Protein AF-0000000081279219 (afdb_homodimer)

Nearest PDB structures (foldseek):
  6b2b-assembly1_B  TM=8.681E-01  e=1.143E-02  Escherichia coli
  7kka-assembly1_A  TM=8.727E-01  e=1.293E-02  Escherichia coli
  6bx4-assembly2_B  TM=8.743E-01  e=1.461E-02  Escherichia coli
  6b2a-assembly1_B  TM=8.688E-01  e=1.522E-02  Escherichia coli
  6b2d-assembly1_A  TM=8.828E-01  e=1.944E-02  Escherichia coli

pLDDT: mean 84.0, std 17.15, range [25.08, 98.75]

Sequence (706 aa):
MVMDSERMTNFESLQIEQKKENKRILWILNCLSCLVSLALFGIPGMILRYYLDKLFGPEVLSFTRDDSPLYYDLLPNMVGSFLMGWLGVVFKGDIASISDNLAVGLTTGFLGSLTTFSGWNQKLVELTIEHQWVTSVGIIFLGVVLVEAMIERGIETAEKWKGKKRCSKLKIFSHEGGCDLQNYNYLTATLLLVVVFIIVLGTCTTLGIREFNHADYDVKLLLACIVVPFGVWTRYFLACVWNDHDGIGEKAWLKWVPFGTLVANVSAASIMAALAALKKEVKNDTFYTIAAALQLGFCGCLSTVSTLVAEHYKLKRGGSLWRAYAYTLGTIAISFTLGIAIYVGLSQIKVHGMVMDSERMTNFESLQIEQKKENKRILWILNCLSCLVSLALFGIPGMILRYYLDKLFGPEVLSFTRDDSPLYYDLLPNMVGSFLMGWLGVVFKGDIASISDNLAVGLTTGFLGSLTTFSGWNQKLVELTIEHQWVTSVGIIFLGVVLVEAMIERGIETAEKWKGKKRCSKLKIFSHEGGCDLQNYNYLTATLLLVVVFIIVLGTCTTLGIREFNHADYDVKLLLACIVVPFGVWTRYFLACVWNDHDGIGEKAWLKWVPFGTLVANVSAASIMAALAALKKEVKNDTFYTIAAALQLGFCGCLSTVSTLVAEHYKLKRGGSLWRAYAYTLGTIAISFTLGIAIYVGLSQIKVHG

Organism: NCBI:txid529605

InterPro domains:
  IPR003691 Fluoride-specific ion channel FluC [PF02537] (38-150)
  IPR003691 Fluoride-specific ion channel FluC [PF02537] (223-339)
  IPR003691 Fluoride-specific ion channel FluC [PTHR28259] (17-344)

Foldseek 3Di:
DVVVVVVVVVVVVVVVVVVVVVVVVLVVLVVLLLLLLLLVQQLVLLVLLVVQLVCCPCPHVPNADLLALRHSLQVLLLVLQLVCLQLVPQCLVVQVVVPVSRSCSVNLRRSLLSHFLLSLLLSLLVCVVVVNNVSSVSNLVCSLVRSLVSSVVSNVVNVVVVVVVVVVPDPPDPPPPPCPVVSVVSNVVSVVSVVVSCVLLVVLVVVLVVCVPPPPDLSLSSLLSNQQSVLSVQLVVLQVVQQPQPDDVVPPVCSLASVSQLVLRLVLNLLLLLLVLCLVQVPDPSSVSNSSSCNSRRSSSSHGSNVLSVSLVVCVVVPCPPVSCCNNVVSSVSSNVSSNVNNVVSNPVNPPD/DVVVVVVVVVVVVVVVVVVVVVVVVLVVLVVLLLLLLLLVQQLVLLVLLVVQLVCCPCPHVPNADLLALRHSLQVLLLVLQLVCLQLVPQCLVVQVVVPVSNSCSVNLRRSLLSHFLLSLLLSLLVCVVVVNNVSSVSNLVCSLVRSLVSSVVSNVVNVVVVVVVVVVVDPPDPPPPPPPVVSVVSNVVSVVSVVVSCVLLVVLVVVLVVCVPPPPDLSLSSLLSNQQSVLSVQLVVLQVVQQCQPDDVVPPPCSLASVSQLVLRLVLNLLLLLLVLCLVQVPDPSSVSNSSSCNSRRSSSSHGSNVLSVSLVVCVVVPDPPVSCCNNVVSSVSSNVSSNVNNVVSNPVNPPD

Radius of gyration: 32.44 Å; Cα contacts (8 Å, |Δi|>4): 1024; chains: 2; bounding box: 78×122×68 Å

Structure (mmCIF, N/CA/C/O backbone):
data_AF-0000000081279219-model_v1
#
loop_
_entity.id
_entity.type
_entity.pdbx_description
1 polymer OLC1v1035239C1
#
loop_
_atom_site.group_PDB
_atom_site.id
_atom_site.type_symbol
_atom_site.label_atom_id
_atom_site.label_alt_id
_atom_site.label_comp_id
_atom_site.label_asym_id
_atom_site.label_entity_id
_atom_site.label_seq_id
_atom_site.pdbx_PDB_ins_code
_atom_site.Cartn_x
_atom_site.Cartn_y
_atom_site.Cartn_z
_atom_site.occupancy
_atom_site.B_iso_or_equiv
_atom_site.auth_seq_id
_atom_site.auth_comp_id
_atom_site.auth_asym_id
_atom_site.auth_atom_id
_atom_site.pdbx_PDB_model_num
ATOM 1 N N . MET A 1 1 ? 38.125 67.938 24.672 1 42.88 1 MET A N 1
ATOM 2 C CA . MET A 1 1 ? 38.438 66.625 24.078 1 42.88 1 MET A CA 1
ATOM 3 C C . MET A 1 1 ? 37.625 65.5 24.766 1 42.88 1 MET A C 1
ATOM 5 O O . MET A 1 1 ? 37.25 64.5 24.125 1 42.88 1 MET A O 1
ATOM 9 N N . VAL A 1 2 ? 37.344 65.625 26.047 1 58.25 2 VAL A N 1
ATOM 10 C CA . VAL A 1 2 ? 36.656 64.625 26.844 1 58.25 2 VAL A CA 1
ATOM 11 C C . VAL A 1 2 ? 35.156 64.625 26.484 1 58.25 2 VAL A C 1
ATOM 13 O O . VAL A 1 2 ? 34.531 63.562 26.375 1 58.25 2 VAL A O 1
ATOM 16 N N . MET A 1 3 ? 34.625 65.75 26.203 1 62.34 3 MET A N 1
ATOM 17 C CA . MET A 1 3 ? 33.188 65.812 25.875 1 62.34 3 MET A CA 1
ATOM 18 C C . MET A 1 3 ? 32.906 65.125 24.547 1 62.34 3 MET A C 1
ATOM 20 O O . MET A 1 3 ? 31.859 64.5 24.375 1 62.34 3 MET A O 1
ATOM 24 N N . ASP A 1 4 ? 33.938 65.188 23.688 1 62.09 4 ASP A N 1
ATOM 25 C CA . ASP A 1 4 ? 33.781 64.562 22.375 1 62.09 4 ASP A CA 1
ATOM 26 C C . ASP A 1 4 ? 33.812 63.031 22.469 1 62.09 4 ASP A C 1
ATOM 28 O O . ASP A 1 4 ? 33.094 62.375 21.719 1 62.09 4 ASP A O 1
ATOM 32 N N . SER A 1 5 ? 34.469 62.531 23.438 1 67.62 5 SER A N 1
ATOM 33 C CA . SER A 1 5 ? 34.562 61.094 23.594 1 67.62 5 SER A CA 1
ATOM 34 C C . SER A 1 5 ? 33.281 60.5 24.109 1 67.62 5 SER A C 1
ATOM 36 O O . SER A 1 5 ? 32.844 59.438 23.641 1 67.62 5 SER A O 1
ATOM 38 N N . GLU A 1 6 ? 32.688 61.219 25.078 1 68.31 6 GLU A N 1
ATOM 39 C CA . GLU A 1 6 ? 31.422 60.75 25.625 1 68.31 6 GLU A CA 1
ATOM 40 C C . GLU A 1 6 ? 30.312 60.75 24.578 1 68.31 6 GLU A C 1
ATOM 42 O O . GLU A 1 6 ? 29.5 59.844 24.531 1 68.31 6 GLU A O 1
ATOM 47 N N . ARG A 1 7 ? 30.234 61.781 23.75 1 67.5 7 ARG A N 1
ATOM 48 C CA . ARG A 1 7 ? 29.25 61.844 22.672 1 67.5 7 ARG A CA 1
ATOM 49 C C . ARG A 1 7 ? 29.469 60.75 21.641 1 67.5 7 ARG A C 1
ATOM 51 O O . ARG A 1 7 ? 28.5 60.188 21.125 1 67.5 7 ARG A O 1
ATOM 58 N N . MET A 1 8 ? 30.734 60.5 21.438 1 70.06 8 MET A N 1
ATOM 59 C CA . MET A 1 8 ? 31.062 59.438 20.484 1 70.06 8 MET A CA 1
ATOM 60 C C . MET A 1 8 ? 30.688 58.062 21.031 1 70.06 8 MET A C 1
ATOM 62 O O . MET A 1 8 ? 30.188 57.219 20.297 1 70.06 8 MET A O 1
ATOM 66 N N . THR A 1 9 ? 30.922 57.875 22.328 1 71.94 9 THR A N 1
ATOM 67 C CA . THR A 1 9 ? 30.547 56.625 22.953 1 71.94 9 THR A CA 1
ATOM 68 C C . THR A 1 9 ? 29.031 56.469 22.969 1 71.94 9 THR A C 1
ATOM 70 O O . THR A 1 9 ? 28.516 55.375 22.766 1 71.94 9 THR A O 1
ATOM 73 N N . ASN A 1 10 ? 28.359 57.562 23.281 1 71.06 10 ASN A N 1
ATOM 74 C CA . ASN A 1 10 ? 26.906 57.531 23.266 1 71.06 10 ASN A CA 1
ATOM 75 C C . ASN A 1 10 ? 26.359 57.281 21.859 1 71.06 10 ASN A C 1
ATOM 77 O O . ASN A 1 10 ? 25.375 56.562 21.688 1 71.06 10 ASN A O 1
ATOM 81 N N . PHE A 1 11 ? 27 57.906 20.953 1 70.31 11 PHE A N 1
ATOM 82 C CA . PHE A 1 11 ? 26.609 57.719 19.562 1 70.31 11 PHE A CA 1
ATOM 83 C C . PHE A 1 11 ? 26.844 56.281 19.125 1 70.31 11 PHE A C 1
ATOM 85 O O . PHE A 1 11 ? 26.016 55.688 18.453 1 70.31 11 PHE A O 1
ATOM 92 N N . GLU A 1 12 ? 27.922 55.75 19.469 1 71.25 12 GLU A N 1
ATOM 93 C CA . GLU A 1 12 ? 28.219 54.344 19.188 1 71.25 12 GLU A CA 1
ATOM 94 C C . GLU A 1 12 ? 27.234 53.406 19.875 1 71.25 12 GLU A C 1
ATOM 96 O O . GLU A 1 12 ? 26.812 52.406 19.297 1 71.25 12 GLU A O 1
ATOM 101 N N . SER A 1 13 ? 26.922 53.781 21.094 1 72.56 13 SER A N 1
ATOM 102 C CA . SER A 1 13 ? 25.938 53 21.844 1 72.56 13 SER A CA 1
ATOM 103 C C . SER A 1 13 ? 24.562 53.062 21.188 1 72.56 13 SER A C 1
ATOM 105 O O . SER A 1 13 ? 23.859 52.062 21.109 1 72.56 13 SER A O 1
ATOM 107 N N . LEU A 1 14 ? 24.203 54.188 20.719 1 70.38 14 LEU A N 1
ATOM 108 C CA . LEU A 1 14 ? 22.938 54.375 20.031 1 70.38 14 LEU A CA 1
ATOM 109 C C . LEU A 1 14 ? 22.922 53.594 18.719 1 70.38 14 LEU A C 1
ATOM 111 O O . LEU A 1 14 ? 21.891 53.031 18.359 1 70.38 14 LEU A O 1
ATOM 115 N N . GLN A 1 15 ? 23.984 53.656 18 1 70.62 15 GLN A N 1
ATOM 116 C CA . GLN A 1 15 ? 24.094 52.906 16.75 1 70.62 15 GLN A CA 1
ATOM 117 C C . GLN A 1 15 ? 24.016 51.406 17.016 1 70.62 15 GLN A C 1
ATOM 119 O O . GLN A 1 15 ? 23.375 50.688 16.234 1 70.62 15 GLN A O 1
ATOM 124 N N . ILE A 1 16 ? 24.578 51 18.078 1 72 16 ILE A N 1
ATOM 125 C CA . ILE A 1 16 ? 24.531 49.594 18.453 1 72 16 ILE A CA 1
ATOM 126 C C . ILE A 1 16 ? 23.094 49.219 18.859 1 72 16 ILE A C 1
ATOM 128 O O . ILE A 1 16 ? 22.594 48.156 18.484 1 72 16 ILE A O 1
ATOM 132 N N . GLU A 1 17 ? 22.438 50.125 19.609 1 70.5 17 GLU A N 1
ATOM 133 C CA . GLU A 1 17 ? 21.062 49.875 20 1 70.5 17 GLU A CA 1
ATOM 134 C C . GLU A 1 17 ? 20.125 49.875 18.781 1 70.5 17 GLU A C 1
ATOM 136 O O . GLU A 1 17 ? 19.188 49.094 18.719 1 70.5 17 GLU A O 1
ATOM 141 N N . GLN A 1 18 ? 20.375 50.781 17.906 1 67.88 18 GLN A N 1
ATOM 142 C CA . GLN A 1 18 ? 19.578 50.844 16.688 1 67.88 18 GLN A CA 1
ATOM 143 C C . GLN A 1 18 ? 19.781 49.594 15.844 1 67.88 18 GLN A C 1
ATOM 145 O O . GLN A 1 18 ? 18.828 49.094 15.242 1 67.88 18 GLN A O 1
ATOM 150 N N . LYS A 1 19 ? 20.984 49.125 15.828 1 69.56 19 LYS A N 1
ATOM 151 C CA . LYS A 1 19 ? 21.266 47.906 15.094 1 69.56 19 LYS A CA 1
ATOM 152 C C . LYS A 1 19 ? 20.594 46.688 15.742 1 69.56 19 LYS A C 1
ATOM 154 O O . LYS A 1 19 ? 20.062 45.844 15.055 1 69.56 19 LYS A O 1
ATOM 159 N N . LYS A 1 20 ? 20.578 46.719 17.031 1 73.12 20 LYS A N 1
ATOM 160 C CA . LYS A 1 20 ? 19.906 45.656 17.766 1 73.12 20 LYS A CA 1
ATOM 161 C C . LYS A 1 20 ? 18.406 45.719 17.562 1 73.12 20 LYS A C 1
ATOM 163 O O . LYS A 1 20 ? 17.75 44.656 17.406 1 73.12 20 LYS A O 1
ATOM 168 N N . GLU A 1 21 ? 17.859 46.875 17.609 1 73 21 GLU A N 1
ATOM 169 C CA . GLU A 1 21 ? 16.422 47.062 17.391 1 73 21 GLU A CA 1
ATOM 170 C C . GLU A 1 21 ? 16.031 46.656 15.961 1 73 21 GLU A C 1
ATOM 172 O O . GLU A 1 21 ? 15 46.031 15.75 1 73 21 GLU A O 1
ATOM 177 N N . ASN A 1 22 ? 16.906 47.062 15.047 1 70.69 22 ASN A N 1
ATOM 178 C CA . ASN A 1 22 ? 16.641 46.688 13.664 1 70.69 22 ASN A CA 1
ATOM 179 C C . ASN A 1 22 ? 16.703 45.156 13.477 1 70.69 22 ASN A C 1
ATOM 181 O O . ASN A 1 22 ? 15.891 44.594 12.734 1 70.69 22 ASN A O 1
ATOM 185 N N . LYS A 1 23 ? 17.578 44.625 14.172 1 75.5 23 LYS A N 1
ATOM 186 C CA . LYS A 1 23 ? 17.688 43.188 14.117 1 75.5 23 LYS A CA 1
ATOM 187 C C . LYS A 1 23 ? 16.453 42.5 14.734 1 75.5 23 LYS A C 1
ATOM 189 O O . LYS A 1 23 ? 15.992 41.469 14.234 1 75.5 23 LYS A O 1
ATOM 194 N N . ARG A 1 24 ? 16 43.156 15.727 1 77.31 24 ARG A N 1
ATOM 195 C CA . ARG A 1 24 ? 14.805 42.625 16.391 1 77.31 24 ARG A CA 1
ATOM 196 C C . ARG A 1 24 ? 13.578 42.781 15.5 1 77.31 24 ARG A C 1
ATOM 198 O O . ARG A 1 24 ? 12.75 41.875 15.414 1 77.31 24 ARG A O 1
ATOM 205 N N . ILE A 1 25 ? 13.422 43.938 15.023 1 74.56 25 ILE A N 1
ATOM 206 C CA . ILE A 1 25 ? 12.289 44.188 14.141 1 74.56 25 ILE A CA 1
ATOM 207 C C . ILE A 1 25 ? 12.328 43.25 12.953 1 74.56 25 ILE A C 1
ATOM 209 O O . ILE A 1 25 ? 11.289 42.688 12.555 1 74.56 25 ILE A O 1
ATOM 213 N N . LEU A 1 26 ? 13.453 43 12.445 1 72.88 26 LEU A N 1
ATOM 214 C CA . LEU A 1 26 ? 13.609 42.094 11.32 1 72.88 26 LEU A CA 1
ATOM 215 C C . LEU A 1 26 ? 13.25 40.656 11.719 1 72.88 26 LEU A C 1
ATOM 217 O O . LEU A 1 26 ? 12.648 39.938 10.938 1 72.88 26 LEU A O 1
ATOM 221 N N . TRP A 1 27 ? 13.586 40.375 12.922 1 77.94 27 TRP A N 1
ATOM 222 C CA . TRP A 1 27 ? 13.266 39.062 13.438 1 77.94 27 TRP A CA 1
ATOM 223 C C . TRP A 1 27 ? 11.75 38.875 13.57 1 77.94 27 TRP A C 1
ATOM 225 O O . TRP A 1 27 ? 11.211 37.812 13.211 1 77.94 27 TRP A O 1
ATOM 235 N N . ILE A 1 28 ? 11.188 39.875 14.102 1 80 28 ILE A N 1
ATOM 236 C CA . ILE A 1 28 ? 9.742 39.844 14.289 1 80 28 ILE A CA 1
ATOM 237 C C . ILE A 1 28 ? 9.047 39.75 12.938 1 80 28 ILE A C 1
ATOM 239 O O . ILE A 1 28 ? 8.078 39 12.773 1 80 28 ILE A O 1
ATOM 243 N N . LEU A 1 29 ? 9.539 40.469 11.961 1 78.88 29 LEU A N 1
ATOM 244 C CA . LEU A 1 29 ? 8.945 40.438 10.633 1 78.88 29 LEU A CA 1
ATOM 245 C C . LEU A 1 29 ? 9.125 39.094 9.969 1 78.88 29 LEU A C 1
ATOM 247 O O . LEU A 1 29 ? 8.227 38.594 9.281 1 78.88 29 LEU A O 1
ATOM 251 N N . ASN A 1 30 ? 10.219 38.5 10.219 1 80.56 30 ASN A N 1
ATOM 252 C CA . ASN A 1 30 ? 10.477 37.188 9.672 1 80.56 30 ASN A CA 1
ATOM 253 C C . ASN A 1 30 ? 9.578 36.125 10.305 1 80.56 30 ASN A C 1
ATOM 255 O O . ASN A 1 30 ? 9.094 35.219 9.625 1 80.56 30 ASN A O 1
ATOM 259 N N . CYS A 1 31 ? 9.375 36.281 11.57 1 84.88 31 CYS A N 1
ATOM 260 C CA . CYS A 1 31 ? 8.5 35.375 12.289 1 84.88 31 CYS A CA 1
ATOM 261 C C . CYS A 1 31 ? 7.059 35.5 11.805 1 84.88 31 CYS A C 1
ATOM 263 O O . CYS A 1 31 ? 6.379 34.5 11.602 1 84.88 31 CYS A O 1
ATOM 265 N N . LEU A 1 32 ? 6.734 36.688 11.648 1 87.19 32 LEU A N 1
ATOM 266 C CA . LEU A 1 32 ? 5.375 36.969 11.188 1 87.19 32 LEU A CA 1
ATOM 267 C C . LEU A 1 32 ? 5.176 36.406 9.773 1 87.19 32 LEU A C 1
ATOM 269 O O . LEU A 1 32 ? 4.129 35.844 9.461 1 87.19 32 LEU A O 1
ATOM 273 N N . SER A 1 33 ? 6.156 36.656 8.906 1 88.06 33 SER A N 1
ATOM 274 C CA . SER A 1 33 ? 6.062 36.156 7.535 1 88.06 33 SER A CA 1
ATOM 275 C C . SER A 1 33 ? 5.98 34.625 7.508 1 88.06 33 SER A C 1
ATOM 277 O O . SER A 1 33 ? 5.258 34.062 6.688 1 88.06 33 SER A O 1
ATOM 279 N N . CYS A 1 34 ? 6.664 34 8.359 1 90.06 34 CYS A N 1
ATOM 280 C CA . CYS A 1 34 ? 6.648 32.562 8.469 1 90.06 34 CYS A CA 1
ATOM 281 C C . CYS A 1 34 ? 5.281 32.062 8.922 1 90.06 34 CYS A C 1
ATOM 283 O O . CYS A 1 34 ? 4.711 31.156 8.305 1 90.06 34 CYS A O 1
ATOM 285 N N . LEU A 1 35 ? 4.785 32.719 9.93 1 92.25 35 LEU A N 1
ATOM 286 C CA . LEU A 1 35 ? 3.498 32.312 10.477 1 92.25 35 LEU A CA 1
ATOM 287 C C . LEU A 1 35 ? 2.381 32.5 9.461 1 92.25 35 LEU A C 1
ATOM 289 O O . LEU A 1 35 ? 1.488 31.672 9.336 1 92.25 35 LEU A O 1
ATOM 293 N N . VAL A 1 36 ? 2.498 33.594 8.773 1 91.69 36 VAL A N 1
ATOM 294 C CA . VAL A 1 36 ? 1.472 33.906 7.777 1 91.69 36 VAL A CA 1
ATOM 295 C C . VAL A 1 36 ? 1.584 32.938 6.605 1 91.69 36 VAL A C 1
ATOM 297 O O . VAL A 1 36 ? 0.571 32.469 6.07 1 91.69 36 VAL A O 1
ATOM 300 N N . SER A 1 37 ? 2.777 32.656 6.203 1 91.94 37 SER A N 1
ATOM 301 C CA . SER A 1 37 ? 2.982 31.672 5.137 1 91.94 37 SER A CA 1
ATOM 302 C C . SER A 1 37 ? 2.422 30.297 5.52 1 91.94 37 SER A C 1
ATOM 304 O O . SER A 1 37 ? 1.737 29.656 4.723 1 91.94 37 SER A O 1
ATOM 306 N N . LEU A 1 38 ? 2.648 29.891 6.727 1 95.25 38 LEU A N 1
ATOM 307 C CA . LEU A 1 38 ? 2.139 28.625 7.246 1 95.25 38 LEU A CA 1
ATOM 308 C C . LEU A 1 38 ? 0.615 28.594 7.188 1 95.25 38 LEU A C 1
ATOM 310 O O . LEU A 1 38 ? 0.031 27.609 6.742 1 95.25 38 LEU A O 1
ATOM 314 N N . ALA A 1 39 ? 0.054 29.672 7.605 1 94.88 39 ALA A N 1
ATOM 315 C CA . ALA A 1 39 ? -1.404 29.75 7.641 1 94.88 39 ALA A CA 1
ATOM 316 C C . ALA A 1 39 ? -1.988 29.781 6.234 1 94.88 39 ALA A C 1
ATOM 318 O O . ALA A 1 39 ? -2.975 29.109 5.945 1 94.88 39 ALA A O 1
ATOM 319 N N . LEU A 1 40 ? -1.413 30.531 5.332 1 92.88 40 LEU A N 1
ATOM 320 C CA . LEU A 1 40 ? -1.918 30.719 3.977 1 92.88 40 LEU A CA 1
ATOM 321 C C . LEU A 1 40 ? -1.815 29.438 3.176 1 92.88 40 LEU A C 1
ATOM 323 O O . LEU A 1 40 ? -2.658 29.156 2.316 1 92.88 40 LEU A O 1
ATOM 327 N N . PHE A 1 41 ? -0.839 28.656 3.459 1 95.06 41 PHE A N 1
ATOM 328 C CA . PHE A 1 41 ? -0.693 27.375 2.762 1 95.06 41 PHE A CA 1
ATOM 329 C C . PHE A 1 41 ? -1.477 26.281 3.471 1 95.06 41 PHE A C 1
ATOM 331 O O . PHE A 1 41 ? -1.932 25.328 2.836 1 95.06 41 PHE A O 1
ATOM 338 N N . GLY A 1 42 ? -1.619 26.438 4.785 1 97.62 42 GLY A N 1
ATOM 339 C CA . GLY A 1 42 ? -2.348 25.438 5.555 1 97.62 42 GLY A CA 1
ATOM 340 C C . GLY A 1 42 ? -3.82 25.375 5.199 1 97.62 42 GLY A C 1
ATOM 341 O O . GLY A 1 42 ? -4.398 24.281 5.137 1 97.62 42 GLY A O 1
ATOM 342 N N . ILE A 1 43 ? -4.418 26.5 4.961 1 95.5 43 ILE A N 1
ATOM 343 C CA . ILE A 1 43 ? -5.848 26.578 4.68 1 95.5 43 ILE A CA 1
ATOM 344 C C . ILE A 1 43 ? -6.16 25.812 3.389 1 95.5 43 ILE A C 1
ATOM 346 O O . ILE A 1 43 ? -6.996 24.922 3.377 1 95.5 43 ILE A O 1
ATOM 350 N N . PRO A 1 44 ? -5.469 26.062 2.248 1 94.19 44 PRO A N 1
ATOM 351 C CA . PRO A 1 44 ? -5.742 25.266 1.048 1 94.19 44 PRO A CA 1
ATOM 352 C C . PRO A 1 44 ? -5.43 23.781 1.238 1 94.19 44 PRO A C 1
ATOM 354 O O . PRO A 1 44 ? -6.09 22.938 0.638 1 94.19 44 PRO A O 1
ATOM 357 N N . GLY A 1 45 ? -4.426 23.453 2.035 1 96.94 45 GLY A N 1
ATOM 358 C CA . GLY A 1 45 ? -4.145 22.062 2.342 1 96.94 45 GLY A CA 1
ATOM 359 C C . GLY A 1 45 ? -5.32 21.344 2.982 1 96.94 45 GLY A C 1
ATOM 360 O O . GLY A 1 45 ? -5.695 20.25 2.557 1 96.94 45 GLY A O 1
ATOM 361 N N . MET A 1 46 ? -5.871 22.031 3.938 1 97.25 46 MET A N 1
ATOM 362 C CA . MET A 1 46 ? -7.027 21.453 4.621 1 97.25 46 MET A CA 1
ATOM 363 C C . MET A 1 46 ? -8.227 21.375 3.682 1 97.25 46 MET A C 1
ATOM 365 O O . MET A 1 46 ? -8.969 20.391 3.703 1 97.25 46 MET A O 1
ATOM 369 N N . ILE A 1 47 ? -8.406 22.391 2.842 1 93.38 47 ILE A N 1
ATOM 370 C CA . ILE A 1 47 ? -9.516 22.406 1.893 1 93.38 47 ILE A CA 1
ATOM 371 C C . ILE A 1 47 ? -9.367 21.25 0.901 1 93.38 47 ILE A C 1
ATOM 373 O O . ILE A 1 47 ? -10.336 20.562 0.603 1 93.38 47 ILE A O 1
ATOM 377 N N . LEU A 1 48 ? -8.195 21.078 0.43 1 92.94 48 LEU A N 1
ATOM 378 C CA . LEU A 1 48 ? -7.949 19.969 -0.499 1 92.94 48 LEU A CA 1
ATOM 379 C C . LEU A 1 48 ? -8.203 18.625 0.175 1 92.94 48 LEU A C 1
ATOM 381 O O . LEU A 1 48 ? -8.758 17.719 -0.439 1 92.94 48 LEU A O 1
ATOM 385 N N . ARG A 1 49 ? -7.738 18.484 1.39 1 95.94 49 ARG A N 1
ATOM 386 C CA . ARG A 1 49 ? -8.016 17.266 2.141 1 95.94 49 ARG A CA 1
ATOM 387 C C . ARG A 1 49 ? -9.516 17.016 2.221 1 95.94 49 ARG A C 1
ATOM 389 O O . ARG A 1 49 ? -9.977 15.891 1.979 1 95.94 49 ARG A O 1
ATOM 396 N N . TYR A 1 50 ? -10.242 18.047 2.553 1 93.19 50 TYR A N 1
ATOM 397 C CA . TYR A 1 50 ? -11.695 17.969 2.697 1 93.19 50 TYR A CA 1
ATOM 398 C C . TYR A 1 50 ? -12.344 17.5 1.402 1 93.19 50 TYR A C 1
ATOM 400 O O . TYR A 1 50 ? -13.195 16.594 1.414 1 93.19 50 TYR A O 1
ATOM 408 N N . TYR A 1 51 ? -11.906 18.031 0.298 1 89.5 51 TYR A N 1
ATOM 409 C CA . TYR A 1 51 ? -12.555 17.703 -0.971 1 89.5 51 TYR A CA 1
ATOM 410 C C . TYR A 1 51 ? -12.07 16.359 -1.506 1 89.5 51 TYR A C 1
ATOM 412 O O . TYR A 1 51 ? -12.82 15.648 -2.174 1 89.5 51 TYR A O 1
ATOM 420 N N . LEU A 1 52 ? -10.859 15.961 -1.235 1 89.5 52 LEU A N 1
ATOM 421 C CA . LEU A 1 52 ? -10.406 14.625 -1.59 1 89.5 52 LEU A CA 1
ATOM 422 C C . LEU A 1 52 ? -11.188 13.562 -0.818 1 89.5 52 LEU A C 1
ATOM 424 O O . LEU A 1 52 ? -11.547 12.523 -1.374 1 89.5 52 LEU A O 1
ATOM 428 N N . ASP A 1 53 ? -11.383 13.883 0.391 1 90.38 53 ASP A N 1
ATOM 429 C CA . ASP A 1 53 ? -12.172 12.977 1.222 1 90.38 53 ASP A CA 1
ATOM 430 C C . ASP A 1 53 ? -13.586 12.812 0.663 1 90.38 53 ASP A C 1
ATOM 432 O O . ASP A 1 53 ? -14.125 11.703 0.645 1 90.38 53 ASP A O 1
ATOM 436 N N . LYS A 1 54 ? -14.18 13.898 0.263 1 86.81 54 LYS A N 1
ATOM 437 C CA . LYS A 1 54 ? -15.523 13.867 -0.293 1 86.81 54 LYS A CA 1
ATOM 438 C C . LYS A 1 54 ? -15.547 13.164 -1.648 1 86.81 54 LYS A C 1
ATOM 440 O O . LYS A 1 54 ? -16.469 12.406 -1.945 1 86.81 54 LYS A O 1
ATOM 445 N N . LEU A 1 55 ? -14.562 13.445 -2.447 1 85.06 55 LEU A N 1
ATOM 446 C CA . LEU A 1 55 ? -14.492 12.891 -3.793 1 85.06 55 LEU A CA 1
ATOM 447 C C . LEU A 1 55 ? -14.391 11.367 -3.746 1 85.06 55 LEU A C 1
ATOM 449 O O . LEU A 1 55 ? -15.094 10.664 -4.477 1 85.06 55 LEU A O 1
ATOM 453 N N . PHE A 1 56 ? -13.641 10.828 -2.867 1 87.44 56 PHE A N 1
ATOM 454 C CA . PHE A 1 56 ? -13.391 9.391 -2.832 1 87.44 56 PHE A CA 1
ATOM 455 C C . PHE A 1 56 ? -14.289 8.711 -1.807 1 87.44 56 PHE A C 1
ATOM 457 O O . PHE A 1 56 ? -14.172 7.504 -1.58 1 87.44 56 PHE A O 1
ATOM 464 N N . GLY A 1 57 ? -15.078 9.5 -1.213 1 85.88 57 GLY A N 1
ATOM 465 C CA . GLY A 1 57 ? -16 8.984 -0.212 1 85.88 57 GLY A CA 1
ATOM 466 C C . GLY A 1 57 ? -17.188 8.266 -0.812 1 85.88 57 GLY A C 1
ATOM 467 O O . GLY A 1 57 ? -17.266 8.07 -2.027 1 85.88 57 GLY A O 1
ATOM 468 N N . PRO A 1 58 ? -18.141 7.832 -0.041 1 79.69 58 PRO A N 1
ATOM 469 C CA . PRO A 1 58 ? -19.281 7.008 -0.468 1 79.69 58 PRO A CA 1
ATOM 470 C C . PRO A 1 58 ? -20.234 7.766 -1.378 1 79.69 58 PRO A C 1
ATOM 472 O O . PRO A 1 58 ? -20.938 7.152 -2.193 1 79.69 58 PRO A O 1
ATOM 475 N N . GLU A 1 59 ? -20.203 9.031 -1.332 1 78.38 59 GLU A N 1
ATOM 476 C CA . GLU A 1 59 ? -21.203 9.797 -2.061 1 78.38 59 GLU A CA 1
ATOM 477 C C . GLU A 1 59 ? -20.797 10.008 -3.514 1 78.38 59 GLU A C 1
ATOM 479 O O . GLU A 1 59 ? -21.656 10.141 -4.395 1 78.38 59 GLU A O 1
ATOM 484 N N . VAL A 1 60 ? -19.484 10.055 -3.73 1 82.25 60 VAL A N 1
ATOM 485 C CA . VAL A 1 60 ? -19.062 10.398 -5.082 1 82.25 60 VAL A CA 1
ATOM 486 C C . VAL A 1 60 ? -18.469 9.164 -5.77 1 82.25 60 VAL A C 1
ATOM 488 O O . VAL A 1 60 ? -19.156 8.484 -6.535 1 82.25 60 VAL A O 1
ATOM 491 N N . LEU A 1 61 ? -17.312 8.672 -5.27 1 81.75 61 LEU A N 1
ATOM 492 C CA . LEU A 1 61 ? -16.641 7.562 -5.941 1 81.75 61 LEU A CA 1
ATOM 493 C C . LEU A 1 61 ? -16.766 6.273 -5.141 1 81.75 61 LEU A C 1
ATOM 495 O O . LEU A 1 61 ? -16.531 5.184 -5.664 1 81.75 61 LEU A O 1
ATOM 499 N N . SER A 1 62 ? -17.156 6.348 -3.904 1 81.31 62 SER A N 1
ATOM 500 C CA . SER A 1 62 ? -17.359 5.207 -3.018 1 81.31 62 SER A CA 1
ATOM 501 C C . SER A 1 62 ? -16.109 4.32 -2.961 1 81.31 62 SER A C 1
ATOM 503 O O . SER A 1 62 ? -16.219 3.094 -2.982 1 81.31 62 SER A O 1
ATOM 505 N N . PHE A 1 63 ? -14.977 4.957 -2.986 1 84.31 63 PHE A N 1
ATOM 506 C CA . PHE A 1 63 ? -13.703 4.262 -2.869 1 84.31 63 PHE A CA 1
ATOM 507 C C . PHE A 1 63 ? -13.383 3.953 -1.41 1 84.31 63 PHE A C 1
ATOM 509 O O . PHE A 1 63 ? -12.883 2.873 -1.094 1 84.31 63 PHE A O 1
ATOM 516 N N . THR A 1 64 ? -13.57 4.914 -0.618 1 86.44 64 THR A N 1
ATOM 517 C CA . THR A 1 64 ? -13.391 4.754 0.821 1 86.44 64 THR A CA 1
ATOM 518 C C . THR A 1 64 ? -14.734 4.543 1.511 1 86.44 64 THR A C 1
ATOM 520 O O . THR A 1 64 ? -15.773 4.973 1.004 1 86.44 64 THR A O 1
ATOM 523 N N . ARG A 1 65 ? -14.711 3.75 2.617 1 83.5 65 ARG A N 1
ATOM 524 C CA . ARG A 1 65 ? -15.914 3.469 3.393 1 83.5 65 ARG A CA 1
ATOM 525 C C . ARG A 1 65 ? -15.625 3.531 4.891 1 83.5 65 ARG A C 1
ATOM 527 O O . ARG A 1 65 ? -14.484 3.34 5.32 1 83.5 65 ARG A O 1
ATOM 534 N N . ASP A 1 66 ? -16.672 3.758 5.652 1 80.06 66 ASP A N 1
ATOM 535 C CA . ASP A 1 66 ? -16.562 3.914 7.098 1 80.06 66 ASP A CA 1
ATOM 536 C C . ASP A 1 66 ? -16.188 2.596 7.766 1 80.06 66 ASP A C 1
ATOM 538 O O . ASP A 1 66 ? -15.539 2.588 8.82 1 80.06 66 ASP A O 1
ATOM 542 N N . ASP A 1 67 ? -16.594 1.489 7.164 1 82.5 67 ASP A N 1
ATOM 543 C CA . ASP A 1 67 ? -16.375 0.192 7.797 1 82.5 67 ASP A CA 1
ATOM 544 C C . ASP A 1 67 ? -15.312 -0.612 7.039 1 82.5 67 ASP A C 1
ATOM 546 O O . ASP A 1 67 ? -15.281 -1.841 7.129 1 82.5 67 ASP A O 1
ATOM 550 N N . SER A 1 68 ? -14.469 0.113 6.32 1 86.19 68 SER A N 1
ATOM 551 C CA . SER A 1 68 ? -13.438 -0.547 5.523 1 86.19 68 SER A CA 1
ATOM 552 C C . SER A 1 68 ? -12.039 -0.102 5.945 1 86.19 68 SER A C 1
ATOM 554 O O . SER A 1 68 ? -11.883 0.954 6.559 1 86.19 68 SER A O 1
ATOM 556 N N . PRO A 1 69 ? -11.078 -0.943 5.668 1 88.94 69 PRO A N 1
ATOM 557 C CA . PRO A 1 69 ? -9.695 -0.53 5.941 1 88.94 69 PRO A CA 1
ATOM 558 C C . PRO A 1 69 ? -9.258 0.658 5.09 1 88.94 69 PRO A C 1
ATOM 560 O O . PRO A 1 69 ? -8.234 1.282 5.375 1 88.94 69 PRO A O 1
ATOM 563 N N . LEU A 1 70 ? -10.062 0.923 4.062 1 90.5 70 LEU A N 1
ATOM 564 C CA . LEU A 1 70 ? -9.812 2.115 3.26 1 90.5 70 LEU A CA 1
ATOM 565 C C . LEU A 1 70 ? -10.547 3.322 3.84 1 90.5 70 LEU A C 1
ATOM 567 O O . LEU A 1 70 ? -11.578 3.744 3.305 1 90.5 70 LEU A O 1
ATOM 571 N N . TYR A 1 71 ? -9.922 3.9 4.836 1 87.06 71 TYR A N 1
ATOM 572 C CA . TYR A 1 71 ? -10.531 4.977 5.605 1 87.06 71 TYR A CA 1
ATOM 573 C C . TYR A 1 71 ? -10.516 6.285 4.824 1 87.06 71 TYR A C 1
ATOM 575 O O . TYR A 1 71 ? -9.789 6.414 3.836 1 87.06 71 TYR A O 1
ATOM 583 N N . TYR A 1 72 ? -11.289 7.23 5.211 1 85.94 72 TYR A N 1
ATOM 584 C CA . TYR A 1 72 ? -11.539 8.461 4.473 1 85.94 72 TYR A CA 1
ATOM 585 C C . TYR A 1 72 ? -10.258 9.258 4.281 1 85.94 72 TYR A C 1
ATOM 587 O O . TYR A 1 72 ? -10.008 9.797 3.201 1 85.94 72 TYR A O 1
ATOM 595 N N . ASP A 1 73 ? -9.375 9.375 5.281 1 92.56 73 ASP A N 1
ATOM 596 C CA . ASP A 1 73 ? -8.18 10.211 5.203 1 92.56 73 ASP A CA 1
ATOM 597 C C . ASP A 1 73 ? -7.035 9.484 4.508 1 92.56 73 ASP A C 1
ATOM 599 O O . ASP A 1 73 ? -5.922 10 4.418 1 92.56 73 ASP A O 1
ATOM 603 N N . LEU A 1 74 ? -7.348 8.328 3.91 1 93.88 74 LEU A N 1
ATOM 604 C CA . LEU A 1 74 ? -6.277 7.52 3.332 1 93.88 74 LEU A CA 1
ATOM 605 C C . LEU A 1 74 ? -5.703 8.195 2.09 1 93.88 74 LEU A C 1
ATOM 607 O O . LEU A 1 74 ? -4.484 8.336 1.965 1 93.88 74 LEU A O 1
ATOM 611 N N . LEU A 1 75 ? -6.602 8.648 1.189 1 92.62 75 LEU A N 1
ATOM 612 C CA . LEU A 1 75 ? -6.137 9.18 -0.088 1 92.62 75 LEU A CA 1
ATOM 613 C C . LEU A 1 75 ? -5.402 10.5 0.106 1 92.62 75 LEU A C 1
ATOM 615 O O . LEU A 1 75 ? -4.316 10.703 -0.442 1 92.62 75 LEU A O 1
ATOM 619 N N . PRO A 1 76 ? -5.973 11.422 0.911 1 95.62 76 PRO A N 1
ATOM 620 C CA . PRO A 1 76 ? -5.188 12.633 1.17 1 95.62 76 PRO A CA 1
ATOM 621 C C . PRO A 1 76 ? -3.836 12.336 1.817 1 95.62 76 PRO A C 1
ATOM 623 O O . PRO A 1 76 ? -2.834 12.969 1.485 1 95.62 76 PRO A O 1
ATOM 626 N N . ASN A 1 77 ? -3.777 11.406 2.736 1 97.75 77 ASN A N 1
ATOM 627 C CA . ASN A 1 77 ? -2.527 11.016 3.379 1 97.75 77 ASN A CA 1
ATOM 628 C C . ASN A 1 77 ? -1.541 10.43 2.377 1 97.75 77 ASN A C 1
ATOM 630 O O . ASN A 1 77 ? -0.338 10.68 2.459 1 97.75 77 ASN A O 1
ATOM 634 N N . MET A 1 78 ? -2.074 9.672 1.428 1 96.62 78 MET A N 1
ATOM 635 C CA . MET A 1 78 ? -1.225 9.086 0.393 1 96.62 78 MET A CA 1
ATOM 636 C C . MET A 1 78 ? -0.679 10.164 -0.537 1 96.62 78 MET A C 1
ATOM 638 O O . MET A 1 78 ? 0.52 10.195 -0.824 1 96.62 78 MET A O 1
ATOM 642 N N . VAL A 1 79 ? -1.543 11.055 -0.968 1 95.62 79 VAL A N 1
ATOM 643 C CA . VAL A 1 79 ? -1.159 12.117 -1.889 1 95.62 79 VAL A CA 1
ATOM 644 C C . VAL A 1 79 ? -0.148 13.047 -1.215 1 95.62 79 VAL A C 1
ATOM 646 O O . VAL A 1 79 ? 0.867 13.406 -1.814 1 95.62 79 VAL A O 1
ATOM 649 N N . GLY A 1 80 ? -0.455 13.422 0.016 1 97.5 80 GLY A N 1
ATOM 650 C CA . GLY A 1 80 ? 0.456 14.281 0.759 1 97.5 80 GLY A CA 1
ATOM 651 C C . GLY A 1 80 ? 1.813 13.648 0.996 1 97.5 80 GLY A C 1
ATOM 652 O O . GLY A 1 80 ? 2.842 14.32 0.912 1 97.5 80 GLY A O 1
ATOM 653 N N . SER A 1 81 ? 1.852 12.367 1.284 1 98.12 81 SER A N 1
ATOM 654 C CA . SER A 1 81 ? 3.111 11.664 1.493 1 98.12 81 SER A CA 1
ATOM 655 C C . SER A 1 81 ? 3.92 11.578 0.203 1 98.12 81 SER A C 1
ATOM 657 O O . SER A 1 81 ? 5.145 11.734 0.22 1 98.12 81 SER A O 1
ATOM 659 N N . PHE A 1 82 ? 3.236 11.344 -0.927 1 97.75 82 PHE A N 1
ATOM 660 C CA . PHE A 1 82 ? 3.898 11.328 -2.227 1 97.75 82 PHE A CA 1
ATOM 661 C C . PHE A 1 82 ? 4.543 12.68 -2.521 1 97.75 82 PHE A C 1
ATOM 663 O O . PHE A 1 82 ? 5.715 12.742 -2.9 1 97.75 82 PHE A O 1
ATOM 670 N N . LEU A 1 83 ? 3.805 13.719 -2.311 1 97.38 83 LEU A N 1
ATOM 671 C CA . LEU A 1 83 ? 4.281 15.062 -2.598 1 97.38 83 LEU A CA 1
ATOM 672 C C . LEU A 1 83 ? 5.375 15.477 -1.618 1 97.38 83 LEU A C 1
ATOM 674 O O . LEU A 1 83 ? 6.266 16.25 -1.968 1 97.38 83 LEU A O 1
ATOM 678 N N . MET A 1 84 ? 5.324 14.992 -0.374 1 97.75 84 MET A N 1
ATOM 679 C CA . MET A 1 84 ? 6.379 15.242 0.604 1 97.75 84 MET A CA 1
ATOM 680 C C . MET A 1 84 ? 7.719 14.711 0.11 1 97.75 84 MET A C 1
ATOM 682 O O . MET A 1 84 ? 8.766 15.297 0.387 1 97.75 84 MET A O 1
ATOM 686 N N . GLY A 1 85 ? 7.656 13.555 -0.646 1 97.31 85 GLY A N 1
ATOM 687 C CA . GLY A 1 85 ? 8.875 13.078 -1.284 1 97.31 85 GLY A CA 1
ATOM 688 C C . GLY A 1 85 ? 9.453 14.062 -2.285 1 97.31 85 GLY A C 1
ATOM 689 O O . GLY A 1 85 ? 10.664 14.273 -2.32 1 97.31 85 GLY A O 1
ATOM 690 N N . TRP A 1 86 ? 8.594 14.68 -2.996 1 96 86 TRP A N 1
ATOM 691 C CA . TRP A 1 86 ? 9 15.641 -4.012 1 96 86 TRP A CA 1
ATOM 692 C C . TRP A 1 86 ? 9.469 16.938 -3.369 1 96 86 TRP A C 1
ATOM 694 O O . TRP A 1 86 ? 10.633 17.328 -3.508 1 96 86 TRP A O 1
ATOM 704 N N . LEU A 1 87 ? 8.602 17.531 -2.525 1 95.31 87 LEU A N 1
ATOM 705 C CA . LEU A 1 87 ? 8.789 18.906 -2.057 1 95.31 87 LEU A CA 1
ATOM 706 C C . LEU A 1 87 ? 9.562 18.922 -0.739 1 95.31 87 LEU A C 1
ATOM 708 O O . LEU A 1 87 ? 10.289 19.875 -0.454 1 95.31 87 LEU A O 1
ATOM 712 N N . GLY A 1 88 ? 9.438 17.922 0.06 1 95.12 88 GLY A N 1
ATOM 713 C CA . GLY A 1 88 ? 9.992 17.938 1.404 1 95.12 88 GLY A CA 1
ATOM 714 C C . GLY A 1 88 ? 11.312 17.203 1.512 1 95.12 88 GLY A C 1
ATOM 715 O O . GLY A 1 88 ? 12.047 17.359 2.49 1 95.12 88 GLY A O 1
ATOM 716 N N . VAL A 1 89 ? 11.609 16.391 0.483 1 95.06 89 VAL A N 1
ATOM 717 C CA . VAL A 1 89 ? 12.836 15.602 0.584 1 95.06 89 VAL A CA 1
ATOM 718 C C . VAL A 1 89 ? 13.773 15.969 -0.563 1 95.06 89 VAL A C 1
ATOM 720 O O . VAL A 1 89 ? 14.828 16.578 -0.344 1 95.06 89 VAL A O 1
ATOM 723 N N . VAL A 1 90 ? 13.352 15.812 -1.831 1 94.81 90 VAL A N 1
ATOM 724 C CA . VAL A 1 90 ? 14.258 15.922 -2.969 1 94.81 90 VAL A CA 1
ATOM 725 C C . VAL A 1 90 ? 14.461 17.391 -3.336 1 94.81 90 VAL A C 1
ATOM 727 O O . VAL A 1 90 ? 15.594 17.828 -3.525 1 94.81 90 VAL A O 1
ATOM 730 N N . PHE A 1 91 ? 13.383 18.172 -3.373 1 94.12 91 PHE A N 1
ATOM 731 C CA . PHE A 1 91 ? 13.477 19.531 -3.865 1 94.12 91 PHE A CA 1
ATOM 732 C C . PHE A 1 91 ? 13.445 20.531 -2.709 1 94.12 91 PHE A C 1
ATOM 734 O O . PHE A 1 91 ? 13.312 21.734 -2.924 1 94.12 91 PHE A O 1
ATOM 741 N N . LYS A 1 92 ? 13.461 20.078 -1.519 1 92.31 92 LYS A N 1
ATOM 742 C CA . LYS A 1 92 ? 13.359 20.953 -0.356 1 92.31 92 LYS A CA 1
ATOM 743 C C . LYS A 1 92 ? 14.438 22.031 -0.384 1 92.31 92 LYS A C 1
ATOM 745 O O . LYS A 1 92 ? 14.156 23.203 -0.153 1 92.31 92 LYS A O 1
ATOM 750 N N . GLY A 1 93 ? 15.664 21.609 -0.664 1 90 93 GLY A N 1
ATOM 751 C CA . GLY A 1 93 ? 16.766 22.547 -0.731 1 90 93 GLY A CA 1
ATOM 752 C C . GLY A 1 93 ? 16.625 23.562 -1.844 1 90 93 GLY A C 1
ATOM 753 O O . GLY A 1 93 ? 16.891 24.75 -1.647 1 90 93 GLY A O 1
ATOM 754 N N . ASP A 1 94 ? 16.172 23.109 -2.963 1 89.81 94 ASP A N 1
ATOM 755 C CA . ASP A 1 94 ? 15.969 23.984 -4.109 1 89.81 94 ASP A CA 1
ATOM 756 C C . ASP A 1 94 ? 14.891 25.031 -3.816 1 89.81 94 ASP A C 1
ATOM 758 O O . ASP A 1 94 ? 15.039 26.203 -4.172 1 89.81 94 ASP A O 1
ATOM 762 N N . ILE A 1 95 ? 13.898 24.656 -3.172 1 89.88 95 ILE A N 1
ATOM 763 C CA . ILE A 1 95 ? 12.797 25.547 -2.848 1 89.88 95 ILE A CA 1
ATOM 764 C C . ILE A 1 95 ? 13.227 26.531 -1.765 1 89.88 95 ILE A C 1
ATOM 766 O O . ILE A 1 95 ? 12.898 27.719 -1.826 1 89.88 95 ILE A O 1
ATOM 770 N N . ALA A 1 96 ? 13.961 26.047 -0.839 1 88.81 96 ALA A N 1
ATOM 771 C CA . ALA A 1 96 ? 14.453 26.891 0.25 1 88.81 96 ALA A CA 1
ATOM 772 C C . ALA A 1 96 ? 15.422 27.953 -0.268 1 88.81 96 ALA A C 1
ATOM 774 O O . ALA A 1 96 ? 15.516 29.047 0.297 1 88.81 96 ALA A O 1
ATOM 775 N N . SER A 1 97 ? 16.141 27.562 -1.313 1 86.75 97 SER A N 1
ATOM 776 C CA . SER A 1 97 ? 17.062 28.516 -1.914 1 86.75 97 SER A CA 1
ATOM 777 C C . SER A 1 97 ? 16.328 29.688 -2.543 1 86.75 97 SER A C 1
ATOM 779 O O . SER A 1 97 ? 16.859 30.781 -2.637 1 86.75 97 SER A O 1
ATOM 781 N N . ILE A 1 98 ? 15.172 29.469 -2.898 1 84.94 98 ILE A N 1
ATOM 782 C CA . ILE A 1 98 ? 14.336 30.531 -3.443 1 84.94 98 ILE A CA 1
ATOM 783 C C . ILE A 1 98 ? 13.703 31.328 -2.303 1 84.94 98 ILE A C 1
ATOM 785 O O . ILE A 1 98 ? 13.773 32.562 -2.279 1 84.94 98 ILE A O 1
ATOM 789 N N . SER A 1 99 ? 13.102 30.641 -1.363 1 87.5 99 SER A N 1
ATOM 790 C CA . SER A 1 99 ? 12.445 31.266 -0.224 1 87.5 99 SER A CA 1
ATOM 791 C C . SER A 1 99 ? 12.211 30.266 0.902 1 87.5 99 SER A C 1
ATOM 793 O O . SER A 1 99 ? 11.539 29.25 0.706 1 87.5 99 SER A O 1
ATOM 795 N N . ASP A 1 100 ? 12.641 30.609 2.018 1 88.19 100 ASP A N 1
ATOM 796 C CA . ASP A 1 100 ? 12.422 29.766 3.186 1 88.19 100 ASP A CA 1
ATOM 797 C C . ASP A 1 100 ? 10.945 29.703 3.549 1 88.19 100 ASP A C 1
ATOM 799 O O . ASP A 1 100 ? 10.453 28.656 3.979 1 88.19 100 ASP A O 1
ATOM 803 N N . ASN A 1 101 ? 10.297 30.844 3.418 1 89.19 101 ASN A N 1
ATOM 804 C CA . ASN A 1 101 ? 8.867 30.891 3.734 1 89.19 101 ASN A CA 1
ATOM 805 C C . ASN A 1 101 ? 8.055 30.016 2.799 1 89.19 101 ASN A C 1
ATOM 807 O O . ASN A 1 101 ? 7.062 29.406 3.215 1 89.19 101 ASN A O 1
ATOM 811 N N . LEU A 1 102 ? 8.539 29.906 1.57 1 89.69 102 LEU A N 1
ATOM 812 C CA . LEU A 1 102 ? 7.867 29.047 0.612 1 89.69 102 LEU A CA 1
ATOM 813 C C . LEU A 1 102 ? 8.078 27.578 0.972 1 89.69 102 LEU A C 1
ATOM 815 O O . LEU A 1 102 ? 7.145 26.781 0.891 1 89.69 102 LEU A O 1
ATOM 819 N N . ALA A 1 103 ? 9.266 27.266 1.353 1 92.75 103 ALA A N 1
ATOM 820 C CA . ALA A 1 103 ? 9.609 25.891 1.712 1 92.75 103 ALA A CA 1
ATOM 821 C C . ALA A 1 103 ? 8.789 25.422 2.914 1 92.75 103 ALA A C 1
ATOM 823 O O . ALA A 1 103 ? 8.188 24.344 2.879 1 92.75 103 ALA A O 1
ATOM 824 N N . VAL A 1 104 ? 8.758 26.281 3.932 1 93.19 104 VAL A N 1
ATOM 825 C CA . VAL A 1 104 ? 8.047 25.922 5.152 1 93.19 104 VAL A CA 1
ATOM 826 C C . VAL A 1 104 ? 6.539 25.938 4.891 1 93.19 104 VAL A C 1
ATOM 828 O O . VAL A 1 104 ? 5.809 25.078 5.387 1 93.19 104 VAL A O 1
ATOM 831 N N . GLY A 1 105 ? 6.078 26.906 4.133 1 95.31 105 GLY A N 1
ATOM 832 C CA . GLY A 1 105 ? 4.668 26.984 3.785 1 95.31 105 GLY A CA 1
ATOM 833 C C . GLY A 1 105 ? 4.18 25.781 3.004 1 95.31 105 GLY A C 1
ATOM 834 O O . GLY A 1 105 ? 3.107 25.234 3.291 1 95.31 105 GLY A O 1
ATOM 835 N N . LEU A 1 106 ? 4.965 25.266 2.078 1 94.69 106 LEU A N 1
ATOM 836 C CA . LEU A 1 106 ? 4.562 24.156 1.225 1 94.69 106 LEU A CA 1
ATOM 837 C C . LEU A 1 106 ? 4.637 22.828 1.982 1 94.69 106 LEU A C 1
ATOM 839 O O . LEU A 1 106 ? 3.727 22 1.886 1 94.69 106 LEU A O 1
ATOM 843 N N . THR A 1 107 ? 5.676 22.609 2.738 1 96 107 THR A N 1
ATOM 844 C CA . THR A 1 107 ? 5.898 21.328 3.385 1 96 107 THR A CA 1
ATOM 845 C C . THR A 1 107 ? 5.129 21.234 4.699 1 96 107 THR A C 1
ATOM 847 O O . THR A 1 107 ? 4.207 20.438 4.832 1 96 107 THR A O 1
ATOM 850 N N . THR A 1 108 ? 5.332 22.203 5.586 1 95.06 108 THR A N 1
ATOM 851 C CA . THR A 1 108 ? 4.707 22.188 6.902 1 95.06 108 THR A CA 1
ATOM 852 C C . THR A 1 108 ? 3.277 22.719 6.832 1 95.06 108 THR A C 1
ATOM 854 O O . THR A 1 108 ? 2.381 22.188 7.492 1 95.06 108 THR A O 1
ATOM 857 N N . GLY A 1 109 ? 3.094 23.75 6.082 1 97.25 109 GLY A N 1
ATOM 858 C CA . GLY A 1 109 ? 1.764 24.328 5.973 1 97.25 109 GLY A CA 1
ATOM 859 C C . GLY A 1 109 ? 0.834 23.531 5.086 1 97.25 109 GLY A C 1
ATOM 860 O O . GLY A 1 109 ? -0.103 22.891 5.57 1 97.25 109 GLY A O 1
ATOM 861 N N . PHE A 1 110 ? 1.12 23.438 3.807 1 96.75 110 PHE A N 1
ATOM 862 C CA . PHE A 1 110 ? 0.237 22.844 2.809 1 96.75 110 PHE A CA 1
ATOM 863 C C . PHE A 1 110 ? 0.179 21.328 2.969 1 96.75 110 PHE A C 1
ATOM 865 O O . PHE A 1 110 ? -0.89 20.766 3.213 1 96.75 110 PHE A O 1
ATOM 872 N N . LEU A 1 111 ? 1.327 20.688 2.889 1 97.44 111 LEU A N 1
ATOM 873 C CA . LEU A 1 111 ? 1.348 19.219 2.957 1 97.44 111 LEU A CA 1
ATOM 874 C C . LEU A 1 111 ? 0.966 18.734 4.352 1 97.44 111 LEU A C 1
ATOM 876 O O . LEU A 1 111 ? 0.295 17.719 4.5 1 97.44 111 LEU A O 1
ATOM 880 N N . GLY A 1 112 ? 1.377 19.469 5.379 1 97.94 112 GLY A N 1
ATOM 881 C CA . GLY A 1 112 ? 0.989 19.125 6.738 1 97.94 112 GLY A CA 1
ATOM 882 C C . GLY A 1 112 ? -0.511 19.172 6.961 1 97.94 112 GLY A C 1
ATOM 883 O O . GLY A 1 112 ? -1.05 18.406 7.758 1 97.94 112 GLY A O 1
ATOM 884 N N . SER A 1 113 ? -1.125 20.062 6.273 1 98.44 113 SER A N 1
ATOM 885 C CA . SER A 1 113 ? -2.566 20.219 6.438 1 98.44 113 SER A CA 1
ATOM 886 C C . SER A 1 113 ? -3.338 19.328 5.465 1 98.44 113 SER A C 1
ATOM 888 O O . SER A 1 113 ? -4.523 19.062 5.664 1 98.44 113 SER A O 1
ATOM 890 N N . LEU A 1 114 ? -2.645 18.922 4.441 1 97.62 114 LEU A N 1
ATOM 891 C CA . LEU A 1 114 ? -3.244 17.984 3.488 1 97.62 114 LEU A CA 1
ATOM 892 C C . LEU A 1 114 ? -3.385 16.594 4.102 1 97.62 114 LEU A C 1
ATOM 894 O O . LEU A 1 114 ? -4.309 15.852 3.758 1 97.62 114 LEU A O 1
ATOM 898 N N . THR A 1 115 ? -2.5 16.281 4.965 1 98.44 115 THR A N 1
ATOM 899 C CA . THR A 1 115 ? -2.535 14.984 5.641 1 98.44 115 THR A CA 1
ATOM 900 C C . THR A 1 115 ? -2.998 15.141 7.09 1 98.44 115 THR A C 1
ATOM 902 O O . THR A 1 115 ? -2.938 16.234 7.648 1 98.44 115 THR A O 1
ATOM 905 N N . THR A 1 116 ? -3.484 14.164 7.668 1 98.31 116 THR A N 1
ATOM 906 C CA . THR A 1 116 ? -3.938 14.219 9.055 1 98.31 116 THR A CA 1
ATOM 907 C C . THR A 1 116 ? -3.734 12.867 9.742 1 98.31 116 THR A C 1
ATOM 909 O O . THR A 1 116 ? -4.121 11.828 9.211 1 98.31 116 THR A O 1
ATOM 912 N N . PHE A 1 117 ? -3.094 12.859 10.875 1 98.44 117 PHE A N 1
ATOM 913 C CA . PHE A 1 117 ? -2.893 11.672 11.695 1 98.44 117 PHE A CA 1
ATOM 914 C C . PHE A 1 117 ? -4.059 11.477 12.656 1 98.44 117 PHE A C 1
ATOM 916 O O . PHE A 1 117 ? -4.457 10.344 12.938 1 98.44 117 PHE A O 1
ATOM 923 N N . SER A 1 118 ? -4.57 12.555 13.133 1 98.31 118 SER A N 1
ATOM 924 C CA . SER A 1 118 ? -5.652 12.477 14.109 1 98.31 118 SER A CA 1
ATOM 925 C C . SER A 1 118 ? -6.898 11.836 13.508 1 98.31 118 SER A C 1
ATOM 927 O O . SER A 1 118 ? -7.586 11.062 14.172 1 98.31 118 SER A O 1
ATOM 929 N N . GLY A 1 119 ? -7.172 12.219 12.25 1 95.81 119 GLY A N 1
ATOM 930 C CA . GLY A 1 119 ? -8.281 11.57 11.57 1 95.81 119 GLY A CA 1
ATOM 931 C C . GLY A 1 119 ? -8.094 10.078 11.406 1 95.81 119 GLY A C 1
ATOM 932 O O . GLY A 1 119 ? -9.023 9.297 11.617 1 95.81 119 GLY A O 1
ATOM 933 N N . TRP A 1 120 ? -6.934 9.688 11.039 1 95.81 120 TRP A N 1
ATOM 934 C CA . TRP A 1 120 ? -6.566 8.281 10.914 1 95.81 120 TRP A CA 1
ATOM 935 C C . TRP A 1 120 ? -6.746 7.555 12.242 1 95.81 120 TRP A C 1
ATOM 937 O O . TRP A 1 120 ? -7.402 6.516 12.305 1 95.81 120 TRP A O 1
ATOM 947 N N . ASN A 1 121 ? -6.227 8.109 13.281 1 97.12 121 ASN A N 1
ATOM 948 C CA . ASN A 1 121 ? -6.305 7.512 14.609 1 97.12 121 ASN A CA 1
ATOM 949 C C . ASN A 1 121 ? -7.742 7.453 15.109 1 97.12 121 ASN A C 1
ATOM 951 O O . ASN A 1 121 ? -8.117 6.512 15.82 1 97.12 121 ASN A O 1
ATOM 955 N N . GLN A 1 122 ? -8.492 8.461 14.828 1 96.25 122 GLN A N 1
ATOM 956 C CA . GLN A 1 122 ? -9.875 8.492 15.281 1 96.25 122 GLN A CA 1
ATOM 957 C C . GLN A 1 122 ? -10.672 7.332 14.68 1 96.25 122 GLN A C 1
ATOM 959 O O . GLN A 1 122 ? -11.523 6.742 15.359 1 96.25 122 GLN A O 1
ATOM 964 N N . LYS A 1 123 ? -10.43 7.09 13.43 1 94.75 123 LYS A N 1
ATOM 965 C CA . LYS A 1 123 ? -11.109 5.961 12.797 1 94.75 123 LYS A CA 1
ATOM 966 C C . LYS A 1 123 ? -10.719 4.641 13.461 1 94.75 123 LYS A C 1
ATOM 968 O O . LYS A 1 123 ? -11.555 3.754 13.641 1 94.75 123 LYS A O 1
ATOM 973 N N . LEU A 1 124 ? -9.5 4.535 13.773 1 95.38 124 LEU A N 1
ATOM 974 C CA . LEU A 1 124 ? -9.008 3.365 14.5 1 95.38 124 LEU A CA 1
ATOM 975 C C . LEU A 1 124 ? -9.758 3.195 15.82 1 95.38 124 LEU A C 1
ATOM 977 O O . LEU A 1 124 ? -10.188 2.09 16.156 1 95.38 124 LEU A O 1
ATOM 981 N N . VAL A 1 125 ? -9.93 4.246 16.531 1 95.88 125 VAL A N 1
ATOM 982 C CA . VAL A 1 125 ? -10.586 4.238 17.828 1 95.88 125 VAL A CA 1
ATOM 983 C C . VAL A 1 125 ? -12.055 3.828 17.672 1 95.88 125 VAL A C 1
ATOM 985 O O . VAL A 1 125 ? -12.539 2.945 18.375 1 95.88 125 VAL A O 1
ATOM 988 N N . GLU A 1 126 ? -12.695 4.41 16.719 1 94.62 126 GLU A N 1
ATOM 989 C CA . GLU A 1 126 ? -14.117 4.152 16.5 1 94.62 126 GLU A CA 1
ATOM 990 C C . GLU A 1 126 ? -14.352 2.699 16.109 1 94.62 126 GLU A C 1
ATOM 992 O O . GLU A 1 126 ? -15.258 2.047 16.625 1 94.62 126 GLU A O 1
ATOM 997 N N . LEU A 1 127 ? -13.602 2.18 15.234 1 94.12 127 LEU A N 1
ATOM 998 C CA . LEU A 1 127 ? -13.766 0.808 14.766 1 94.12 127 LEU A CA 1
ATOM 999 C C . LEU A 1 127 ? -13.508 -0.185 15.898 1 94.12 127 LEU A C 1
ATOM 1001 O O . LEU A 1 127 ? -14.172 -1.218 15.984 1 94.12 127 LEU A O 1
ATOM 1005 N N . THR A 1 128 ? -12.547 0.122 16.719 1 94.06 128 THR A N 1
ATOM 1006 C CA . THR A 1 128 ? -12.219 -0.764 17.828 1 94.06 128 THR A CA 1
ATOM 1007 C C . THR A 1 128 ? -13.344 -0.784 18.859 1 94.06 128 THR A C 1
ATOM 1009 O O . THR A 1 128 ? -13.695 -1.843 19.391 1 94.06 128 THR A O 1
ATOM 1012 N N . ILE A 1 129 ? -13.906 0.353 19.094 1 93.5 129 ILE A N 1
ATOM 1013 C CA . ILE A 1 129 ? -15.023 0.45 20.031 1 93.5 129 ILE A CA 1
ATOM 1014 C C . ILE A 1 129 ? -16.234 -0.285 19.469 1 93.5 129 ILE A C 1
ATOM 1016 O O . ILE A 1 129 ? -17 -0.893 20.219 1 93.5 129 ILE A O 1
ATOM 1020 N N . GLU A 1 130 ? -16.391 -0.295 18.188 1 93.06 130 GLU A N 1
ATOM 1021 C CA . GLU A 1 130 ? -17.484 -1.001 17.516 1 93.06 130 GLU A CA 1
ATOM 1022 C C . GLU A 1 130 ? -17.156 -2.479 17.328 1 93.06 130 GLU A C 1
ATOM 1024 O O . GLU A 1 130 ? -17.859 -3.199 16.625 1 93.06 130 GLU A O 1
ATOM 1029 N N . HIS A 1 131 ? -16.031 -2.971 17.828 1 91.94 131 HIS A N 1
ATOM 1030 C CA . HIS A 1 131 ? -15.594 -4.359 17.875 1 91.94 131 HIS A CA 1
ATOM 1031 C C . HIS A 1 131 ? -15.195 -4.859 16.5 1 91.94 131 HIS A C 1
ATOM 1033 O O . HIS A 1 131 ? -15.328 -6.047 16.188 1 91.94 131 HIS A O 1
ATOM 1039 N N . GLN A 1 132 ? -14.828 -3.963 15.68 1 92.38 132 GLN A N 1
ATOM 1040 C CA . GLN A 1 132 ? -14.273 -4.32 14.383 1 92.38 132 GLN A CA 1
ATOM 1041 C C . GLN A 1 132 ? -12.75 -4.344 14.422 1 92.38 132 GLN A C 1
ATOM 1043 O O . GLN A 1 132 ? -12.086 -3.576 13.719 1 92.38 132 GLN A O 1
ATOM 1048 N N . TRP A 1 133 ? -12.211 -5.281 15.102 1 89.88 133 TRP A N 1
ATOM 1049 C CA . TRP A 1 133 ? -10.789 -5.332 15.406 1 89.88 133 TRP A CA 1
ATOM 1050 C C . TRP A 1 133 ? -9.977 -5.672 14.156 1 89.88 133 TRP A C 1
ATOM 1052 O O . TRP A 1 133 ? -8.859 -5.18 13.984 1 89.88 133 TRP A O 1
ATOM 1062 N N . VAL A 1 134 ? -10.539 -6.539 13.266 1 89.06 134 VAL A N 1
ATOM 1063 C CA . VAL A 1 134 ? -9.828 -6.957 12.062 1 89.06 134 VAL A CA 1
ATOM 1064 C C . VAL A 1 134 ? -9.617 -5.754 11.141 1 89.06 134 VAL A C 1
ATOM 1066 O O . VAL A 1 134 ? -8.516 -5.555 10.617 1 89.06 134 VAL A O 1
ATOM 1069 N N . THR A 1 135 ? -10.664 -5.023 11.023 1 91.12 135 THR A N 1
ATOM 1070 C CA . THR A 1 135 ? -10.594 -3.82 10.203 1 91.12 135 THR A CA 1
ATOM 1071 C C . THR A 1 135 ? -9.617 -2.816 10.805 1 91.12 135 THR A C 1
ATOM 1073 O O . THR A 1 135 ? -8.891 -2.133 10.078 1 91.12 135 THR A O 1
ATOM 1076 N N . SER A 1 136 ? -9.57 -2.73 12.172 1 93.62 136 SER A N 1
ATOM 1077 C CA . SER A 1 136 ? -8.656 -1.82 12.859 1 93.62 136 SER A CA 1
ATOM 1078 C C . SER A 1 136 ? -7.199 -2.189 12.586 1 93.62 136 SER A C 1
ATOM 1080 O O . SER A 1 136 ? -6.375 -1.318 12.305 1 93.62 136 SER A O 1
ATOM 1082 N N . VAL A 1 137 ? -6.945 -3.432 12.609 1 91.25 137 VAL A N 1
ATOM 1083 C CA . VAL A 1 137 ? -5.594 -3.902 12.32 1 91.25 137 VAL A CA 1
ATOM 1084 C C . VAL A 1 137 ? -5.25 -3.633 10.859 1 91.25 137 VAL A C 1
ATOM 1086 O O . VAL A 1 137 ? -4.117 -3.26 10.539 1 91.25 137 VAL A O 1
ATOM 1089 N N . GLY A 1 138 ? -6.23 -3.852 10.016 1 91.69 138 GLY A N 1
ATOM 1090 C CA . GLY A 1 138 ? -6.051 -3.566 8.602 1 91.69 138 GLY A CA 1
ATOM 1091 C C . GLY A 1 138 ? -5.719 -2.111 8.32 1 91.69 138 GLY A C 1
ATOM 1092 O O . GLY A 1 138 ? -4.879 -1.813 7.473 1 91.69 138 GLY A O 1
ATOM 1093 N N . ILE A 1 139 ? -6.305 -1.216 9.062 1 93.56 139 ILE A N 1
ATOM 1094 C CA . ILE A 1 139 ? -6.098 0.216 8.867 1 93.56 139 ILE A CA 1
ATOM 1095 C C . ILE A 1 139 ? -4.68 0.594 9.297 1 93.56 139 ILE A C 1
ATOM 1097 O O . ILE A 1 139 ? -4.047 1.451 8.672 1 93.56 139 ILE A O 1
ATOM 1101 N N . ILE A 1 140 ? -4.215 -0.003 10.367 1 94.75 140 ILE A N 1
ATOM 1102 C CA . ILE A 1 140 ? -2.852 0.25 10.82 1 94.75 140 ILE A CA 1
ATOM 1103 C C . ILE A 1 140 ? -1.858 -0.262 9.781 1 94.75 140 ILE A C 1
ATOM 1105 O O . ILE A 1 140 ? -0.978 0.478 9.336 1 94.75 140 ILE A O 1
ATOM 1109 N N . PHE A 1 141 ? -2.068 -1.477 9.344 1 94.31 141 PHE A N 1
ATOM 1110 C CA . PHE A 1 141 ? -1.129 -2.123 8.438 1 94.31 141 PHE A CA 1
ATOM 1111 C C . PHE A 1 141 ? -1.131 -1.437 7.074 1 94.31 141 PHE A C 1
ATOM 1113 O O . PHE A 1 141 ? -0.087 -0.98 6.602 1 94.31 141 PHE A O 1
ATOM 1120 N N . LEU A 1 142 ? -2.295 -1.329 6.422 1 93.75 142 LEU A N 1
ATOM 1121 C CA . LEU A 1 142 ? -2.398 -0.71 5.105 1 93.75 142 LEU A CA 1
ATOM 1122 C C . LEU A 1 142 ? -2.018 0.765 5.168 1 93.75 142 LEU A C 1
ATOM 1124 O O . LEU A 1 142 ? -1.379 1.283 4.246 1 93.75 142 LEU A O 1
ATOM 1128 N N . GLY A 1 143 ? -2.42 1.399 6.254 1 95.62 143 GLY A N 1
ATOM 1129 C CA . GLY A 1 143 ? -2.092 2.807 6.414 1 95.62 143 GLY A CA 1
ATOM 1130 C C . GLY A 1 143 ? -0.599 3.076 6.418 1 95.62 143 GLY A C 1
ATOM 1131 O O . GLY A 1 143 ? -0.121 3.967 5.715 1 95.62 143 GLY A O 1
ATOM 1132 N N . VAL A 1 144 ? 0.117 2.287 7.156 1 96.62 144 VAL A N 1
ATOM 1133 C CA . VAL A 1 144 ? 1.557 2.484 7.285 1 96.62 144 VAL A CA 1
ATOM 1134 C C . VAL A 1 144 ? 2.25 2.102 5.977 1 96.62 144 VAL A C 1
ATOM 1136 O O . VAL A 1 144 ? 3.086 2.854 5.469 1 96.62 144 VAL A O 1
ATOM 1139 N N . VAL A 1 145 ? 1.835 1.012 5.363 1 95.88 145 VAL A N 1
ATOM 1140 C CA . VAL A 1 145 ? 2.488 0.498 4.164 1 95.88 145 VAL A CA 1
ATOM 1141 C C . VAL A 1 145 ? 2.262 1.459 3 1 95.88 145 VAL A C 1
ATOM 1143 O O . VAL A 1 145 ? 3.188 1.754 2.24 1 95.88 145 VAL A O 1
ATOM 1146 N N . LEU A 1 146 ? 1.098 1.938 2.898 1 96.81 146 LEU A N 1
ATOM 1147 C CA . LEU A 1 146 ? 0.747 2.752 1.74 1 96.81 146 LEU A CA 1
ATOM 1148 C C . LEU A 1 146 ? 1.411 4.121 1.819 1 96.81 146 LEU A C 1
ATOM 1150 O O . LEU A 1 146 ? 1.945 4.617 0.824 1 96.81 146 LEU A O 1
ATOM 1154 N N . VAL A 1 147 ? 1.373 4.746 2.994 1 97.62 147 VAL A N 1
ATOM 1155 C CA . VAL A 1 147 ? 1.96 6.078 3.084 1 97.62 147 VAL A CA 1
ATOM 1156 C C . VAL A 1 147 ? 3.479 5.98 2.959 1 97.62 147 VAL A C 1
ATOM 1158 O O . VAL A 1 147 ? 4.117 6.867 2.385 1 97.62 147 VAL A O 1
ATOM 1161 N N . GLU A 1 148 ? 4.078 4.93 3.504 1 97.06 148 GLU A N 1
ATOM 1162 C CA . GLU A 1 148 ? 5.512 4.703 3.33 1 97.06 148 GLU A CA 1
ATOM 1163 C C . GLU A 1 148 ? 5.863 4.492 1.86 1 97.06 148 GLU A C 1
ATOM 1165 O O . GLU A 1 148 ? 6.848 5.043 1.367 1 97.06 148 GLU A O 1
ATOM 1170 N N . ALA A 1 149 ? 5.078 3.672 1.186 1 96.88 149 ALA A N 1
ATOM 1171 C CA . ALA A 1 149 ? 5.305 3.414 -0.235 1 96.88 149 ALA A CA 1
ATOM 1172 C C . ALA A 1 149 ? 5.188 4.699 -1.051 1 96.88 149 ALA A C 1
ATOM 1174 O O . ALA A 1 149 ? 5.949 4.914 -1.995 1 96.88 149 ALA A O 1
ATOM 1175 N N . MET A 1 150 ? 4.246 5.539 -0.692 1 97.38 150 MET A N 1
ATOM 1176 C CA . MET A 1 150 ? 3.982 6.758 -1.45 1 97.38 150 MET A CA 1
ATOM 1177 C C . MET A 1 150 ? 5.148 7.734 -1.337 1 97.38 150 MET A C 1
ATOM 1179 O O . MET A 1 150 ? 5.539 8.359 -2.324 1 97.38 150 MET A O 1
ATOM 1183 N N . ILE A 1 151 ? 5.688 7.906 -0.112 1 97.69 151 ILE A N 1
ATOM 1184 C CA . ILE A 1 151 ? 6.805 8.836 0.001 1 97.69 151 ILE A CA 1
ATOM 1185 C C . ILE A 1 151 ? 8.008 8.289 -0.763 1 97.69 151 ILE A C 1
ATOM 1187 O O . ILE A 1 151 ? 8.766 9.055 -1.372 1 97.69 151 ILE A O 1
ATOM 1191 N N . GLU A 1 152 ? 8.25 6.973 -0.759 1 96.19 152 GLU A N 1
ATOM 1192 C CA . GLU A 1 152 ? 9.359 6.359 -1.483 1 96.19 152 GLU A CA 1
ATOM 1193 C C . GLU A 1 152 ? 9.203 6.547 -2.99 1 96.19 152 GLU A C 1
ATOM 1195 O O . GLU A 1 152 ? 10.172 6.848 -3.688 1 96.19 152 GLU A O 1
ATOM 1200 N N . ARG A 1 153 ? 8.023 6.348 -3.443 1 95.06 153 ARG A N 1
ATOM 1201 C CA . ARG A 1 153 ? 7.766 6.559 -4.863 1 95.06 153 ARG A CA 1
ATOM 1202 C C . ARG A 1 153 ? 7.906 8.031 -5.23 1 95.06 153 ARG A C 1
ATOM 1204 O O . ARG A 1 153 ? 8.352 8.367 -6.332 1 95.06 153 ARG A O 1
ATOM 1211 N N . GLY A 1 154 ? 7.422 8.914 -4.309 1 95.94 154 GLY A N 1
ATOM 1212 C CA . GLY A 1 154 ? 7.625 10.336 -4.531 1 95.94 154 GLY A CA 1
ATOM 1213 C C . GLY A 1 154 ? 9.086 10.711 -4.676 1 95.94 154 GLY A C 1
ATOM 1214 O O . GLY A 1 154 ? 9.453 11.453 -5.59 1 95.94 154 GLY A O 1
ATOM 1215 N N . ILE A 1 155 ? 9.906 10.195 -3.852 1 95.94 155 ILE A N 1
ATOM 1216 C CA . ILE A 1 155 ? 11.336 10.477 -3.885 1 95.94 155 ILE A CA 1
ATOM 1217 C C . ILE A 1 155 ? 11.945 9.914 -5.172 1 95.94 155 ILE A C 1
ATOM 1219 O O . ILE A 1 155 ? 12.703 10.602 -5.859 1 95.94 155 ILE A O 1
ATOM 1223 N N . GLU A 1 156 ? 11.586 8.688 -5.531 1 93.19 156 GLU A N 1
ATOM 1224 C CA . GLU A 1 156 ? 12.133 8.031 -6.723 1 93.19 156 GLU A CA 1
ATOM 1225 C C . GLU A 1 156 ? 11.781 8.812 -7.984 1 93.19 156 GLU A C 1
ATOM 1227 O O . GLU A 1 156 ? 12.641 9.008 -8.859 1 93.19 156 GLU A O 1
ATOM 1232 N N . THR A 1 157 ? 10.594 9.188 -8.086 1 93 157 THR A N 1
ATOM 1233 C CA . THR A 1 157 ? 10.156 9.906 -9.273 1 93 157 THR A CA 1
ATOM 1234 C C . THR A 1 157 ? 10.773 11.305 -9.312 1 93 157 TH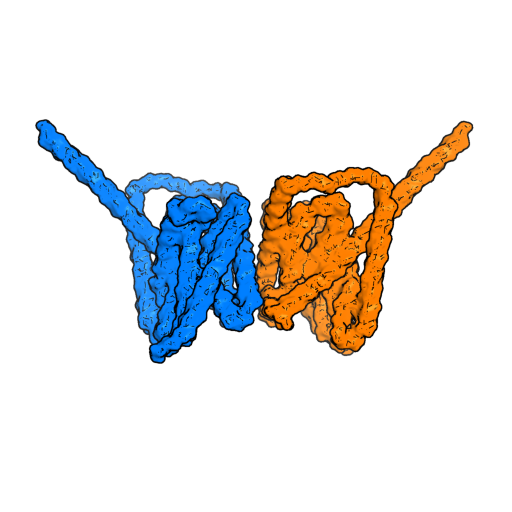R A C 1
ATOM 1236 O O . THR A 1 157 ? 11.133 11.805 -10.383 1 93 157 THR A O 1
ATOM 1239 N N . ALA A 1 158 ? 10.852 11.953 -8.141 1 94.19 158 ALA A N 1
ATOM 1240 C CA . ALA A 1 158 ? 11.453 13.281 -8.062 1 94.19 158 ALA A CA 1
ATOM 1241 C C . ALA A 1 158 ? 12.93 13.242 -8.445 1 94.19 158 ALA A C 1
ATOM 1243 O O . ALA A 1 158 ? 13.422 14.133 -9.141 1 94.19 158 ALA A O 1
ATOM 1244 N N . GLU A 1 159 ? 13.633 12.25 -8.023 1 92.94 159 GLU A N 1
ATOM 1245 C CA . GLU A 1 159 ? 15.047 12.094 -8.344 1 92.94 159 GLU A CA 1
ATOM 1246 C C . GLU A 1 159 ? 15.258 11.883 -9.836 1 92.94 159 GLU A C 1
ATOM 1248 O O . GLU A 1 159 ? 16.203 12.406 -10.422 1 92.94 159 GLU A O 1
ATOM 1253 N N . LYS A 1 160 ? 14.453 11.07 -10.43 1 88 160 LYS A N 1
ATOM 1254 C CA . LYS A 1 160 ? 14.547 10.852 -11.867 1 88 160 LYS A CA 1
ATOM 1255 C C . LYS A 1 160 ? 14.273 12.141 -12.641 1 88 160 LYS A C 1
ATOM 1257 O O . LYS A 1 160 ? 14.914 12.398 -13.664 1 88 160 LYS A O 1
ATOM 1262 N N . TRP A 1 161 ? 13.352 12.859 -12.125 1 88 161 TRP A N 1
ATOM 1263 C CA . TRP A 1 161 ? 13.023 14.133 -12.758 1 88 161 TRP A CA 1
ATOM 1264 C C . TRP A 1 161 ? 14.172 15.133 -12.602 1 88 161 TRP A C 1
ATOM 1266 O O . TRP A 1 161 ? 14.484 15.883 -13.531 1 88 161 TRP A O 1
ATOM 1276 N N . LYS A 1 162 ? 14.711 15.203 -11.438 1 87.06 162 LYS A N 1
ATOM 1277 C CA . LYS A 1 162 ? 15.82 16.109 -11.156 1 87.06 162 LYS A CA 1
ATOM 1278 C C . LYS A 1 162 ? 17.062 15.734 -11.977 1 87.06 162 LYS A C 1
ATOM 1280 O O . LYS A 1 162 ? 17.781 16.609 -12.438 1 87.06 162 LYS A O 1
ATOM 1285 N N . GLY A 1 163 ? 17.281 14.406 -12.109 1 78.81 163 GLY A N 1
ATOM 1286 C CA . GLY A 1 163 ? 18.406 13.945 -12.914 1 78.81 163 GLY A CA 1
ATOM 1287 C C . GLY A 1 163 ? 18.266 14.297 -14.383 1 78.81 163 GLY A C 1
ATOM 1288 O O . GLY A 1 163 ? 19.25 14.672 -15.031 1 78.81 163 GLY A O 1
ATOM 1289 N N . LYS A 1 164 ? 17.125 14.203 -14.859 1 67.44 164 LYS A N 1
ATOM 1290 C CA . LYS A 1 164 ? 16.906 14.555 -16.266 1 67.44 164 LYS A CA 1
ATOM 1291 C C . LYS A 1 164 ? 17.078 16.062 -16.484 1 67.44 164 LYS A C 1
ATOM 1293 O O . LYS A 1 164 ? 17.594 16.484 -17.516 1 67.44 164 LYS A O 1
ATOM 1298 N N . LYS A 1 165 ? 16.547 16.859 -15.445 1 59.59 165 LYS A N 1
ATOM 1299 C CA . LYS A 1 165 ? 16.672 18.312 -15.578 1 59.59 165 LYS A CA 1
ATOM 1300 C C . LYS A 1 165 ? 18.109 18.766 -15.375 1 59.59 165 LYS A C 1
ATOM 1302 O O . LYS A 1 165 ? 18.531 19.781 -15.945 1 59.59 165 LYS A O 1
ATOM 1307 N N . ARG A 1 166 ? 18.766 18.156 -14.375 1 52.28 166 ARG A N 1
ATOM 1308 C CA . ARG A 1 166 ? 20.172 18.516 -14.289 1 52.28 166 ARG A CA 1
ATOM 1309 C C . ARG A 1 166 ? 20.844 18.406 -15.656 1 52.28 166 ARG A C 1
ATOM 1311 O O . ARG A 1 166 ? 21.734 19.203 -15.984 1 52.28 166 ARG A O 1
ATOM 1318 N N . CYS A 1 167 ? 20.281 17.25 -16.328 1 42.78 167 CYS A N 1
ATOM 1319 C CA . CYS A 1 167 ? 20.859 17.25 -17.672 1 42.78 167 CYS A CA 1
ATOM 1320 C C . CYS A 1 167 ? 20.344 18.438 -18.484 1 42.78 167 CYS A C 1
ATOM 1322 O O . CYS A 1 167 ? 21.047 18.922 -19.375 1 42.78 167 CYS A O 1
ATOM 1324 N N . SER A 1 168 ? 19.125 18.781 -18.156 1 34.25 168 SER A N 1
ATOM 1325 C CA . SER A 1 168 ? 18.625 19.938 -18.906 1 34.25 168 SER A CA 1
ATOM 1326 C C . SER A 1 168 ? 18.938 21.25 -18.172 1 34.25 168 SER A C 1
ATOM 1328 O O . SER A 1 168 ? 18.078 22.125 -18.078 1 34.25 168 SER A O 1
ATOM 1330 N N . LYS A 1 169 ? 19.703 21.281 -17.078 1 37.88 169 LYS A N 1
ATOM 1331 C CA . LYS A 1 169 ? 20.094 22.594 -16.547 1 37.88 169 LYS A CA 1
ATOM 1332 C C . LYS A 1 169 ? 20.094 23.656 -17.641 1 37.88 169 LYS A C 1
ATOM 1334 O O . LYS A 1 169 ? 20.938 23.609 -18.547 1 37.88 169 LYS A O 1
ATOM 1339 N N . LEU A 1 170 ? 18.938 24.297 -17.844 1 28.8 170 LEU A N 1
ATOM 1340 C CA . LEU A 1 170 ? 18.719 25.688 -18.234 1 28.8 170 LEU A CA 1
ATOM 1341 C C . LEU A 1 170 ? 19.5 26.641 -17.344 1 28.8 170 LEU A C 1
ATOM 1343 O O . LEU A 1 170 ? 19.547 26.453 -16.125 1 28.8 170 LEU A O 1
ATOM 1347 N N . LYS A 1 171 ? 20.375 27.578 -17.797 1 31.02 171 LYS A N 1
ATOM 1348 C CA . LYS A 1 171 ? 21.078 28.844 -17.578 1 31.02 171 LYS A CA 1
ATOM 1349 C C . LYS A 1 171 ? 20.203 29.844 -16.812 1 31.02 171 LYS A C 1
ATOM 1351 O O . LYS A 1 171 ? 20.609 30.984 -16.578 1 31.02 171 LYS A O 1
ATOM 1356 N N . ILE A 1 172 ? 18.859 29.688 -16.766 1 26.81 172 ILE A N 1
ATOM 1357 C CA . ILE A 1 172 ? 18.25 31 -16.672 1 26.81 172 ILE A CA 1
ATOM 1358 C C . ILE A 1 172 ? 18.641 31.656 -15.344 1 26.81 172 ILE A C 1
ATOM 1360 O O . ILE A 1 172 ? 19.016 32.844 -15.32 1 26.81 172 ILE A O 1
ATOM 1364 N N . PHE A 1 173 ? 18.016 31.203 -14.102 1 28.36 173 PHE A N 1
ATOM 1365 C CA . PHE A 1 173 ? 17.75 32.312 -13.195 1 28.36 173 PHE A CA 1
ATOM 1366 C C . PHE A 1 173 ? 18.969 32.625 -12.336 1 28.36 173 PHE A C 1
ATOM 1368 O O . PHE A 1 173 ? 19.062 32.156 -11.203 1 28.36 173 PHE A O 1
ATOM 1375 N N . SER A 1 174 ? 20.172 32.469 -12.789 1 27.98 174 SER A N 1
ATOM 1376 C CA . SER A 1 174 ? 21.234 33 -11.93 1 27.98 174 SER A CA 1
ATOM 1377 C C . SER A 1 174 ? 21.031 34.469 -11.625 1 27.98 174 SER A C 1
ATOM 1379 O O . SER A 1 174 ? 21.828 35.312 -12.047 1 27.98 174 SER A O 1
ATOM 1381 N N . HIS A 1 175 ? 19.906 35.125 -11.875 1 27.62 175 HIS A N 1
ATOM 1382 C CA . HIS A 1 175 ? 20.141 36.562 -11.625 1 27.62 175 HIS A CA 1
ATOM 1383 C C . HIS A 1 175 ? 20.594 36.781 -10.195 1 27.62 175 HIS A C 1
ATOM 1385 O O . HIS A 1 175 ? 19.953 36.344 -9.242 1 27.62 175 HIS A O 1
ATOM 1391 N N . GLU A 1 176 ? 21.891 37.125 -9.898 1 30.67 176 GLU A N 1
ATOM 1392 C CA . GLU A 1 176 ? 22.734 37.688 -8.867 1 30.67 176 GLU A CA 1
ATOM 1393 C C . GLU A 1 176 ? 22.141 39 -8.312 1 30.67 176 GLU A C 1
ATOM 1395 O O . GLU A 1 176 ? 22.812 39.75 -7.605 1 30.67 176 GLU A O 1
ATOM 1400 N N . GLY A 1 177 ? 21.047 39.656 -8.734 1 29.72 177 GLY A N 1
ATOM 1401 C CA . GLY A 1 177 ? 20.969 41.031 -8.266 1 29.72 177 GLY A CA 1
ATOM 1402 C C . GLY A 1 177 ? 21.094 41.156 -6.758 1 29.72 177 GLY A C 1
ATOM 1403 O O . GLY A 1 177 ? 20.609 40.281 -6.016 1 29.72 177 GLY A O 1
ATOM 1404 N N . GLY A 1 178 ? 22.172 41.812 -6.199 1 31.06 178 GLY A N 1
ATOM 1405 C CA . GLY A 1 178 ? 22.594 42.406 -4.945 1 31.06 178 GLY A CA 1
ATOM 1406 C C . GLY A 1 178 ? 21.484 43.125 -4.219 1 31.06 178 GLY A C 1
ATOM 1407 O O . GLY A 1 178 ? 21.281 44.344 -4.449 1 31.06 178 GLY A O 1
ATOM 1408 N N . CYS A 1 179 ? 20.266 42.781 -4.113 1 29.61 179 CYS A N 1
ATOM 1409 C CA . CYS A 1 179 ? 19.156 43.625 -3.631 1 29.61 179 CYS A CA 1
ATOM 1410 C C . CYS A 1 179 ? 19.438 44.125 -2.221 1 29.61 179 CYS A C 1
ATOM 1412 O O . CYS A 1 179 ? 19.516 43.344 -1.276 1 29.61 179 CYS A O 1
ATOM 1414 N N . ASP A 1 180 ? 20.25 45.062 -1.936 1 33.97 180 ASP A N 1
ATOM 1415 C CA . ASP A 1 180 ? 20.078 46 -0.845 1 33.97 180 ASP A CA 1
ATOM 1416 C C . ASP A 1 180 ? 18.609 46.25 -0.533 1 33.97 180 ASP A C 1
ATOM 1418 O O . ASP A 1 180 ? 18.266 46.875 0.464 1 33.97 180 ASP A O 1
ATOM 1422 N N . LEU A 1 181 ? 17.672 46.312 -1.555 1 35 181 LEU A N 1
ATOM 1423 C CA . LEU A 1 181 ? 16.219 46.375 -1.615 1 35 181 LEU A CA 1
ATOM 1424 C C . LEU A 1 181 ? 15.594 45.156 -0.89 1 35 181 LEU A C 1
ATOM 1426 O O . LEU A 1 181 ? 14.383 44.969 -0.957 1 35 181 LEU A O 1
ATOM 1430 N N . GLN A 1 182 ? 16.203 44.375 -0.283 1 43.34 182 GLN A N 1
ATOM 1431 C CA . GLN A 1 182 ? 15.945 43.062 0.319 1 43.34 182 GLN A CA 1
ATOM 1432 C C . GLN A 1 182 ? 15.008 43.188 1.513 1 43.34 182 GLN A C 1
ATOM 1434 O O . GLN A 1 182 ? 14.078 42.375 1.665 1 43.34 182 GLN A O 1
ATOM 1439 N N . ASN A 1 183 ? 15.391 44.156 2.324 1 46.75 183 ASN A N 1
ATOM 1440 C CA . ASN A 1 183 ? 14.57 44.312 3.523 1 46.75 183 ASN A CA 1
ATOM 1441 C C . ASN A 1 183 ? 13.172 44.812 3.188 1 46.75 183 ASN A C 1
ATOM 1443 O O . ASN A 1 183 ? 12.188 44.344 3.742 1 46.75 183 ASN A O 1
ATOM 1447 N N . TYR A 1 184 ? 13.195 46 2.299 1 46.53 184 TYR A N 1
ATOM 1448 C CA . TYR A 1 184 ? 11.906 46.594 1.954 1 46.53 184 TYR A CA 1
ATOM 1449 C C . TYR A 1 184 ? 11.031 45.594 1.209 1 46.53 184 TYR A C 1
ATOM 1451 O O . TYR A 1 184 ? 9.82 45.531 1.435 1 46.53 184 TYR A O 1
ATOM 1459 N N . ASN A 1 185 ? 11.695 44.719 0.407 1 60.62 185 ASN A N 1
ATOM 1460 C CA . ASN A 1 185 ? 10.977 43.719 -0.38 1 60.62 185 ASN A CA 1
ATOM 1461 C C . ASN A 1 185 ? 10.453 42.594 0.496 1 60.62 185 ASN A C 1
ATOM 1463 O O . ASN A 1 185 ? 9.328 42.125 0.302 1 60.62 185 ASN A O 1
ATOM 1467 N N . TYR A 1 186 ? 11.102 42.594 1.604 1 65.94 186 TYR A N 1
ATOM 1468 C CA . TYR A 1 186 ? 10.633 41.562 2.539 1 65.94 186 TYR A CA 1
ATOM 1469 C C . TYR A 1 186 ? 9.43 42.062 3.328 1 65.94 186 TYR A C 1
ATOM 1471 O O . TYR A 1 186 ? 8.469 41.312 3.545 1 65.94 186 TYR A O 1
ATOM 1479 N N . LEU A 1 187 ? 9.555 43.438 3.691 1 66.75 187 LEU A N 1
ATOM 1480 C CA . LEU A 1 187 ? 8.453 44.031 4.445 1 66.75 187 LEU A CA 1
ATOM 1481 C C . LEU A 1 187 ? 7.18 44.062 3.607 1 66.75 187 LEU A C 1
ATOM 1483 O O . LEU A 1 187 ? 6.105 43.688 4.094 1 66.75 187 LEU A O 1
ATOM 1487 N N . THR A 1 188 ? 7.348 44.469 2.365 1 70.19 188 THR A N 1
ATOM 1488 C CA . THR A 1 188 ? 6.188 44.531 1.483 1 70.19 188 THR A CA 1
ATOM 1489 C C . THR A 1 188 ? 5.613 43.156 1.225 1 70.19 188 THR A C 1
ATOM 1491 O O . THR A 1 188 ? 4.395 42.969 1.21 1 70.19 188 THR A O 1
ATOM 1494 N N . ALA A 1 189 ? 6.492 42.25 1.041 1 73.5 189 ALA A N 1
ATOM 1495 C CA . ALA A 1 189 ? 6.031 40.875 0.8 1 73.5 189 ALA A CA 1
ATOM 1496 C C . ALA A 1 189 ? 5.293 40.312 2.016 1 73.5 189 ALA A C 1
ATOM 1498 O O . ALA A 1 189 ? 4.246 39.688 1.877 1 73.5 189 ALA A O 1
ATOM 1499 N N . THR A 1 190 ? 5.805 40.625 3.168 1 73.44 190 THR A N 1
ATOM 1500 C CA . THR A 1 190 ? 5.172 40.156 4.398 1 73.44 190 THR A CA 1
ATOM 1501 C C . THR A 1 190 ? 3.814 40.812 4.594 1 73.44 190 THR A C 1
ATOM 1503 O O . THR A 1 190 ? 2.836 40.156 4.953 1 73.44 190 THR A O 1
ATOM 1506 N N . LEU A 1 191 ? 3.836 42.094 4.344 1 75.94 191 LEU A N 1
ATOM 1507 C CA . LEU A 1 191 ? 2.586 42.844 4.5 1 75.94 191 LEU A CA 1
ATOM 1508 C C . LEU A 1 191 ? 1.525 42.312 3.533 1 75.94 191 LEU A C 1
ATOM 1510 O O . LEU A 1 191 ? 0.356 42.188 3.902 1 75.94 191 LEU A O 1
ATOM 1514 N N . LEU A 1 192 ? 1.915 42 2.342 1 74.19 192 LEU A N 1
ATOM 1515 C CA . LEU A 1 192 ? 0.989 41.438 1.36 1 74.19 192 LEU A CA 1
ATOM 1516 C C . LEU A 1 192 ? 0.455 40.094 1.822 1 74.19 192 LEU A C 1
ATOM 1518 O O . LEU A 1 192 ? -0.741 39.812 1.699 1 74.19 192 LEU A O 1
ATOM 1522 N N . LEU A 1 193 ? 1.368 39.375 2.369 1 77.5 193 LEU A N 1
ATOM 1523 C CA . LEU A 1 193 ? 0.946 38.062 2.865 1 77.5 193 LEU A CA 1
ATOM 1524 C C . LEU A 1 193 ? -0.049 38.219 4.012 1 77.5 193 LEU A C 1
ATOM 1526 O O . LEU A 1 193 ? -1.033 37.469 4.086 1 77.5 193 LEU A O 1
ATOM 1530 N N . VAL A 1 194 ? 0.199 39.188 4.832 1 75.94 194 VAL A N 1
ATOM 1531 C CA . VAL A 1 194 ? -0.661 39.406 5.984 1 75.94 194 VAL A CA 1
ATOM 1532 C C . VAL A 1 194 ? -2.031 39.906 5.52 1 75.94 194 VAL A C 1
ATOM 1534 O O . VAL A 1 194 ? -3.062 39.469 6.027 1 75.94 194 VAL A O 1
ATOM 1537 N N . VAL A 1 195 ? -2.008 40.719 4.535 1 77.12 195 VAL A N 1
ATOM 1538 C CA . VAL A 1 195 ? -3.258 41.25 4.004 1 77.12 195 VAL A CA 1
ATOM 1539 C C . VAL A 1 195 ? -4.074 40.125 3.377 1 77.12 195 VAL A C 1
ATOM 1541 O O . VAL A 1 195 ? -5.273 40 3.631 1 77.12 195 VAL A O 1
ATOM 1544 N N . VAL A 1 196 ? -3.41 39.281 2.586 1 76.56 196 VAL A N 1
ATOM 1545 C CA . VAL A 1 196 ? -4.09 38.156 1.971 1 76.56 196 VAL A CA 1
ATOM 1546 C C . VAL A 1 196 ? -4.641 37.219 3.057 1 76.56 196 VAL A C 1
ATOM 1548 O O . VAL A 1 196 ? -5.77 36.75 2.951 1 76.56 196 VAL A O 1
ATOM 1551 N N . PHE A 1 197 ? -3.945 37.062 4.074 1 80.88 197 PHE A N 1
ATOM 1552 C CA . PHE A 1 197 ? -4.355 36.219 5.184 1 80.88 197 PHE A CA 1
ATOM 1553 C C . PHE A 1 197 ? -5.598 36.781 5.863 1 80.88 197 PHE A C 1
ATOM 1555 O O . PHE A 1 197 ? -6.551 36.031 6.133 1 80.88 197 PHE A O 1
ATOM 1562 N N . ILE A 1 198 ? -5.59 38.031 6.117 1 78.38 198 ILE A N 1
ATOM 1563 C CA . ILE A 1 198 ? -6.711 38.688 6.781 1 78.38 198 ILE A CA 1
ATOM 1564 C C . ILE A 1 198 ? -7.953 38.625 5.895 1 78.38 198 ILE A C 1
ATOM 1566 O O . ILE A 1 198 ? -9.055 38.375 6.383 1 78.38 198 ILE A O 1
ATOM 1570 N N . ILE A 1 199 ? -7.734 38.75 4.578 1 77.56 199 ILE A N 1
ATOM 1571 C CA . ILE A 1 199 ? -8.844 38.688 3.639 1 77.56 199 ILE A CA 1
ATOM 1572 C C . ILE A 1 199 ? -9.43 37.281 3.611 1 77.56 199 ILE A C 1
ATOM 1574 O O . ILE A 1 199 ? -10.656 37.094 3.656 1 77.56 199 ILE A O 1
ATOM 1578 N N . VAL A 1 200 ? -8.539 36.312 3.572 1 79.38 200 VAL A N 1
ATOM 1579 C CA . VAL A 1 200 ? -8.992 34.938 3.529 1 79.38 200 VAL A CA 1
ATOM 1580 C C . VAL A 1 200 ? -9.742 34.594 4.812 1 79.38 200 VAL A C 1
ATOM 1582 O O . VAL A 1 200 ? -10.859 34.062 4.77 1 79.38 200 VAL A O 1
ATOM 1585 N N . LEU A 1 201 ? -9.258 34.969 5.984 1 79.88 201 LEU A N 1
ATOM 1586 C CA . LEU A 1 201 ? -9.898 34.656 7.266 1 79.88 201 LEU A CA 1
ATOM 1587 C C . LEU A 1 201 ? -11.188 35.469 7.418 1 79.88 201 LEU A C 1
ATOM 1589 O O . LEU A 1 201 ? -12.18 34.938 7.941 1 79.88 201 LEU A O 1
ATOM 1593 N N . GLY A 1 202 ? -11.086 36.75 6.98 1 78.12 202 GLY A N 1
ATOM 1594 C CA . GLY A 1 202 ? -12.273 37.562 7.031 1 78.12 202 GLY A CA 1
ATOM 1595 C C . GLY A 1 202 ? -13.422 37.031 6.195 1 78.12 202 GLY A C 1
ATOM 1596 O O . GLY A 1 202 ? -14.57 37 6.645 1 78.12 202 GLY A O 1
ATOM 1597 N N . THR A 1 203 ? -13.102 36.562 4.969 1 78.5 203 THR A N 1
ATOM 1598 C CA . THR A 1 203 ? -14.117 36 4.082 1 78.5 203 THR A CA 1
ATOM 1599 C C . THR A 1 203 ? -14.688 34.719 4.664 1 78.5 203 THR A C 1
ATOM 1601 O O . THR A 1 203 ? -15.906 34.531 4.645 1 78.5 203 THR A O 1
ATOM 1604 N N . CYS A 1 204 ? -13.867 33.875 5.223 1 75.5 204 CYS A N 1
ATOM 1605 C CA . CYS A 1 204 ? -14.336 32.656 5.832 1 75.5 204 CYS A CA 1
ATOM 1606 C C . CYS A 1 204 ? -15.219 32.938 7.039 1 75.5 204 CYS A C 1
ATOM 1608 O O . CYS A 1 204 ? -16.266 32.312 7.223 1 75.5 204 CYS A O 1
ATOM 1610 N N . THR A 1 205 ? -14.805 34 7.836 1 74.81 205 THR A N 1
ATOM 1611 C CA . THR A 1 205 ? -15.555 34.344 9.039 1 74.81 205 THR A CA 1
ATOM 1612 C C . THR A 1 205 ? -16.906 34.938 8.672 1 74.81 205 THR A C 1
ATOM 1614 O O . THR A 1 205 ? -17.938 34.531 9.242 1 74.81 205 THR A O 1
ATOM 1617 N N . THR A 1 206 ? -16.938 35.781 7.68 1 74.19 206 THR A N 1
ATOM 1618 C CA . THR A 1 206 ? -18.172 36.438 7.281 1 74.19 206 THR A CA 1
ATOM 1619 C C . THR A 1 206 ? -19.141 35.438 6.656 1 74.19 206 THR A C 1
ATOM 1621 O O . THR A 1 206 ? -20.328 35.438 7 1 74.19 206 THR A O 1
ATOM 1624 N N . LEU A 1 207 ? -18.594 34.625 5.742 1 74.31 207 LEU A N 1
ATOM 1625 C CA . LEU A 1 207 ? -19.438 33.625 5.102 1 74.31 207 LEU A CA 1
ATOM 1626 C C . LEU A 1 207 ? -19.906 32.562 6.109 1 74.31 207 LEU A C 1
ATOM 1628 O O . LEU A 1 207 ? -21.031 32.094 6.027 1 74.31 207 LEU A O 1
ATOM 1632 N N . GLY A 1 208 ? -19.047 32.219 7.027 1 69.19 208 GLY A N 1
ATOM 1633 C CA . GLY A 1 208 ? -19.406 31.266 8.07 1 69.19 208 GLY A CA 1
ATOM 1634 C C . GLY A 1 208 ? -20.531 31.766 8.961 1 69.19 208 GLY A C 1
ATOM 1635 O O . GLY A 1 208 ? -21.438 31.016 9.305 1 69.19 208 GLY A O 1
ATOM 1636 N N . ILE A 1 209 ? -20.5 33.062 9.383 1 69.69 209 ILE A N 1
ATOM 1637 C CA . ILE A 1 209 ? -21.516 33.656 10.227 1 69.69 209 ILE A CA 1
ATOM 1638 C C . ILE A 1 209 ? -22.828 33.781 9.445 1 69.69 209 ILE A C 1
ATOM 1640 O O . ILE A 1 209 ? -23.906 33.469 9.969 1 69.69 209 ILE A O 1
ATOM 1644 N N . ARG A 1 210 ? -22.75 34.125 8.219 1 69.44 210 ARG A N 1
ATOM 1645 C CA . ARG A 1 210 ? -23.938 34.344 7.402 1 69.44 210 ARG A CA 1
ATOM 1646 C C . ARG A 1 210 ? -24.672 33.031 7.137 1 69.44 210 ARG A C 1
ATOM 1648 O O . ARG A 1 210 ? -25.906 33 7.133 1 69.44 210 ARG A O 1
ATOM 1655 N N . GLU A 1 211 ? -23.906 32.031 6.922 1 67.94 211 GLU A N 1
ATOM 1656 C CA . GLU A 1 211 ? -24.5 30.781 6.492 1 67.94 211 GLU A CA 1
ATOM 1657 C C . GLU A 1 211 ? -24.656 29.812 7.664 1 67.94 211 GLU A C 1
ATOM 1659 O O . GLU A 1 211 ? -24.984 28.641 7.473 1 67.94 211 GLU A O 1
ATOM 1664 N N . PHE A 1 212 ? -24.375 30.266 8.867 1 65.81 212 PHE A N 1
ATOM 1665 C CA . PHE A 1 212 ? -24.359 29.391 10.023 1 65.81 212 PHE A CA 1
ATOM 1666 C C . PHE A 1 212 ? -25.719 28.75 10.242 1 65.81 212 PHE A C 1
ATOM 1668 O O . PHE A 1 212 ? -25.812 27.594 10.68 1 65.81 212 PHE A O 1
ATOM 1675 N N . ASN A 1 213 ? -26.734 29.422 9.898 1 60.25 213 ASN A N 1
ATOM 1676 C CA . ASN A 1 213 ? -28.062 28.891 10.125 1 60.25 213 ASN A CA 1
ATOM 1677 C C . ASN A 1 213 ? -28.641 28.281 8.844 1 60.25 213 ASN A C 1
ATOM 1679 O O . ASN A 1 213 ? -29.766 27.766 8.859 1 60.25 213 ASN A O 1
ATOM 1683 N N . HIS A 1 214 ? -27.859 28.344 7.781 1 57.44 214 HIS A N 1
ATOM 1684 C CA . HIS A 1 214 ? -28.422 27.797 6.547 1 57.44 214 HIS A CA 1
ATOM 1685 C C . HIS A 1 214 ? -27.891 26.391 6.281 1 57.44 214 HIS A C 1
ATOM 1687 O O . HIS A 1 214 ? -26.734 26.094 6.574 1 57.44 214 HIS A O 1
ATOM 1693 N N . ALA A 1 215 ? -28.812 25.438 6.113 1 54.22 215 ALA A N 1
ATOM 1694 C CA . ALA A 1 215 ? -28.609 24.016 5.918 1 54.22 215 ALA A CA 1
ATOM 1695 C C . ALA A 1 215 ? -27.688 23.75 4.723 1 54.22 215 ALA A C 1
ATOM 1697 O O . ALA A 1 215 ? -27 22.734 4.676 1 54.22 215 ALA A O 1
ATOM 1698 N N . ASP A 1 216 ? -27.656 24.75 3.752 1 51.41 216 ASP A N 1
ATOM 1699 C CA . ASP A 1 216 ? -27.172 24.406 2.418 1 51.41 216 ASP A CA 1
ATOM 1700 C C . ASP A 1 216 ? -25.656 24.469 2.35 1 51.41 216 ASP A C 1
ATOM 1702 O O . ASP A 1 216 ? -25.047 23.812 1.498 1 51.41 216 ASP A O 1
ATOM 1706 N N . TYR A 1 217 ? -25.094 25.297 3.234 1 57.84 217 TYR A N 1
ATOM 1707 C CA . TYR A 1 217 ? -23.656 25.484 3.037 1 57.84 217 TYR A CA 1
ATOM 1708 C C . TYR A 1 217 ? -22.859 24.734 4.09 1 57.84 217 TYR A C 1
ATOM 1710 O O . TYR A 1 217 ? -23.344 24.516 5.207 1 57.84 217 TYR A O 1
ATOM 1718 N N . ASP A 1 218 ? -21.688 24.172 3.65 1 73.31 218 ASP A N 1
ATOM 1719 C CA . ASP A 1 218 ? -20.875 23.438 4.613 1 73.31 218 ASP A CA 1
ATOM 1720 C C . ASP A 1 218 ? -20.234 24.391 5.629 1 73.31 218 ASP A C 1
ATOM 1722 O O . ASP A 1 218 ? -19.078 24.781 5.488 1 73.31 218 ASP A O 1
ATOM 1726 N N . VAL A 1 219 ? -21.016 25.094 6.598 1 84.19 219 VAL A N 1
ATOM 1727 C CA . VAL A 1 219 ? -20.578 25.984 7.668 1 84.19 219 VAL A CA 1
ATOM 1728 C C . VAL A 1 219 ? -19.391 25.359 8.406 1 84.19 219 VAL A C 1
ATOM 1730 O O . VAL A 1 219 ? -18.469 26.062 8.828 1 84.19 219 VAL A O 1
ATOM 1733 N N . LYS A 1 220 ? -19.359 24.172 8.453 1 88.69 220 LYS A N 1
ATOM 1734 C CA . LYS A 1 220 ? -18.266 23.453 9.102 1 88.69 220 LYS A CA 1
ATOM 1735 C C . LYS A 1 220 ? -16.938 23.75 8.43 1 88.69 220 LYS A C 1
ATOM 1737 O O . LYS A 1 220 ? -15.922 23.953 9.109 1 88.69 220 LYS A O 1
ATOM 1742 N N . LEU A 1 221 ? -16.938 23.797 7.109 1 90.88 221 LEU A N 1
ATOM 1743 C CA . LEU A 1 221 ? -15.719 24.047 6.355 1 90.88 221 LEU A CA 1
ATOM 1744 C C . LEU A 1 221 ? -15.219 25.469 6.57 1 90.88 221 LEU A C 1
ATOM 1746 O O . LEU A 1 221 ? -14.016 25.688 6.727 1 90.88 221 LEU A O 1
ATOM 1750 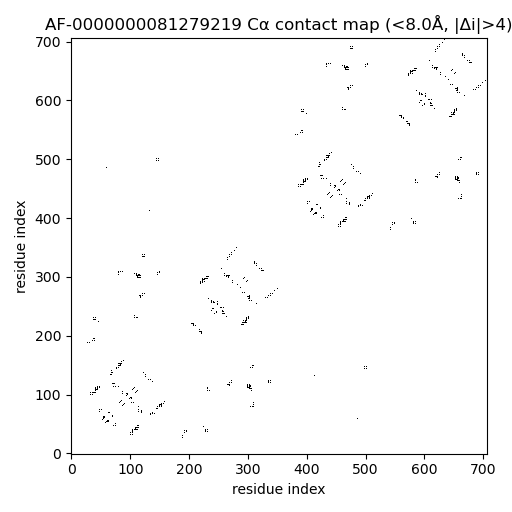N N . LEU A 1 222 ? -16.141 26.422 6.602 1 89.94 222 LEU A N 1
ATOM 1751 C CA . LEU A 1 222 ? -15.766 27.812 6.793 1 89.94 222 LEU A CA 1
ATOM 1752 C C . LEU A 1 222 ? -15.195 28.047 8.188 1 89.94 222 LEU A C 1
ATOM 1754 O O . LEU A 1 222 ? -14.18 28.734 8.344 1 89.94 222 LEU A O 1
ATOM 1758 N N . LEU A 1 223 ? -15.82 27.453 9.18 1 90.5 223 LEU A N 1
ATOM 1759 C CA . LEU A 1 223 ? -15.328 27.562 10.547 1 90.5 223 LEU A CA 1
ATOM 1760 C C . LEU A 1 223 ? -13.984 26.859 10.703 1 90.5 223 LEU A C 1
ATOM 1762 O O . LEU A 1 223 ? -13.117 27.312 11.453 1 90.5 223 LEU A O 1
ATOM 1766 N N . ALA A 1 224 ? -13.828 25.75 10.008 1 95.19 224 ALA A N 1
ATOM 1767 C CA . ALA A 1 224 ? -12.555 25.031 10.023 1 95.19 224 ALA A CA 1
ATOM 1768 C C . ALA A 1 224 ? -11.422 25.891 9.484 1 95.19 224 ALA A C 1
ATOM 1770 O O . ALA A 1 224 ? -10.312 25.891 10.023 1 95.19 224 ALA A O 1
ATOM 1771 N N . CYS A 1 225 ? -11.68 26.641 8.445 1 93.56 225 CYS A N 1
ATOM 1772 C CA . CYS A 1 225 ? -10.664 27.5 7.844 1 93.56 225 CYS A CA 1
ATOM 1773 C C . CYS A 1 225 ? -10.141 28.516 8.852 1 93.56 225 CYS A C 1
ATOM 1775 O O . CYS A 1 225 ? -8.961 28.875 8.828 1 93.56 225 CYS A O 1
ATOM 1777 N N . ILE A 1 226 ? -10.984 28.922 9.773 1 91.56 226 ILE A N 1
ATOM 1778 C CA . ILE A 1 226 ? -10.633 29.938 10.758 1 91.56 226 ILE A CA 1
ATOM 1779 C C . ILE A 1 226 ? -9.664 29.359 11.781 1 91.56 226 ILE A C 1
ATOM 1781 O O . ILE A 1 226 ? -8.773 30.062 12.273 1 91.56 226 ILE A O 1
ATOM 1785 N N . VAL A 1 227 ? -9.773 28.094 12.016 1 95.62 227 VAL A N 1
ATOM 1786 C CA . VAL A 1 227 ? -9.008 27.516 13.117 1 95.62 227 VAL A CA 1
ATOM 1787 C C . VAL A 1 227 ? -7.777 26.797 12.578 1 95.62 227 VAL A C 1
ATOM 1789 O O . VAL A 1 227 ? -6.922 26.359 13.344 1 95.62 227 VAL A O 1
ATOM 1792 N N . VAL A 1 228 ? -7.617 26.672 11.266 1 97.19 228 VAL A N 1
ATOM 1793 C CA . VAL A 1 228 ? -6.48 26.016 10.625 1 97.19 228 VAL A CA 1
ATOM 1794 C C . VAL A 1 228 ? -5.18 26.672 11.094 1 97.19 228 VAL A C 1
ATOM 1796 O O . VAL A 1 228 ? -4.238 25.969 11.484 1 97.19 228 VAL A O 1
ATOM 1799 N N . PRO A 1 229 ? -5.047 28.047 11.094 1 95.81 229 PRO A N 1
ATOM 1800 C CA . PRO A 1 229 ? -3.781 28.672 11.469 1 95.81 229 PRO A CA 1
ATOM 1801 C C . PRO A 1 229 ? -3.309 28.25 12.859 1 95.81 229 PRO A C 1
ATOM 1803 O O . PRO A 1 229 ? -2.113 28.031 13.07 1 95.81 229 PRO A O 1
ATOM 1806 N N . PHE A 1 230 ? -4.23 28.047 13.742 1 96.38 230 PHE A N 1
ATOM 1807 C CA . PHE A 1 230 ? -3.859 27.688 15.102 1 96.38 230 PHE A CA 1
ATOM 1808 C C . PHE A 1 230 ? -3.289 26.281 15.156 1 96.38 230 PHE A C 1
ATOM 1810 O O . PHE A 1 230 ? -2.369 26 15.938 1 96.38 230 PHE A O 1
ATOM 1817 N N . GLY A 1 231 ? -3.855 25.391 14.383 1 98.19 231 GLY A N 1
ATOM 1818 C CA . GLY A 1 231 ? -3.307 24.047 14.305 1 98.19 231 GLY A CA 1
ATOM 1819 C C . GLY A 1 231 ? -1.917 24 13.695 1 98.19 231 GLY A C 1
ATOM 1820 O O . GLY A 1 231 ? -1.007 23.391 14.258 1 98.19 231 GLY A O 1
ATOM 1821 N N . VAL A 1 232 ? -1.758 24.703 12.648 1 97.75 232 VAL A N 1
ATOM 1822 C CA . VAL A 1 232 ? -0.502 24.703 11.906 1 97.75 232 VAL A CA 1
ATOM 1823 C C . VAL A 1 232 ? 0.59 25.375 12.734 1 97.75 232 VAL A C 1
ATOM 1825 O O . VAL A 1 232 ? 1.723 24.891 12.789 1 97.75 232 VAL A O 1
ATOM 1828 N N . TRP A 1 233 ? 0.238 26.531 13.367 1 96.69 233 TRP A N 1
ATOM 1829 C CA . TRP A 1 233 ? 1.207 27.266 14.172 1 96.69 233 TRP A CA 1
ATOM 1830 C C . TRP A 1 233 ? 1.673 26.438 15.359 1 96.69 233 TRP A C 1
ATOM 1832 O O . TRP A 1 233 ? 2.865 26.391 15.664 1 96.69 233 TRP A O 1
ATOM 1842 N N . THR A 1 234 ? 0.764 25.766 16.016 1 96.94 234 THR A N 1
ATOM 1843 C CA . THR A 1 234 ? 1.12 24.938 17.156 1 96.94 234 THR A CA 1
ATOM 1844 C C . THR A 1 234 ? 2.021 23.781 16.734 1 96.94 234 THR A C 1
ATOM 1846 O O . THR A 1 234 ? 3.012 23.484 17.391 1 96.94 234 THR A O 1
ATOM 1849 N N . ARG A 1 235 ? 1.668 23.188 15.633 1 96.75 235 ARG A N 1
ATOM 1850 C CA . ARG A 1 235 ? 2.49 22.094 15.102 1 96.75 235 ARG A CA 1
ATOM 1851 C C . ARG A 1 235 ? 3.902 22.578 14.789 1 96.75 235 ARG A C 1
ATOM 1853 O O . ARG A 1 235 ? 4.883 21.922 15.125 1 96.75 235 ARG A O 1
ATOM 1860 N N . TYR A 1 236 ? 3.953 23.719 14.117 1 94.44 236 TYR A N 1
ATOM 1861 C CA . TYR A 1 236 ? 5.246 24.281 13.758 1 94.44 236 TYR A CA 1
ATOM 1862 C C . TYR A 1 236 ? 6.062 24.609 15 1 94.44 236 TYR A C 1
ATOM 1864 O O . TYR A 1 236 ? 7.266 24.344 15.047 1 94.44 236 TYR A O 1
ATOM 1872 N N . PHE A 1 237 ? 5.418 25.188 16 1 92.75 237 PHE A N 1
ATOM 1873 C CA . PHE A 1 237 ? 6.086 25.562 17.25 1 92.75 237 PHE A CA 1
ATOM 1874 C C . PHE A 1 237 ? 6.617 24.328 17.969 1 92.75 237 PHE A C 1
ATOM 1876 O O . PHE A 1 237 ? 7.754 24.312 18.438 1 92.75 237 PHE A O 1
ATOM 1883 N N . LEU A 1 238 ? 5.863 23.281 18.031 1 92.25 238 LEU A N 1
ATOM 1884 C CA . LEU A 1 238 ? 6.277 22.047 18.672 1 92.25 238 LEU A CA 1
ATOM 1885 C C . LEU A 1 238 ? 7.461 21.422 17.938 1 92.25 238 LEU A C 1
ATOM 1887 O O . LEU A 1 238 ? 8.391 20.906 18.562 1 92.25 238 LEU A O 1
ATOM 1891 N N . ALA A 1 239 ? 7.43 21.484 16.656 1 90.69 239 ALA A N 1
ATOM 1892 C CA . ALA A 1 239 ? 8.523 20.938 15.852 1 90.69 239 ALA A CA 1
ATOM 1893 C C . ALA A 1 239 ? 9.82 21.719 16.094 1 90.69 239 ALA A C 1
ATOM 1895 O O . ALA A 1 239 ? 10.891 21.125 16.203 1 90.69 239 ALA A O 1
ATOM 1896 N N . CYS A 1 240 ? 9.703 23.047 16.234 1 87.06 240 CYS A N 1
ATOM 1897 C CA . CYS A 1 240 ? 10.875 23.906 16.422 1 87.06 240 CYS A CA 1
ATOM 1898 C C . CYS A 1 240 ? 11.477 23.688 17.812 1 87.06 240 CYS A C 1
ATOM 1900 O O . CYS A 1 240 ? 12.695 23.719 17.969 1 87.06 240 CYS A O 1
ATOM 1902 N N . VAL A 1 241 ? 10.625 23.422 18.688 1 83.44 241 VAL A N 1
ATOM 1903 C CA . VAL A 1 241 ? 11.078 23.344 20.078 1 83.44 241 VAL A CA 1
ATOM 1904 C C . VAL A 1 241 ? 11.617 21.938 20.359 1 83.44 241 VAL A C 1
ATOM 1906 O O . VAL A 1 241 ? 12.633 21.797 21.047 1 83.44 241 VAL A O 1
ATOM 1909 N N . TRP A 1 242 ? 11.008 20.922 19.719 1 81.69 242 TRP A N 1
ATOM 1910 C CA . TRP A 1 242 ? 11.273 19.594 20.281 1 81.69 242 TRP A CA 1
ATOM 1911 C C . TRP A 1 242 ? 11.859 18.672 19.219 1 81.69 242 TRP A C 1
ATOM 1913 O O . TRP A 1 242 ? 12.273 17.547 19.531 1 81.69 242 TRP A O 1
ATOM 1923 N N . ASN A 1 243 ? 11.922 19.016 17.969 1 75.44 243 ASN A N 1
ATOM 1924 C CA . ASN A 1 243 ? 12.539 18.156 16.969 1 75.44 243 ASN A CA 1
ATOM 1925 C C . ASN A 1 243 ? 14.047 18.375 16.906 1 75.44 243 ASN A C 1
ATOM 1927 O O . ASN A 1 243 ? 14.797 17.453 16.562 1 75.44 243 ASN A O 1
ATOM 1931 N N . ASP A 1 244 ? 14.617 19.594 17.062 1 60.25 244 ASP A N 1
ATOM 1932 C CA . ASP A 1 244 ? 16.047 19.891 17 1 60.25 244 ASP A CA 1
ATOM 1933 C C . ASP A 1 244 ? 16.734 19.562 18.328 1 60.25 244 ASP A C 1
ATOM 1935 O O . ASP A 1 244 ? 16.469 20.219 19.344 1 60.25 244 ASP A O 1
ATOM 1939 N N . HIS A 1 245 ? 16.906 18.25 18.75 1 57.97 245 HIS A N 1
ATOM 1940 C CA . HIS A 1 245 ? 17.5 17.344 19.719 1 57.97 245 HIS A CA 1
ATOM 1941 C C . HIS A 1 245 ? 18.062 18.109 20.922 1 57.97 245 HIS A C 1
ATOM 1943 O O . HIS A 1 245 ? 18.656 17.516 21.828 1 57.97 245 HIS A O 1
ATOM 1949 N N . ASP A 1 246 ? 18.141 19.359 20.984 1 50.34 246 ASP A N 1
ATOM 1950 C CA . ASP A 1 246 ? 18.734 19.781 22.234 1 50.34 246 ASP A CA 1
ATOM 1951 C C . ASP A 1 246 ? 17.781 19.578 23.406 1 50.34 246 ASP A C 1
ATOM 1953 O O . ASP A 1 246 ? 18.156 19.734 24.562 1 50.34 246 ASP A O 1
ATOM 1957 N N . GLY A 1 247 ? 16.609 19.25 23.109 1 45.53 247 GLY A N 1
ATOM 1958 C CA . GLY A 1 247 ? 15.695 19.266 24.234 1 45.53 247 GLY A CA 1
ATOM 1959 C C . GLY A 1 247 ? 15.555 17.922 24.906 1 45.53 247 GLY A C 1
ATOM 1960 O O . GLY A 1 247 ? 16.547 17.219 25.141 1 45.53 247 GLY A O 1
ATOM 1961 N N . ILE A 1 248 ? 14.305 17.516 25.203 1 50.16 248 ILE A N 1
ATOM 1962 C CA . ILE A 1 248 ? 13.844 16.484 26.125 1 50.16 248 ILE A CA 1
ATOM 1963 C C . ILE A 1 248 ? 14.453 15.133 25.719 1 50.16 248 ILE A C 1
ATOM 1965 O O . ILE A 1 248 ? 14.562 14.227 26.547 1 50.16 248 ILE A O 1
ATOM 1969 N N . GLY A 1 249 ? 14.75 14.938 24.562 1 51.69 249 GLY A N 1
ATOM 1970 C CA . GLY A 1 249 ? 15.398 13.664 24.266 1 51.69 249 GLY A CA 1
ATOM 1971 C C . GLY A 1 249 ? 16.875 13.648 24.625 1 51.69 249 GLY A C 1
ATOM 1972 O O . GLY A 1 249 ? 17.672 12.984 23.969 1 51.69 249 GLY A O 1
ATOM 1973 N N . GLU A 1 250 ? 17.297 14.609 25.469 1 52.16 250 GLU A N 1
ATOM 1974 C CA . GLU A 1 250 ? 18.703 14.641 25.859 1 52.16 250 GLU A CA 1
ATOM 1975 C C . GLU A 1 250 ? 19.172 13.273 26.344 1 52.16 250 GLU A C 1
ATOM 1977 O O . GLU A 1 250 ? 20.359 12.984 26.359 1 52.16 250 GLU A O 1
ATOM 1982 N N . LYS A 1 251 ? 18.125 12.633 26.812 1 54 251 LYS A N 1
ATOM 1983 C CA . LYS A 1 251 ? 18.75 11.352 27.125 1 54 251 LYS A CA 1
ATOM 1984 C C . LYS A 1 251 ? 19.188 10.641 25.844 1 54 251 LYS A C 1
ATOM 1986 O O . LYS A 1 251 ? 18.438 10.594 24.859 1 54 251 LYS A O 1
ATOM 1991 N N . ALA A 1 252 ? 20.234 10.328 25.875 1 59.38 252 ALA A N 1
ATOM 1992 C CA . ALA A 1 252 ? 20.984 9.734 24.766 1 59.38 252 ALA A CA 1
ATOM 1993 C C . ALA A 1 252 ? 20.156 8.711 24.016 1 59.38 252 ALA A C 1
ATOM 1995 O O . ALA A 1 252 ? 20.172 8.664 22.781 1 59.38 252 ALA A O 1
ATOM 1996 N N . TRP A 1 253 ? 19.125 8.094 24.797 1 69.19 253 TRP A N 1
ATOM 1997 C CA . TRP A 1 253 ? 18.516 6.922 24.172 1 69.19 253 TRP A CA 1
ATOM 1998 C C . TRP A 1 253 ? 17.281 7.312 23.344 1 69.19 253 TRP A C 1
ATOM 2000 O O . TRP A 1 253 ? 16.844 6.555 22.469 1 69.19 253 TRP A O 1
ATOM 2010 N N . LEU A 1 254 ? 16.781 8.508 23.438 1 79.81 254 LEU A N 1
ATOM 2011 C CA . LEU A 1 254 ? 15.602 8.914 22.672 1 79.81 254 LEU A CA 1
ATOM 2012 C C . LEU A 1 254 ? 15.906 10.117 21.797 1 79.81 254 LEU A C 1
ATOM 2014 O O . LEU A 1 254 ? 14.992 10.781 21.297 1 79.81 254 LEU A O 1
ATOM 2018 N N . LYS A 1 255 ? 17.156 10.352 21.625 1 80.12 255 LYS A N 1
ATOM 2019 C CA . LYS A 1 255 ? 17.578 11.516 20.859 1 80.12 255 LYS A CA 1
ATOM 2020 C C . LYS A 1 255 ? 17.172 11.383 19.391 1 80.12 255 LYS A C 1
ATOM 2022 O O . LYS A 1 255 ? 17.031 12.383 18.688 1 80.12 255 LYS A O 1
ATOM 2027 N N . TRP A 1 256 ? 16.844 10.156 19.078 1 84.5 256 TRP A N 1
ATOM 2028 C CA . TRP A 1 256 ? 16.531 9.906 17.672 1 84.5 256 TRP A CA 1
ATOM 2029 C C . TRP A 1 256 ? 15.039 10.148 17.406 1 84.5 256 TRP A C 1
ATOM 2031 O O . TRP A 1 256 ? 14.625 10.211 16.25 1 84.5 256 TRP A O 1
ATOM 2041 N N . VAL A 1 257 ? 14.266 10.422 18.453 1 89.25 257 VAL A N 1
ATOM 2042 C CA . VAL A 1 257 ? 12.82 10.539 18.297 1 89.25 257 VAL A CA 1
ATOM 2043 C C . VAL A 1 257 ? 12.438 12 18.047 1 89.25 257 VAL A C 1
ATOM 2045 O O . VAL A 1 257 ? 12.797 12.883 18.828 1 89.25 257 VAL A O 1
ATOM 2048 N N . PRO A 1 258 ? 11.758 12.305 16.984 1 91.44 258 PRO A N 1
ATOM 2049 C CA . PRO A 1 258 ? 11.195 13.641 16.781 1 91.44 258 PRO A CA 1
ATOM 2050 C C . PRO A 1 258 ? 9.992 13.914 17.688 1 91.44 258 PRO A C 1
ATOM 2052 O O . PRO A 1 258 ? 8.844 13.789 17.234 1 91.44 258 PRO A O 1
ATOM 2055 N N . PHE A 1 259 ? 10.227 14.43 18.766 1 91.62 259 PHE A N 1
ATOM 2056 C CA . PHE A 1 259 ? 9.211 14.562 19.812 1 91.62 259 PHE A CA 1
ATOM 2057 C C . PHE A 1 259 ? 8.18 15.617 19.422 1 91.62 259 PHE A C 1
ATOM 2059 O O . PHE A 1 259 ? 7.016 15.523 19.812 1 91.62 259 PHE A O 1
ATOM 2066 N N . GLY A 1 260 ? 8.617 16.656 18.719 1 93.44 260 GLY A N 1
ATOM 2067 C CA . GLY A 1 260 ? 7.668 17.672 18.297 1 93.44 260 GLY A CA 1
ATOM 2068 C C . GLY A 1 260 ? 6.496 17.109 17.516 1 93.44 260 GLY A C 1
ATOM 2069 O O . GLY A 1 260 ? 5.34 17.359 17.875 1 93.44 260 GLY A O 1
ATOM 2070 N N . THR A 1 261 ? 6.852 16.328 16.531 1 94.94 261 THR A N 1
ATOM 2071 C CA . THR A 1 261 ? 5.824 15.711 15.703 1 94.94 261 THR A CA 1
ATOM 2072 C C . THR A 1 261 ? 5.039 14.672 16.5 1 94.94 261 THR A C 1
ATOM 2074 O O . THR A 1 261 ? 3.826 14.539 16.328 1 94.94 261 THR A O 1
ATOM 2077 N N . LEU A 1 262 ? 5.73 13.938 17.328 1 95.94 262 LEU A N 1
ATOM 2078 C CA . LEU A 1 262 ? 5.09 12.922 18.156 1 95.94 262 LEU A CA 1
ATOM 2079 C C . LEU A 1 262 ? 4.035 13.539 19.062 1 95.94 262 LEU A C 1
ATOM 2081 O O . LEU A 1 262 ? 2.889 13.086 19.094 1 95.94 262 LEU A O 1
ATOM 2085 N N . VAL A 1 263 ? 4.387 14.617 19.719 1 96.12 263 VAL A N 1
ATOM 2086 C CA . VAL A 1 263 ? 3.484 15.273 20.656 1 96.12 263 VAL A CA 1
ATOM 2087 C C . VAL A 1 263 ? 2.33 15.922 19.891 1 96.12 263 VAL A C 1
ATOM 2089 O O . VAL A 1 263 ? 1.185 15.891 20.359 1 96.12 263 VAL A O 1
ATOM 2092 N N . ALA A 1 264 ? 2.629 16.531 18.781 1 97.69 264 ALA A N 1
ATOM 2093 C CA . ALA A 1 264 ? 1.58 17.125 17.969 1 97.69 264 ALA A CA 1
ATOM 2094 C C . ALA A 1 264 ? 0.54 16.094 17.547 1 97.69 264 ALA A C 1
ATOM 2096 O O . ALA A 1 264 ? -0.663 16.312 17.719 1 97.69 264 ALA A O 1
ATOM 2097 N N . ASN A 1 265 ? 0.962 14.961 17.109 1 98.5 265 ASN A N 1
ATOM 2098 C CA . ASN A 1 265 ? 0.068 13.906 16.641 1 98.5 265 ASN A CA 1
ATOM 2099 C C . ASN A 1 265 ? -0.715 13.281 17.781 1 98.5 265 ASN A C 1
ATOM 2101 O O . ASN A 1 265 ? -1.929 13.094 17.688 1 98.5 265 ASN A O 1
ATOM 2105 N N . VAL A 1 266 ? -0.061 13.008 18.828 1 98.31 266 VAL A N 1
ATOM 2106 C CA . VAL A 1 266 ? -0.711 12.367 19.969 1 98.31 266 VAL A CA 1
ATOM 2107 C C . VAL A 1 266 ? -1.739 13.32 20.578 1 98.31 266 VAL A C 1
ATOM 2109 O O . VAL A 1 266 ? -2.859 12.914 20.891 1 98.31 266 VAL A O 1
ATOM 2112 N N . SER A 1 267 ? -1.38 14.594 20.734 1 98.56 267 SER A N 1
ATOM 2113 C CA . SER A 1 267 ? -2.297 15.578 21.297 1 98.56 267 SER A CA 1
ATOM 2114 C C . SER A 1 267 ? -3.51 15.781 20.406 1 98.56 267 SER A C 1
ATOM 2116 O O . SER A 1 267 ? -4.645 15.812 20.875 1 98.56 267 SER A O 1
ATOM 2118 N N . ALA A 1 268 ? -3.234 15.93 19.141 1 98.75 268 ALA A N 1
ATOM 2119 C CA . ALA A 1 268 ? -4.332 16.109 18.203 1 98.75 268 ALA A CA 1
ATOM 2120 C C . ALA A 1 268 ? -5.281 14.914 18.234 1 98.75 268 ALA A C 1
ATOM 2122 O O . ALA A 1 268 ? -6.504 15.086 18.203 1 98.75 268 ALA A O 1
ATOM 2123 N N . ALA A 1 269 ? -4.707 13.711 18.281 1 98.56 269 ALA A N 1
ATOM 2124 C CA . ALA A 1 269 ? -5.52 12.492 18.328 1 98.56 269 ALA A CA 1
ATOM 2125 C C . ALA A 1 269 ? -6.348 12.438 19.609 1 98.56 269 ALA A C 1
ATOM 2127 O O . ALA A 1 269 ? -7.5 12 19.594 1 98.56 269 ALA A O 1
ATOM 2128 N N . SER A 1 270 ? -5.793 12.867 20.672 1 98.44 270 SER A N 1
ATOM 2129 C CA . SER A 1 270 ? -6.492 12.875 21.953 1 98.44 270 SER A CA 1
ATOM 2130 C C . SER A 1 270 ? -7.652 13.867 21.938 1 98.44 270 SER A C 1
ATOM 2132 O O . SER A 1 270 ? -8.758 13.531 22.375 1 98.44 270 SER A O 1
ATOM 2134 N N . ILE A 1 271 ? -7.398 15.055 21.469 1 98.44 271 ILE A N 1
ATOM 2135 C CA . ILE A 1 271 ? -8.445 16.078 21.391 1 98.44 271 ILE A CA 1
ATOM 2136 C C . ILE A 1 271 ? -9.539 15.617 20.422 1 98.44 271 ILE A C 1
ATOM 2138 O O . ILE A 1 271 ? -10.727 15.82 20.688 1 98.44 271 ILE A O 1
ATOM 2142 N N . MET A 1 272 ? -9.094 15.008 19.328 1 97.94 272 MET A N 1
ATOM 2143 C CA . MET A 1 272 ? -10.031 14.469 18.359 1 97.94 272 MET A CA 1
ATOM 2144 C C . MET A 1 272 ? -10.984 13.469 19 1 97.94 272 MET A C 1
ATOM 2146 O O . MET A 1 272 ? -12.188 13.492 18.75 1 97.94 272 MET A O 1
ATOM 2150 N N . ALA A 1 273 ? -10.461 12.57 19.781 1 97.75 273 ALA A N 1
ATOM 2151 C CA . ALA A 1 273 ? -11.258 11.555 20.469 1 97.75 273 ALA A CA 1
ATOM 2152 C C . ALA A 1 273 ? -12.219 12.195 21.469 1 97.75 273 ALA A C 1
ATOM 2154 O O . ALA A 1 273 ? -13.375 11.781 21.594 1 97.75 273 ALA A O 1
ATOM 2155 N N . ALA A 1 274 ? -11.75 13.203 22.203 1 97.44 274 ALA A N 1
ATOM 2156 C CA . ALA A 1 274 ? -12.594 13.906 23.156 1 97.44 274 ALA A CA 1
ATOM 2157 C C . ALA A 1 274 ? -13.773 14.586 22.469 1 97.44 274 ALA A C 1
ATOM 2159 O O . ALA A 1 274 ? -14.914 14.469 22.922 1 97.44 274 ALA A O 1
ATOM 2160 N N . LEU A 1 275 ? -13.453 15.289 21.406 1 97.06 275 LEU A N 1
ATOM 2161 C CA . LEU A 1 275 ? -14.5 15.992 20.688 1 97.06 275 LEU A CA 1
ATOM 2162 C C . LEU A 1 275 ? -15.5 15.008 20.062 1 97.06 275 LEU A C 1
ATOM 2164 O O . LEU A 1 275 ? -16.703 15.289 20.016 1 97.06 275 LEU A O 1
ATOM 2168 N N . ALA A 1 276 ? -14.992 13.883 19.578 1 95.81 276 ALA A N 1
ATOM 2169 C CA . ALA A 1 276 ? -15.875 12.867 19 1 95.81 276 ALA A CA 1
ATOM 2170 C C . ALA A 1 276 ? -16.828 12.312 20.062 1 95.81 276 ALA A C 1
ATOM 2172 O O . ALA A 1 276 ? -18.031 12.133 19.797 1 95.81 276 ALA A O 1
ATOM 2173 N N . ALA A 1 277 ? -16.312 12.031 21.234 1 95.06 277 ALA A N 1
ATOM 2174 C CA . ALA A 1 277 ? -17.156 11.523 22.328 1 95.06 277 ALA A CA 1
ATOM 2175 C C . ALA A 1 277 ? -18.188 12.562 22.75 1 95.06 277 ALA A C 1
ATOM 2177 O O . ALA A 1 277 ? -19.359 12.227 22.953 1 95.06 277 ALA A O 1
ATOM 2178 N N . LEU A 1 278 ? -17.766 13.859 22.812 1 94.62 278 LEU A N 1
ATOM 2179 C CA . LEU A 1 278 ? -18.656 14.938 23.266 1 94.62 278 LEU A CA 1
ATOM 2180 C C . LEU A 1 278 ? -19.734 15.211 22.219 1 94.62 278 LEU A C 1
ATOM 2182 O O . LEU A 1 278 ? -20.859 15.562 22.578 1 94.62 278 LEU A O 1
ATOM 2186 N N . LYS A 1 279 ? -19.344 15.102 20.953 1 93.12 279 LYS A N 1
ATOM 2187 C CA . LYS A 1 279 ? -20.328 15.281 19.891 1 93.12 279 LYS A CA 1
ATOM 2188 C C . LYS A 1 279 ? -21.453 14.258 20.016 1 93.12 279 LYS A C 1
ATOM 2190 O O . LYS A 1 279 ? -22.609 14.555 19.688 1 93.12 279 LYS A O 1
ATOM 2195 N N . LYS A 1 280 ? -21.172 13.117 20.469 1 88.69 280 LYS A N 1
ATOM 2196 C CA . LYS A 1 280 ? -22.156 12.047 20.609 1 88.69 280 LYS A CA 1
ATOM 2197 C C . LYS A 1 280 ? -23.047 12.266 21.828 1 88.69 280 LYS A C 1
ATOM 2199 O O . LYS A 1 280 ? -24.219 11.906 21.828 1 88.69 280 LYS A O 1
ATOM 2204 N N . GLU A 1 281 ? -22.469 12.906 22.812 1 89.38 281 GLU A N 1
ATOM 2205 C CA . GLU A 1 281 ? -23.172 13.023 24.078 1 89.38 281 GLU A CA 1
ATOM 2206 C C . GLU A 1 281 ? -23.969 14.32 24.156 1 89.38 281 GLU A C 1
ATOM 2208 O O . GLU A 1 281 ? -25.062 14.352 24.719 1 89.38 281 GLU A O 1
ATOM 2213 N N . VAL A 1 282 ? -23.312 15.422 23.531 1 87.75 282 VAL A N 1
ATOM 2214 C CA . VAL A 1 282 ? -23.953 16.734 23.578 1 87.75 282 VAL A CA 1
ATOM 2215 C C . VAL A 1 282 ? -24.938 16.875 22.422 1 87.75 282 VAL A C 1
ATOM 2217 O O . VAL A 1 282 ? -24.531 16.875 21.25 1 87.75 282 VAL A O 1
ATOM 2220 N N . LYS A 1 283 ? -26.141 16.547 22.484 1 84.12 283 LYS A N 1
ATOM 2221 C CA . LYS A 1 283 ? -27.172 16.609 21.469 1 84.12 283 LYS A CA 1
ATOM 2222 C C . LYS A 1 283 ? -27.531 18.047 21.125 1 84.12 283 LYS A C 1
ATOM 2224 O O . LYS A 1 283 ? -28.688 18.453 21.297 1 84.12 283 LYS A O 1
ATOM 2229 N N . ASN A 1 284 ? -26.594 18.906 20.625 1 90.31 284 ASN A N 1
ATOM 2230 C CA . ASN A 1 284 ? -26.734 20.297 20.203 1 90.31 284 ASN A CA 1
ATOM 2231 C C . ASN A 1 284 ? -26.094 20.547 18.844 1 90.31 284 ASN A C 1
ATOM 2233 O O . ASN A 1 284 ? -24.906 20.266 18.656 1 90.31 284 ASN A O 1
ATOM 2237 N N . ASP A 1 285 ? -26.812 21.094 17.969 1 87.31 285 ASP A N 1
ATOM 2238 C CA . ASP A 1 285 ? -26.375 21.25 16.594 1 87.31 285 ASP A CA 1
ATOM 2239 C C . ASP A 1 285 ? -25.234 22.266 16.484 1 87.31 285 ASP A C 1
ATOM 2241 O O . ASP A 1 285 ? -24.312 22.078 15.688 1 87.31 285 ASP A O 1
ATOM 2245 N N . THR A 1 286 ? -25.406 23.312 17.281 1 87.25 286 THR A N 1
ATOM 2246 C CA . THR A 1 286 ? -24.344 24.312 17.281 1 87.25 286 THR A CA 1
ATOM 2247 C C . THR A 1 286 ? -23.031 23.719 17.781 1 87.25 286 THR A C 1
ATOM 2249 O O . THR A 1 286 ? -21.984 23.938 17.188 1 87.25 286 THR A O 1
ATOM 2252 N N . PHE A 1 287 ? -23.109 22.953 18.844 1 90.88 287 PHE A N 1
ATOM 2253 C CA . PHE A 1 287 ? -21.922 22.297 19.391 1 90.88 287 PHE A CA 1
ATOM 2254 C C . PHE A 1 287 ? -21.328 21.312 18.391 1 90.88 287 PHE A C 1
ATOM 2256 O O . PHE A 1 287 ? -20.109 21.234 18.234 1 90.88 287 PHE A O 1
ATOM 2263 N N . TYR A 1 288 ? -22.203 20.625 17.766 1 92.19 288 TYR A N 1
ATOM 2264 C CA . TYR A 1 288 ? -21.75 19.656 16.781 1 92.19 288 TYR A CA 1
ATOM 2265 C C . TYR A 1 288 ? -20.953 20.328 15.672 1 92.19 288 TYR A C 1
ATOM 2267 O O . TYR A 1 288 ? -19.875 19.859 15.297 1 92.19 288 TYR A O 1
ATOM 2275 N N . THR A 1 289 ? -21.422 21.422 15.211 1 90.44 289 THR A N 1
ATOM 2276 C CA . THR A 1 289 ? -20.797 22.125 14.102 1 90.44 289 THR A CA 1
ATOM 2277 C C . THR A 1 289 ? -19.438 22.688 14.516 1 90.44 289 THR A C 1
ATOM 2279 O O . THR A 1 289 ? -18.469 22.578 13.773 1 90.44 289 THR A O 1
ATOM 2282 N N . ILE A 1 290 ? -19.406 23.25 15.703 1 92.31 290 ILE A N 1
ATOM 2283 C CA . ILE A 1 290 ? -18.172 23.828 16.203 1 92.31 290 ILE A CA 1
ATOM 2284 C C . ILE A 1 290 ? -17.141 22.734 16.453 1 92.31 290 ILE A C 1
ATOM 2286 O O . ILE A 1 290 ? -15.984 22.859 16.062 1 92.31 290 ILE A O 1
ATOM 2290 N N . ALA A 1 291 ? -17.609 21.625 17.062 1 95.19 291 ALA A N 1
ATOM 2291 C CA . ALA A 1 291 ? -16.719 20.5 17.328 1 95.19 291 ALA A CA 1
ATOM 2292 C C . ALA A 1 291 ? -16.188 19.891 16.047 1 95.19 291 ALA A C 1
ATOM 2294 O O . ALA A 1 291 ? -15.008 19.531 15.945 1 95.19 291 ALA A O 1
ATOM 2295 N N . ALA A 1 292 ? -17.031 19.828 15.086 1 94.5 292 ALA A N 1
ATOM 2296 C CA . ALA A 1 292 ? -16.641 19.281 13.789 1 94.5 292 ALA A CA 1
ATOM 2297 C C . ALA A 1 292 ? -15.633 20.188 13.094 1 94.5 292 ALA A C 1
ATOM 2299 O O . ALA A 1 292 ? -14.703 19.703 12.438 1 94.5 292 ALA A O 1
ATOM 2300 N N . ALA A 1 293 ? -15.844 21.453 13.242 1 94.44 293 ALA A N 1
ATOM 2301 C CA . ALA A 1 293 ? -14.914 22.422 12.656 1 94.44 293 ALA A CA 1
ATOM 2302 C C . ALA A 1 293 ? -13.547 22.344 13.336 1 94.44 293 ALA A C 1
ATOM 2304 O O . ALA A 1 293 ? -12.516 22.438 12.672 1 94.44 293 ALA A O 1
ATOM 2305 N N . LEU A 1 294 ? -13.555 22.125 14.625 1 96.75 294 LEU A N 1
ATOM 2306 C CA . LEU A 1 294 ? -12.312 21.984 15.375 1 96.75 294 LEU A CA 1
ATOM 2307 C C . LEU A 1 294 ? -11.578 20.719 14.984 1 96.75 294 LEU A C 1
ATOM 2309 O O . LEU A 1 294 ? -10.352 20.703 14.867 1 96.75 294 LEU A O 1
ATOM 2313 N N . GLN A 1 295 ? -12.297 19.656 14.773 1 97.69 295 GLN A N 1
ATOM 2314 C CA . GLN A 1 295 ? -11.711 18.391 14.352 1 97.69 295 GLN A CA 1
ATOM 2315 C C . GLN A 1 295 ? -11.078 18.5 12.969 1 97.69 295 GLN A C 1
ATOM 2317 O O . GLN A 1 295 ? -9.953 18.062 12.75 1 97.69 295 GLN A O 1
ATOM 2322 N N . LEU A 1 296 ? -11.789 19.141 12.117 1 96.25 296 LEU A N 1
ATOM 2323 C CA . LEU A 1 296 ? -11.359 19.25 10.727 1 96.25 296 LEU A CA 1
ATOM 2324 C C . LEU A 1 296 ? -10.203 20.25 10.594 1 96.25 296 LEU A C 1
ATOM 2326 O O . LEU A 1 296 ? -9.195 19.953 9.953 1 96.25 296 LEU A O 1
ATOM 2330 N N . GLY A 1 297 ? -10.367 21.391 11.242 1 97.38 297 GLY A N 1
ATOM 2331 C CA . GLY A 1 297 ? -9.445 22.5 11.023 1 97.38 297 GLY A CA 1
ATOM 2332 C C . GLY A 1 297 ? -8.305 22.531 12.031 1 97.38 297 GLY A C 1
ATOM 2333 O O . GLY A 1 297 ? -7.145 22.703 11.664 1 97.38 297 GLY A O 1
ATOM 2334 N N . PHE A 1 298 ? -8.602 22.375 13.289 1 98.12 298 PHE A N 1
ATOM 2335 C CA . PHE A 1 298 ? -7.574 22.484 14.32 1 98.12 298 PHE A CA 1
ATOM 2336 C C . PHE A 1 298 ? -6.844 21.156 14.492 1 98.12 298 PHE A C 1
ATOM 2338 O O . PHE A 1 298 ? -5.637 21.078 14.258 1 98.12 298 PHE A O 1
ATOM 2345 N N . CYS A 1 299 ? -7.559 20.047 14.844 1 98.44 299 CYS A N 1
ATOM 2346 C CA . CYS A 1 299 ? -6.93 18.75 15.078 1 98.44 299 CYS A CA 1
ATOM 2347 C C . CYS A 1 299 ? -6.309 18.203 13.797 1 98.44 299 CYS A C 1
ATOM 2349 O O . CYS A 1 299 ? -5.199 17.672 13.812 1 98.44 299 CYS A O 1
ATOM 2351 N N . GLY A 1 300 ? -7.02 18.391 12.703 1 98.12 300 GLY A N 1
ATOM 2352 C CA . GLY A 1 300 ? -6.531 17.906 11.422 1 98.12 300 GLY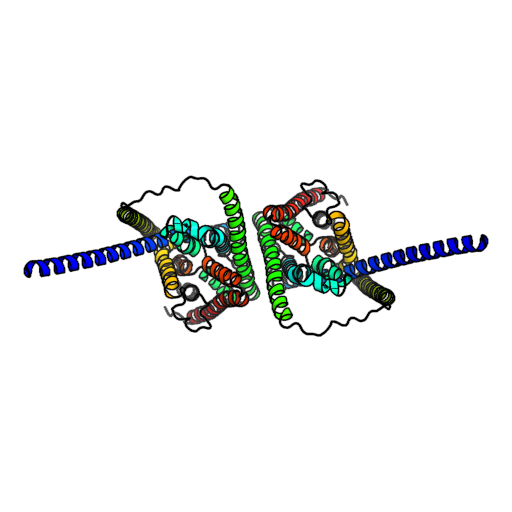 A CA 1
ATOM 2353 C C . GLY A 1 300 ? -5.246 18.578 10.977 1 98.12 300 GLY A C 1
ATOM 2354 O O . GLY A 1 300 ? -4.418 17.969 10.305 1 98.12 300 GLY A O 1
ATOM 2355 N N . CYS A 1 301 ? -5.09 19.812 11.359 1 98.44 301 CYS A N 1
ATOM 2356 C CA . CYS A 1 301 ? -3.92 20.562 10.898 1 98.44 301 CYS A CA 1
ATOM 2357 C C . CYS A 1 301 ? -2.836 20.594 11.969 1 98.44 301 CYS A C 1
ATOM 2359 O O . CYS A 1 301 ? -1.685 20.922 11.688 1 98.44 301 CYS A O 1
ATOM 2361 N N . LEU A 1 302 ? -3.211 20.234 13.18 1 98.31 302 LEU A N 1
ATOM 2362 C CA . LEU A 1 302 ? -2.229 20.031 14.242 1 98.31 302 LEU A CA 1
ATOM 2363 C C . LEU A 1 302 ? -1.481 18.719 14.039 1 98.31 302 LEU A C 1
ATOM 2365 O O . LEU A 1 302 ? -0.311 18.594 14.406 1 98.31 302 LEU A O 1
ATOM 2369 N N . SER A 1 303 ? -2.152 17.75 13.461 1 98.5 303 SER A N 1
ATOM 2370 C CA . SER A 1 303 ? -1.546 16.438 13.195 1 98.5 303 SER A CA 1
ATOM 2371 C C . SER A 1 303 ? -1.18 16.297 11.727 1 98.5 303 SER A C 1
ATOM 2373 O O . SER A 1 303 ? -1.686 17.031 10.875 1 98.5 303 SER A O 1
ATOM 2375 N N . THR A 1 304 ? -0.279 15.43 11.438 1 97.75 304 THR A N 1
ATOM 2376 C CA . THR A 1 304 ? 0.12 15.234 10.047 1 97.75 304 THR A CA 1
ATOM 2377 C C . THR A 1 304 ? 0.749 13.859 9.852 1 97.75 304 THR A C 1
ATOM 2379 O O . THR A 1 304 ? 1.381 13.32 10.766 1 97.75 304 THR A O 1
ATOM 2382 N N . VAL A 1 305 ? 0.555 13.273 8.688 1 98.31 305 VAL A N 1
ATOM 2383 C CA . VAL A 1 305 ? 1.157 11.992 8.32 1 98.31 305 VAL A CA 1
ATOM 2384 C C . VAL A 1 305 ? 2.375 12.234 7.43 1 98.31 305 VAL A C 1
ATOM 2386 O O . VAL A 1 305 ? 3.35 11.484 7.48 1 98.31 305 VAL A O 1
ATOM 2389 N N . SER A 1 306 ? 2.355 13.289 6.633 1 97.56 306 SER A N 1
ATOM 2390 C CA . SER A 1 306 ? 3.43 13.547 5.68 1 97.56 306 SER A CA 1
ATOM 2391 C C . SER A 1 306 ? 4.766 13.742 6.391 1 97.56 306 SER A C 1
ATOM 2393 O O . SER A 1 306 ? 5.777 13.164 5.984 1 97.56 306 SER A O 1
ATOM 2395 N N . THR A 1 307 ? 4.781 14.57 7.543 1 96.5 307 THR A N 1
ATOM 2396 C CA . THR A 1 307 ? 6.012 14.766 8.305 1 96.5 307 THR A CA 1
ATOM 2397 C C . THR A 1 307 ? 6.383 13.5 9.07 1 96.5 307 THR A C 1
ATOM 2399 O O . THR A 1 307 ? 7.562 13.164 9.203 1 96.5 307 THR A O 1
ATOM 2402 N N . LEU A 1 308 ? 5.379 12.812 9.594 1 97.12 308 LEU A N 1
ATOM 2403 C CA . LEU A 1 308 ? 5.621 11.547 10.281 1 97.12 308 LEU A CA 1
ATOM 2404 C C . LEU A 1 308 ? 6.371 10.57 9.383 1 97.12 308 LEU A C 1
ATOM 2406 O O . LEU A 1 308 ? 7.355 9.961 9.805 1 97.12 308 LEU A O 1
ATOM 2410 N N . VAL A 1 309 ? 5.918 10.43 8.141 1 97.62 309 VAL A N 1
ATOM 2411 C CA . VAL A 1 309 ? 6.496 9.445 7.234 1 97.62 309 VAL A CA 1
ATOM 2412 C C . VAL A 1 309 ? 7.844 9.945 6.719 1 97.62 309 VAL A C 1
ATOM 2414 O O . VAL A 1 309 ? 8.75 9.156 6.461 1 97.62 309 VAL A O 1
ATOM 2417 N N . ALA A 1 310 ? 8.008 11.289 6.562 1 96.31 310 ALA A N 1
ATOM 2418 C CA . ALA A 1 310 ? 9.305 11.844 6.188 1 96.31 310 ALA A CA 1
ATOM 2419 C C . ALA A 1 310 ? 10.359 11.547 7.246 1 96.31 310 ALA A C 1
ATOM 2421 O O . ALA A 1 310 ? 11.5 11.203 6.918 1 96.31 310 ALA A O 1
ATOM 2422 N N . GLU A 1 311 ? 9.969 11.727 8.516 1 94.81 311 GLU A N 1
ATOM 2423 C CA . GLU A 1 311 ? 10.875 11.398 9.609 1 94.81 311 GLU A CA 1
ATOM 2424 C C . GLU A 1 311 ? 11.148 9.898 9.672 1 94.81 311 GLU A C 1
ATOM 2426 O O . GLU A 1 311 ? 12.273 9.484 9.977 1 94.81 311 GLU A O 1
ATOM 2431 N N . HIS A 1 312 ? 10.102 9.094 9.398 1 95.62 312 HIS A N 1
ATOM 2432 C CA . HIS A 1 312 ? 10.266 7.652 9.281 1 95.62 312 HIS A CA 1
ATOM 2433 C C . HIS A 1 312 ? 11.305 7.301 8.219 1 95.62 312 HIS A C 1
ATOM 2435 O O . HIS A 1 312 ? 12.172 6.457 8.445 1 95.62 312 HIS A O 1
ATOM 2441 N N . TYR A 1 313 ? 11.211 7.922 7.098 1 95.31 313 TYR A N 1
ATOM 2442 C CA . TYR A 1 313 ? 12.117 7.684 5.98 1 95.31 313 TYR A CA 1
ATOM 2443 C C . TYR A 1 313 ? 13.539 8.078 6.344 1 95.31 313 TYR A C 1
ATOM 2445 O O . TYR A 1 313 ? 14.492 7.379 5.996 1 95.31 313 TYR A O 1
ATOM 2453 N N . LYS A 1 314 ? 13.656 9.219 7.016 1 92.81 314 LYS A N 1
ATOM 2454 C CA . LYS A 1 314 ? 14.977 9.68 7.438 1 92.81 314 LYS A CA 1
ATOM 2455 C C . LYS A 1 314 ? 15.633 8.688 8.391 1 92.81 314 LYS A C 1
ATOM 2457 O O . LYS A 1 314 ? 16.828 8.43 8.297 1 92.81 314 LYS A O 1
ATOM 2462 N N . LEU A 1 315 ? 14.875 8.188 9.312 1 91.38 315 LEU A N 1
ATOM 2463 C CA . LEU A 1 315 ? 15.391 7.199 10.25 1 91.38 315 LEU A CA 1
ATOM 2464 C C . LEU A 1 315 ? 15.797 5.918 9.531 1 91.38 315 LEU A C 1
ATOM 2466 O O . LEU A 1 315 ? 16.828 5.324 9.844 1 91.38 315 LEU A O 1
ATOM 2470 N N . LYS A 1 316 ? 14.992 5.5 8.57 1 91.25 316 LYS A N 1
ATOM 2471 C CA . LYS A 1 316 ? 15.289 4.301 7.789 1 91.25 316 LYS A CA 1
ATOM 2472 C C . LYS A 1 316 ? 16.578 4.465 7 1 91.25 316 LYS A C 1
ATOM 2474 O O . LYS A 1 316 ? 17.406 3.553 6.969 1 91.25 316 LYS A O 1
ATOM 2479 N N . ARG A 1 317 ? 16.766 5.559 6.387 1 86.75 317 ARG A N 1
ATOM 2480 C CA . ARG A 1 317 ? 17.938 5.848 5.566 1 86.75 317 ARG A CA 1
ATOM 2481 C C . ARG A 1 317 ? 19.188 5.996 6.434 1 86.75 317 ARG A C 1
ATOM 2483 O O . ARG A 1 317 ? 20.297 5.734 5.977 1 86.75 317 ARG A O 1
ATOM 2490 N N . GLY A 1 318 ? 18.922 6.453 7.645 1 84.31 318 GLY A N 1
ATOM 2491 C CA . GLY A 1 318 ? 20.031 6.582 8.578 1 84.31 318 GLY A CA 1
ATOM 2492 C C . GLY A 1 318 ? 20.516 5.25 9.117 1 84.31 318 GLY A C 1
ATOM 2493 O O . GLY A 1 318 ? 21.484 5.199 9.875 1 84.31 318 GLY A O 1
ATOM 249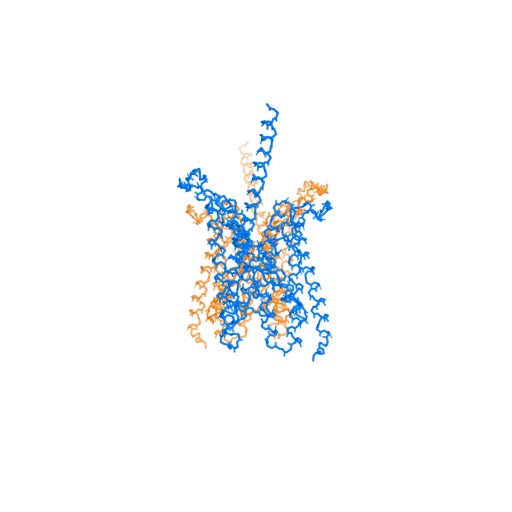4 N N . GLY A 1 319 ? 19.875 4.129 8.742 1 77.12 319 GLY A N 1
ATOM 2495 C CA . GLY A 1 319 ? 20.406 2.803 9.016 1 77.12 319 GLY A CA 1
ATOM 2496 C C . GLY A 1 319 ? 19.656 2.082 10.125 1 77.12 319 GLY A C 1
ATOM 2497 O O . GLY A 1 319 ? 20.047 0.977 10.516 1 77.12 319 GLY A O 1
ATOM 2498 N N . SER A 1 320 ? 18.656 2.711 10.602 1 86.88 320 SER A N 1
ATOM 2499 C CA . SER A 1 320 ? 17.953 2.039 11.695 1 86.88 320 SER A CA 1
ATOM 2500 C C . SER A 1 320 ? 16.5 1.763 11.328 1 86.88 320 SER A C 1
ATOM 2502 O O . SER A 1 320 ? 15.609 2.541 11.672 1 86.88 320 SER A O 1
ATOM 2504 N N . LEU A 1 321 ? 16.281 0.639 10.742 1 89.38 321 LEU A N 1
ATOM 2505 C CA . LEU A 1 321 ? 14.938 0.199 10.359 1 89.38 321 LEU A CA 1
ATOM 2506 C C . LEU A 1 321 ? 14.047 0.038 11.586 1 89.38 321 LEU A C 1
ATOM 2508 O O . LEU A 1 321 ? 12.875 0.413 11.555 1 89.38 321 LEU A O 1
ATOM 2512 N N . TRP A 1 322 ? 14.656 -0.425 12.641 1 89.75 322 TRP A N 1
ATOM 2513 C CA . TRP A 1 322 ? 13.891 -0.682 13.852 1 89.75 322 TRP A CA 1
ATOM 2514 C C . TRP A 1 322 ? 13.438 0.624 14.492 1 89.75 322 TRP A C 1
ATOM 2516 O O . TRP A 1 322 ? 12.328 0.709 15.031 1 89.75 322 TRP A O 1
ATOM 2526 N N . ARG A 1 323 ? 14.281 1.616 14.484 1 91.5 323 ARG A N 1
ATOM 2527 C CA . ARG A 1 323 ? 13.914 2.904 15.062 1 91.5 323 ARG A CA 1
ATOM 2528 C C . ARG A 1 323 ? 12.789 3.564 14.266 1 91.5 323 ARG A C 1
ATOM 2530 O O . ARG A 1 323 ? 11.906 4.203 14.836 1 91.5 323 ARG A O 1
ATOM 2537 N N . ALA A 1 324 ? 12.867 3.363 12.945 1 94.5 324 ALA A N 1
ATOM 2538 C CA . ALA A 1 324 ? 11.836 3.941 12.086 1 94.5 324 ALA A CA 1
ATOM 2539 C C . ALA A 1 324 ? 10.461 3.371 12.422 1 94.5 324 ALA A C 1
ATOM 2541 O O . ALA A 1 324 ? 9.5 4.121 12.633 1 94.5 324 ALA A O 1
ATOM 2542 N N . TYR A 1 325 ? 10.391 2.068 12.578 1 94.44 325 TYR A N 1
ATOM 2543 C CA . TYR A 1 325 ? 9.102 1.429 12.836 1 94.44 325 TYR A CA 1
ATOM 2544 C C . TYR A 1 325 ? 8.688 1.609 14.289 1 94.44 325 TYR A C 1
ATOM 2546 O O . TYR A 1 325 ? 7.5 1.722 14.594 1 94.44 325 TYR A O 1
ATOM 2554 N N . ALA A 1 326 ? 9.656 1.614 15.203 1 93.31 326 ALA A N 1
ATOM 2555 C CA . ALA A 1 326 ? 9.336 1.893 16.594 1 93.31 326 ALA A CA 1
ATOM 2556 C C . ALA A 1 326 ? 8.711 3.279 16.75 1 93.31 326 ALA A C 1
ATOM 2558 O O . ALA A 1 326 ? 7.754 3.459 17.5 1 93.31 326 ALA A O 1
ATOM 2559 N N . TYR A 1 327 ? 9.273 4.277 16.047 1 95.12 327 TYR A N 1
ATOM 2560 C CA . TYR A 1 327 ? 8.766 5.645 16.078 1 95.12 327 TYR A CA 1
ATOM 2561 C C . TYR A 1 327 ? 7.348 5.715 15.531 1 95.12 327 TYR A C 1
ATOM 2563 O O . TYR A 1 327 ? 6.453 6.266 16.172 1 95.12 327 TYR A O 1
ATOM 2571 N N . THR A 1 328 ? 7.125 5.098 14.352 1 97 328 THR A N 1
ATOM 2572 C CA . THR A 1 328 ? 5.832 5.18 13.68 1 97 328 THR A CA 1
ATOM 2573 C C . THR A 1 328 ? 4.773 4.391 14.445 1 97 328 THR A C 1
ATOM 2575 O O . THR A 1 328 ? 3.701 4.914 14.758 1 97 328 THR A O 1
ATOM 2578 N N . LEU A 1 329 ? 5.059 3.148 14.82 1 96.25 329 LEU A N 1
ATOM 2579 C CA . LEU A 1 329 ? 4.102 2.297 15.523 1 96.25 329 LEU A CA 1
ATOM 2580 C C . LEU A 1 329 ? 3.904 2.768 16.953 1 96.25 329 LEU A C 1
ATOM 2582 O O . LEU A 1 329 ? 2.809 2.648 17.516 1 96.25 329 LEU A O 1
ATOM 2586 N N . GLY A 1 330 ? 4.996 3.279 17.531 1 96.19 330 GLY A N 1
ATOM 2587 C CA . GLY A 1 330 ? 4.852 3.867 18.844 1 96.19 330 GLY A CA 1
ATOM 2588 C C . GLY A 1 330 ? 3.893 5.043 18.875 1 96.19 330 GLY A C 1
ATOM 2589 O O . GLY A 1 330 ? 3.066 5.156 19.781 1 96.19 330 GLY A O 1
ATOM 2590 N N . THR A 1 331 ? 4.016 5.941 17.891 1 97.69 331 THR A N 1
ATOM 2591 C CA . THR A 1 331 ? 3.105 7.078 17.781 1 97.69 331 THR A CA 1
ATOM 2592 C C . THR A 1 331 ? 1.66 6.602 17.672 1 97.69 331 THR A C 1
ATOM 2594 O O . THR A 1 331 ? 0.767 7.141 18.328 1 97.69 331 THR A O 1
ATOM 2597 N N . ILE A 1 332 ? 1.422 5.578 16.844 1 98.06 332 ILE A N 1
ATOM 2598 C CA . ILE A 1 332 ? 0.083 5.035 16.641 1 98.06 332 ILE A CA 1
ATOM 2599 C C . ILE A 1 332 ? -0.421 4.398 17.938 1 98.06 332 ILE A C 1
ATOM 2601 O O . ILE A 1 332 ? -1.555 4.641 18.344 1 98.06 332 ILE A O 1
ATOM 2605 N N . ALA A 1 333 ? 0.407 3.598 18.594 1 96.81 333 ALA A N 1
ATOM 2606 C CA . ALA A 1 333 ? 0.01 2.861 19.797 1 96.81 333 ALA A CA 1
ATOM 2607 C C . ALA A 1 333 ? -0.362 3.816 20.922 1 96.81 333 ALA A C 1
ATOM 2609 O O . ALA A 1 333 ? -1.384 3.631 21.594 1 96.81 333 ALA A O 1
ATOM 2610 N N . ILE A 1 334 ? 0.45 4.848 21.125 1 98 334 ILE A N 1
ATOM 2611 C CA . ILE A 1 334 ? 0.197 5.812 22.188 1 98 334 ILE A CA 1
ATOM 2612 C C . ILE A 1 334 ? -1.092 6.578 21.891 1 98 334 ILE A C 1
ATOM 2614 O O . ILE A 1 334 ? -1.941 6.734 22.766 1 98 334 ILE A O 1
ATOM 2618 N N . SER A 1 335 ? -1.227 7.078 20.688 1 98.62 335 SER A N 1
ATOM 2619 C CA . SER A 1 335 ? -2.412 7.836 20.297 1 98.62 335 SER A CA 1
ATOM 2620 C C . SER A 1 335 ? -3.67 6.98 20.391 1 98.62 335 SER A C 1
ATOM 2622 O O . SER A 1 335 ? -4.715 7.453 20.844 1 98.62 335 SER A O 1
ATOM 2624 N N . PHE A 1 336 ? -3.529 5.742 19.969 1 97.69 336 PHE A N 1
ATOM 2625 C CA . PHE A 1 336 ? -4.645 4.805 19.984 1 97.69 336 PHE A CA 1
ATOM 2626 C C . PHE A 1 336 ? -5.094 4.516 21.422 1 97.69 336 PHE A C 1
ATOM 2628 O O . PHE A 1 336 ? -6.285 4.578 21.719 1 97.69 336 PHE A O 1
ATOM 2635 N N . THR A 1 337 ? -4.195 4.16 22.266 1 97.38 337 THR A N 1
ATOM 2636 C CA . THR A 1 337 ? -4.5 3.812 23.641 1 97.38 337 THR A CA 1
ATOM 2637 C C . THR A 1 337 ? -5.117 5 24.375 1 97.38 337 THR A C 1
ATOM 2639 O O . THR A 1 337 ? -6.137 4.855 25.047 1 97.38 337 THR A O 1
ATOM 2642 N N . LEU A 1 338 ? -4.559 6.184 24.203 1 98 338 LEU A N 1
ATOM 2643 C CA . LEU A 1 338 ? -5.102 7.387 24.828 1 98 338 LEU A CA 1
ATOM 2644 C C . LEU A 1 338 ? -6.461 7.742 24.234 1 98 338 LEU A C 1
ATOM 2646 O O . LEU A 1 338 ? -7.367 8.172 24.953 1 98 338 LEU A O 1
ATOM 2650 N N . GLY A 1 339 ? -6.52 7.617 22.906 1 97.62 339 GLY A N 1
ATOM 2651 C CA . GLY A 1 339 ? -7.789 7.887 22.25 1 97.62 339 GLY A CA 1
ATOM 2652 C C . GLY A 1 339 ? -8.922 7.027 22.781 1 97.62 339 GLY A C 1
ATOM 2653 O O . GLY A 1 339 ? -10.031 7.523 23.016 1 97.62 339 GLY A O 1
ATOM 2654 N N . ILE A 1 340 ? -8.664 5.754 22.969 1 96.31 340 ILE A N 1
ATOM 2655 C CA . ILE A 1 340 ? -9.664 4.836 23.5 1 96.31 340 ILE A CA 1
ATOM 2656 C C . ILE A 1 340 ? -10.039 5.242 24.922 1 96.31 340 ILE A C 1
ATOM 2658 O O . ILE A 1 340 ? -11.219 5.312 25.266 1 96.31 340 ILE A O 1
ATOM 2662 N N . ALA A 1 341 ? -9.055 5.484 25.734 1 96.75 341 ALA A N 1
ATOM 2663 C CA . ALA A 1 341 ? -9.289 5.852 27.125 1 96.75 341 ALA A CA 1
ATOM 2664 C C . ALA A 1 341 ? -10.141 7.113 27.219 1 96.75 341 ALA A C 1
ATOM 2666 O O . ALA A 1 341 ? -11.086 7.172 28.016 1 96.75 341 ALA A O 1
ATOM 2667 N N . ILE A 1 342 ? -9.852 8.094 26.438 1 96.94 342 ILE A N 1
ATOM 2668 C CA . ILE A 1 342 ? -10.539 9.383 26.469 1 96.94 342 ILE A CA 1
ATOM 2669 C C . ILE A 1 342 ? -11.961 9.219 25.938 1 96.94 342 ILE A C 1
ATOM 2671 O O . ILE A 1 342 ? -12.922 9.695 26.531 1 96.94 342 ILE A O 1
ATOM 2675 N N . TYR A 1 343 ? -12.062 8.578 24.812 1 95.69 343 TYR A N 1
ATOM 2676 C CA . TYR A 1 343 ? -13.367 8.406 24.188 1 95.69 343 TYR A CA 1
ATOM 2677 C C . TYR A 1 343 ? -14.312 7.633 25.109 1 95.69 343 TYR A C 1
ATOM 2679 O O . TYR A 1 343 ? -15.453 8.047 25.312 1 95.69 343 TYR A O 1
ATOM 2687 N N . VAL A 1 344 ? -13.883 6.508 25.672 1 94.06 344 VAL A N 1
ATOM 2688 C CA . VAL A 1 344 ? -14.695 5.672 26.547 1 94.06 344 VAL A CA 1
ATOM 2689 C C . VAL A 1 344 ? -14.969 6.402 27.859 1 94.06 344 VAL A C 1
ATOM 2691 O O . VAL A 1 344 ? -16.078 6.355 28.391 1 94.06 344 VAL A O 1
ATOM 2694 N N . GLY A 1 345 ? -13.984 7.07 28.375 1 93.94 345 GLY A N 1
ATOM 2695 C CA . GLY A 1 345 ? -14.148 7.816 29.609 1 93.94 345 GLY A CA 1
ATOM 2696 C C . GLY A 1 345 ? -15.195 8.906 29.516 1 93.94 345 GLY A C 1
ATOM 2697 O O . GLY A 1 345 ? -16.047 9.055 30.406 1 93.94 345 GLY A O 1
ATOM 2698 N N . LEU A 1 346 ? -15.172 9.656 28.469 1 91.94 346 LEU A N 1
ATOM 2699 C CA . LEU A 1 346 ? -16.094 10.773 28.297 1 91.94 346 LEU A CA 1
ATOM 2700 C C . LEU A 1 346 ? -17.484 10.289 27.906 1 91.94 346 LEU A C 1
ATOM 2702 O O . LEU A 1 346 ? -18.469 10.953 28.203 1 91.94 346 LEU A O 1
ATOM 2706 N N . SER A 1 347 ? -17.531 9.148 27.25 1 88.5 347 SER A N 1
ATOM 2707 C CA . SER A 1 347 ? -18.828 8.602 26.859 1 88.5 347 SER A CA 1
ATOM 2708 C C . SER A 1 347 ? -19.578 8.07 28.078 1 88.5 347 SER A C 1
ATOM 2710 O O . SER A 1 347 ? -20.812 7.941 28.031 1 88.5 347 SER A O 1
ATOM 2712 N N . GLN A 1 348 ? -18.906 7.672 29.078 1 85.12 348 GLN A N 1
ATOM 2713 C CA . GLN A 1 348 ? -19.547 7.168 30.281 1 85.12 348 GLN A CA 1
ATOM 2714 C C . GLN A 1 348 ? -19.984 8.312 31.188 1 85.12 348 GLN A C 1
ATOM 2716 O O . GLN A 1 348 ? -20.828 8.125 32.062 1 85.12 348 GLN A O 1
ATOM 2721 N N . ILE A 1 349 ? -19.312 9.461 31.016 1 73.19 349 ILE A N 1
ATOM 2722 C CA . ILE A 1 349 ? -19.656 10.602 31.859 1 73.19 349 ILE A CA 1
ATOM 2723 C C . ILE A 1 349 ? -20.969 11.219 31.375 1 73.19 349 ILE A C 1
ATOM 2725 O O . ILE A 1 349 ? -21.094 11.594 30.203 1 73.19 349 ILE A O 1
ATOM 2729 N N . LYS A 1 350 ? -22.359 10.688 31.797 1 56.62 350 LYS A N 1
ATOM 2730 C CA . LYS A 1 350 ? -23.672 11.266 31.562 1 56.62 350 LYS A CA 1
ATOM 2731 C C . LYS A 1 350 ? -23.641 12.781 31.703 1 56.62 350 LYS A C 1
ATOM 2733 O O . LYS A 1 350 ? -23.359 13.312 32.781 1 56.62 350 LYS A O 1
ATOM 2738 N N . VAL A 1 351 ? -23.047 13.414 30.562 1 50.03 351 VAL A N 1
ATOM 2739 C CA . VAL A 1 351 ? -23.156 14.867 30.672 1 50.03 351 VAL A CA 1
ATOM 2740 C C . VAL A 1 351 ? -24.594 15.25 31.016 1 50.03 351 VAL A C 1
ATOM 2742 O O . VAL A 1 351 ? -25.531 14.914 30.297 1 50.03 351 VAL A O 1
ATOM 2745 N N . HIS A 1 352 ? -24.906 15.133 32.219 1 43.31 352 HIS A N 1
ATOM 2746 C CA . HIS A 1 352 ? -26.156 15.68 32.75 1 43.31 352 HIS A CA 1
ATOM 2747 C C . HIS A 1 352 ? -26.469 17.031 32.125 1 43.31 352 HIS A C 1
ATOM 2749 O O . HIS A 1 352 ? -25.75 18.016 32.375 1 43.31 352 HIS A O 1
ATOM 2755 N N . GLY A 1 353 ? -26.312 17.391 30.938 1 35.19 353 GLY A N 1
ATOM 2756 C CA . GLY A 1 353 ? -27.234 18.484 30.703 1 35.19 353 GLY A CA 1
ATOM 2757 C C . GLY A 1 353 ? -28.672 18.016 30.562 1 35.19 353 GLY A C 1
ATOM 2758 O O . GLY A 1 353 ? -28.922 16.859 30.203 1 35.19 353 GLY A O 1
ATOM 2759 N N . MET B 1 1 ? 48.969 -56.375 -33.781 1 43.28 1 MET B N 1
ATOM 2760 C CA . MET B 1 1 ? 49.031 -55 -33.281 1 43.28 1 MET B CA 1
ATOM 2761 C C . MET B 1 1 ? 47.844 -54.188 -33.75 1 43.28 1 MET B C 1
ATOM 2763 O O . MET B 1 1 ? 47.344 -53.312 -33.031 1 43.28 1 MET B O 1
ATOM 2767 N N . VAL B 1 2 ? 47.375 -54.406 -34.969 1 58.84 2 VAL B N 1
ATOM 2768 C CA . VAL B 1 2 ? 46.281 -53.656 -35.594 1 58.84 2 VAL B CA 1
ATOM 2769 C C . VAL B 1 2 ? 44.969 -54.031 -34.938 1 58.84 2 VAL B C 1
ATOM 2771 O O . VAL B 1 2 ? 44.094 -53.188 -34.688 1 58.84 2 VAL B O 1
ATOM 2774 N N . MET B 1 3 ? 44.781 -55.281 -34.594 1 62.78 3 MET B N 1
ATOM 2775 C CA . MET B 1 3 ? 43.531 -55.719 -33.969 1 62.78 3 MET B CA 1
ATOM 2776 C C . MET B 1 3 ? 43.344 -55.094 -32.594 1 62.78 3 MET B C 1
ATOM 2778 O O . MET B 1 3 ? 42.219 -54.781 -32.188 1 62.78 3 MET B O 1
ATOM 2782 N N . ASP B 1 4 ? 44.531 -54.844 -31.984 1 62.5 4 ASP B N 1
ATOM 2783 C CA . ASP B 1 4 ? 44.469 -54.25 -30.641 1 62.5 4 ASP B CA 1
ATOM 2784 C C . ASP B 1 4 ? 44.094 -52.75 -30.719 1 62.5 4 ASP B C 1
ATOM 2786 O O . ASP B 1 4 ? 43.375 -52.281 -29.828 1 62.5 4 ASP B O 1
ATOM 2790 N N . SER B 1 5 ? 44.406 -52.125 -31.797 1 68.5 5 SER B N 1
ATOM 2791 C CA . SER B 1 5 ? 44.094 -50.719 -31.938 1 68.5 5 SER B CA 1
ATOM 2792 C C . SER B 1 5 ? 42.594 -50.531 -32.156 1 68.5 5 SER B C 1
ATOM 2794 O O . SER B 1 5 ? 42 -49.594 -31.594 1 68.5 5 SER B O 1
ATOM 2796 N N . GLU B 1 6 ? 42.031 -51.438 -33.031 1 68.5 6 GLU B N 1
ATOM 2797 C CA . GLU B 1 6 ? 40.625 -51.312 -33.281 1 68.5 6 GLU B CA 1
ATOM 2798 C C . GLU B 1 6 ? 39.781 -51.594 -32.031 1 68.5 6 GLU B C 1
ATOM 2800 O O . GLU B 1 6 ? 38.781 -50.938 -31.812 1 68.5 6 GLU B O 1
ATOM 2805 N N . ARG B 1 7 ? 40.094 -52.562 -31.25 1 67.44 7 ARG B N 1
ATOM 2806 C CA . ARG B 1 7 ? 39.406 -52.875 -30 1 67.44 7 ARG B CA 1
ATOM 2807 C C . ARG B 1 7 ? 39.531 -51.719 -29 1 67.44 7 ARG B C 1
ATOM 2809 O O . ARG B 1 7 ? 38.594 -51.406 -28.297 1 67.44 7 ARG B O 1
ATOM 2816 N N . MET B 1 8 ? 40.719 -51.156 -29.047 1 70.69 8 MET B N 1
ATOM 2817 C CA . MET B 1 8 ? 40.969 -50 -28.172 1 70.69 8 MET B CA 1
ATOM 2818 C C . MET B 1 8 ? 40.125 -48.812 -28.594 1 70.69 8 MET B C 1
ATOM 2820 O O . MET B 1 8 ? 39.562 -48.094 -27.75 1 70.69 8 MET B O 1
ATOM 2824 N N . THR B 1 9 ? 40.062 -48.594 -29.906 1 72.44 9 THR B N 1
ATOM 2825 C CA . THR B 1 9 ? 39.219 -47.5 -30.422 1 72.44 9 THR B CA 1
ATOM 2826 C C . THR B 1 9 ? 37.75 -47.75 -30.141 1 72.44 9 THR B C 1
ATOM 2828 O O . THR B 1 9 ? 37 -46.844 -29.797 1 72.44 9 THR B O 1
ATOM 2831 N N . ASN B 1 10 ? 37.375 -49 -30.328 1 71.56 10 ASN B N 1
ATOM 2832 C CA . ASN B 1 10 ? 35.969 -49.344 -30.016 1 71.56 10 ASN B CA 1
ATOM 2833 C C . ASN B 1 10 ? 35.688 -49.219 -28.531 1 71.56 10 ASN B C 1
ATOM 2835 O O . ASN B 1 10 ? 34.594 -48.781 -28.141 1 71.56 10 ASN B O 1
ATOM 2839 N N . PHE B 1 11 ? 36.625 -49.656 -27.781 1 71.12 11 PHE B N 1
ATOM 2840 C CA . PHE B 1 11 ? 36.5 -49.5 -26.328 1 71.12 11 PHE B CA 1
ATOM 2841 C C . PHE B 1 11 ? 36.438 -48.031 -25.922 1 71.12 11 PHE B C 1
ATOM 2843 O O . PHE B 1 11 ? 35.625 -47.656 -25.078 1 71.12 11 PHE B O 1
ATOM 2850 N N . GLU B 1 12 ? 37.219 -47.25 -26.469 1 71.94 12 GLU B N 1
ATOM 2851 C CA . GLU B 1 12 ? 37.219 -45.812 -26.219 1 71.94 12 GLU B CA 1
ATOM 2852 C C . GLU B 1 12 ? 35.875 -45.188 -26.688 1 71.94 12 GLU B C 1
ATOM 2854 O O . GLU B 1 12 ? 35.344 -44.344 -26 1 71.94 12 GLU B O 1
ATOM 2859 N N . SER B 1 13 ? 35.438 -45.688 -27.828 1 73.25 13 SER B N 1
ATOM 2860 C CA . SER B 1 13 ? 34.156 -45.188 -28.344 1 73.25 13 SER B CA 1
ATOM 2861 C C . SER B 1 13 ? 33 -45.594 -27.422 1 73.25 13 SER B C 1
ATOM 2863 O O . SER B 1 13 ? 32.062 -44.812 -27.188 1 73.25 13 SER B O 1
ATOM 2865 N N . LEU B 1 14 ? 33.062 -46.781 -26.906 1 71.69 14 LEU B N 1
ATOM 2866 C CA . LEU B 1 14 ? 32.062 -47.281 -25.984 1 71.69 14 LEU B CA 1
ATOM 2867 C C . LEU B 1 14 ? 32.094 -46.5 -24.672 1 71.69 14 LEU B C 1
ATOM 2869 O O . LEU B 1 14 ? 31.031 -46.219 -24.094 1 71.69 14 LEU B O 1
ATOM 2873 N N . GLN B 1 15 ? 33.25 -46.25 -24.188 1 71.38 15 GLN B N 1
ATOM 2874 C CA . GLN B 1 15 ? 33.406 -45.469 -22.969 1 71.38 15 GLN B CA 1
ATOM 2875 C C . GLN B 1 15 ? 32.844 -44.031 -23.156 1 71.38 15 GLN B C 1
ATOM 2877 O O . GLN B 1 15 ? 32.219 -43.469 -22.266 1 71.38 15 GLN B O 1
ATOM 2882 N N . ILE B 1 16 ? 33.031 -43.531 -24.312 1 72.44 16 ILE B N 1
ATOM 2883 C CA . ILE B 1 16 ? 32.531 -42.188 -24.641 1 72.44 16 ILE B CA 1
ATOM 2884 C C . ILE B 1 16 ? 31.016 -42.219 -24.734 1 72.44 16 ILE B C 1
ATOM 2886 O O . ILE B 1 16 ? 30.328 -41.312 -24.234 1 72.44 16 ILE B O 1
ATOM 2890 N N . GLU B 1 17 ? 30.453 -43.281 -25.312 1 70.69 17 GLU B N 1
ATOM 2891 C CA . GLU B 1 17 ? 29 -43.438 -25.422 1 70.69 17 GLU B CA 1
ATOM 2892 C C . GLU B 1 17 ? 28.375 -43.656 -24.047 1 70.69 17 GLU B C 1
ATOM 2894 O O . GLU B 1 17 ? 27.297 -43.125 -23.766 1 70.69 17 GLU B O 1
ATOM 2899 N N . GLN B 1 18 ? 29.062 -44.406 -23.266 1 70.25 18 GLN B N 1
ATOM 2900 C CA . GLN B 1 18 ? 28.578 -44.656 -21.906 1 70.25 18 GLN B CA 1
ATOM 2901 C C . GLN B 1 18 ? 28.594 -43.344 -21.094 1 70.25 18 GLN B C 1
ATOM 2903 O O . GLN B 1 18 ? 27.688 -43.094 -20.312 1 70.25 18 GLN B O 1
ATOM 2908 N N . LYS B 1 19 ? 29.453 -42.531 -21.281 1 66.88 19 LYS B N 1
ATOM 2909 C CA . LYS B 1 19 ? 29.562 -41.25 -20.594 1 66.88 19 LYS B CA 1
ATOM 2910 C C . LYS B 1 19 ? 28.484 -40.281 -21.047 1 66.88 19 LYS B C 1
ATOM 2912 O O . LYS B 1 19 ? 27.922 -39.531 -20.234 1 66.88 19 LYS B O 1
ATOM 2917 N N . LYS B 1 20 ? 28.328 -40.469 -22.344 1 72.69 20 LYS B N 1
ATOM 2918 C CA . LYS B 1 20 ? 27.266 -39.656 -22.891 1 72.69 20 LYS B CA 1
ATOM 2919 C C . LYS B 1 20 ? 25.891 -40.094 -22.391 1 72.69 20 LYS B C 1
ATOM 2921 O O . LYS B 1 20 ? 25.047 -39.25 -22.094 1 72.69 20 LYS B O 1
ATOM 2926 N N . GLU B 1 21 ? 25.656 -41.344 -22.391 1 73.25 21 GLU B N 1
ATOM 2927 C CA . GLU B 1 21 ? 24.406 -41.906 -21.875 1 73.25 21 GLU B CA 1
ATOM 2928 C C . GLU B 1 21 ? 24.219 -41.562 -20.391 1 73.25 21 GLU B C 1
ATOM 2930 O O . GLU B 1 21 ? 23.125 -41.25 -19.969 1 73.25 21 GLU B O 1
ATOM 2935 N N . ASN B 1 22 ? 25.312 -41.719 -19.688 1 70.56 22 ASN B N 1
ATOM 2936 C CA . ASN B 1 22 ? 25.25 -41.375 -18.266 1 70.56 22 ASN B CA 1
ATOM 2937 C C . ASN B 1 22 ? 24.938 -39.875 -18.062 1 70.56 22 ASN B C 1
ATOM 2939 O O . ASN B 1 22 ? 24.172 -39.531 -17.156 1 70.56 22 ASN B O 1
ATOM 2943 N N . LYS B 1 23 ? 25.5 -39.156 -18.906 1 74.12 23 LYS B N 1
ATOM 2944 C CA . LYS B 1 23 ? 25.234 -37.719 -18.844 1 74.12 23 LYS B CA 1
ATOM 2945 C C . LYS B 1 23 ? 23.781 -37.406 -19.172 1 74.12 23 LYS B C 1
ATOM 2947 O O . LYS B 1 23 ? 23.172 -36.531 -18.562 1 74.12 23 LYS B O 1
ATOM 2952 N N . ARG B 1 24 ? 23.312 -38.156 -20.094 1 77.56 24 ARG B N 1
ATOM 2953 C CA . ARG B 1 24 ? 21.906 -38 -20.484 1 77.56 24 ARG B CA 1
ATOM 2954 C C . ARG B 1 24 ? 20.969 -38.469 -19.375 1 77.56 24 ARG B C 1
ATOM 2956 O O . ARG B 1 24 ? 19.969 -37.812 -19.078 1 77.56 24 ARG B O 1
ATOM 2963 N N . ILE B 1 25 ? 21.219 -39.562 -18.891 1 74.44 25 ILE B N 1
ATOM 2964 C CA . ILE B 1 25 ? 20.406 -40.094 -17.797 1 74.44 25 ILE B CA 1
ATOM 2965 C C . ILE B 1 25 ? 20.438 -39.156 -16.609 1 74.44 25 ILE B C 1
ATOM 2967 O O . ILE B 1 25 ? 19.391 -38.875 -16 1 74.44 25 ILE B O 1
ATOM 2971 N N . LEU B 1 26 ? 21.547 -38.625 -16.344 1 73.19 26 LEU B N 1
ATOM 2972 C CA . LEU B 1 26 ? 21.688 -37.656 -15.25 1 73.19 26 LEU B CA 1
ATOM 2973 C C . LEU B 1 26 ? 20.891 -36.406 -15.531 1 73.19 26 LEU B C 1
ATOM 2975 O O . LEU B 1 26 ? 20.281 -35.812 -14.617 1 73.19 26 LEU B O 1
ATOM 2979 N N . TRP B 1 27 ? 20.891 -36.062 -16.766 1 77.94 27 TRP B N 1
ATOM 2980 C CA . TRP B 1 27 ? 20.125 -34.875 -17.172 1 77.94 27 TRP B CA 1
ATOM 2981 C C . TRP B 1 27 ? 18.625 -35.125 -16.984 1 77.94 27 TRP B C 1
ATOM 2983 O O . TRP B 1 27 ? 17.922 -34.219 -16.5 1 77.94 27 TRP B O 1
ATOM 2993 N N . ILE B 1 28 ? 18.25 -36.25 -17.422 1 80 28 ILE B N 1
ATOM 2994 C CA . ILE B 1 28 ? 16.828 -36.594 -17.297 1 80 28 ILE B CA 1
ATOM 2995 C C . ILE B 1 28 ? 16.422 -36.625 -15.828 1 80 28 ILE B C 1
ATOM 2997 O O . ILE B 1 28 ? 15.359 -36.156 -15.453 1 80 28 ILE B O 1
ATOM 3001 N N . LEU B 1 29 ? 17.266 -37.156 -15.016 1 79.38 29 LEU B N 1
ATOM 3002 C CA . LEU B 1 29 ? 16.984 -37.281 -13.586 1 79.38 29 LEU B CA 1
ATOM 3003 C C . LEU B 1 29 ? 16.922 -35.875 -12.938 1 79.38 29 LEU B C 1
ATOM 3005 O O . LEU B 1 29 ? 16.094 -35.625 -12.062 1 79.38 29 LEU B O 1
ATOM 3009 N N . ASN B 1 30 ? 17.766 -35.062 -13.383 1 80.5 30 ASN B N 1
ATOM 3010 C CA . ASN B 1 30 ? 17.781 -33.719 -12.859 1 80.5 30 ASN B CA 1
ATOM 3011 C C . ASN B 1 30 ? 16.516 -32.938 -13.273 1 80.5 30 ASN B C 1
ATOM 3013 O O . ASN B 1 30 ? 15.961 -32.188 -12.477 1 80.5 30 ASN B O 1
ATOM 3017 N N . CYS B 1 31 ? 16.109 -33.188 -14.469 1 85 31 CYS B N 1
ATOM 3018 C CA . CYS B 1 31 ? 14.898 -32.562 -14.961 1 85 31 CYS B CA 1
ATOM 3019 C C . CYS B 1 31 ? 13.672 -33.031 -14.195 1 85 31 CYS B C 1
ATOM 3021 O O . CYS B 1 31 ? 12.812 -32.25 -13.828 1 85 31 CYS B O 1
ATOM 3023 N N . LEU B 1 32 ? 13.719 -34.281 -14.023 1 87.19 32 LEU B N 1
ATOM 3024 C CA . LEU B 1 32 ? 12.594 -34.875 -13.297 1 87.19 32 LEU B CA 1
ATOM 3025 C C . LEU B 1 32 ? 12.555 -34.375 -11.859 1 87.19 32 LEU B C 1
ATOM 3027 O O . LEU B 1 32 ? 11.477 -34.094 -11.32 1 87.19 32 LEU B O 1
ATOM 3031 N N . SER B 1 33 ? 13.711 -34.312 -11.219 1 88.12 33 SER B N 1
ATOM 3032 C CA . SER B 1 33 ? 13.766 -33.812 -9.844 1 88.12 33 SER B CA 1
ATOM 3033 C C . SER B 1 33 ? 13.297 -32.375 -9.758 1 88.12 33 SER B C 1
ATOM 3035 O O . SER B 1 33 ? 12.617 -31.984 -8.797 1 88.12 33 SER B O 1
ATOM 3037 N N . CYS B 1 34 ? 13.609 -31.609 -10.711 1 90.19 34 CYS B N 1
ATOM 3038 C CA . CYS B 1 34 ? 13.188 -30.219 -10.766 1 90.19 34 CYS B CA 1
ATOM 3039 C C . CYS B 1 34 ? 11.672 -30.109 -10.922 1 90.19 34 CYS B C 1
ATOM 3041 O O . CYS B 1 34 ? 11.023 -29.375 -10.18 1 90.19 34 CYS B O 1
ATOM 3043 N N . LEU B 1 35 ? 11.18 -30.891 -11.828 1 92.25 35 LEU B N 1
ATOM 3044 C CA . LEU B 1 35 ? 9.742 -30.859 -12.094 1 92.25 35 LEU B CA 1
ATOM 3045 C C . LEU B 1 35 ? 8.953 -31.328 -10.875 1 92.25 35 LEU B C 1
ATOM 3047 O O . LEU B 1 35 ? 7.914 -30.75 -10.547 1 92.25 35 LEU B O 1
ATOM 3051 N N . VAL B 1 36 ? 9.484 -32.344 -10.25 1 91.69 36 VAL B N 1
ATOM 3052 C CA . VAL B 1 36 ? 8.797 -32.875 -9.086 1 91.69 36 VAL B CA 1
ATOM 3053 C C . VAL B 1 36 ? 8.883 -31.875 -7.93 1 91.69 36 VAL B C 1
ATOM 3055 O O . VAL B 1 36 ? 7.914 -31.688 -7.188 1 91.69 36 VAL B O 1
ATOM 3058 N N . SER B 1 37 ? 10.016 -31.266 -7.777 1 91.88 37 SER B N 1
ATOM 3059 C CA . SER B 1 37 ? 10.172 -30.25 -6.746 1 91.88 37 SER B CA 1
ATOM 3060 C C . SER B 1 37 ? 9.203 -29.094 -6.969 1 91.88 37 SER B C 1
ATOM 3062 O O . SER B 1 37 ? 8.547 -28.641 -6.027 1 91.88 37 SER B O 1
ATOM 3064 N N . LEU B 1 38 ? 9.055 -28.672 -8.18 1 95.25 38 LEU B N 1
ATOM 3065 C CA . LEU B 1 38 ? 8.141 -27.594 -8.547 1 95.25 38 LEU B CA 1
ATOM 3066 C C . LEU B 1 38 ? 6.703 -27.969 -8.18 1 95.25 38 LEU B C 1
ATOM 3068 O O . LEU B 1 38 ? 5.984 -27.156 -7.594 1 95.25 38 LEU B O 1
ATOM 3072 N N . ALA B 1 39 ? 6.379 -29.156 -8.508 1 94.88 39 ALA B N 1
ATOM 3073 C CA . ALA B 1 39 ? 5.016 -29.625 -8.258 1 94.88 39 ALA B CA 1
ATOM 3074 C C . ALA B 1 39 ? 4.758 -29.766 -6.758 1 94.88 39 ALA B C 1
ATOM 3076 O O . ALA B 1 39 ? 3.709 -29.359 -6.258 1 94.88 39 ALA B O 1
ATOM 3077 N N . LEU B 1 40 ? 5.68 -30.328 -6.016 1 92.81 40 LEU B N 1
ATOM 3078 C CA . LEU B 1 40 ? 5.527 -30.609 -4.59 1 92.81 40 LEU B CA 1
ATOM 3079 C C . LEU B 1 40 ? 5.445 -29.312 -3.787 1 92.81 40 LEU B C 1
ATOM 3081 O O . LEU B 1 40 ? 4.75 -29.25 -2.771 1 92.81 40 LEU B O 1
ATOM 3085 N N . PHE B 1 41 ? 6.105 -28.312 -4.234 1 95 41 PHE B N 1
ATOM 3086 C CA . PHE B 1 41 ? 6.047 -27.031 -3.547 1 95 41 PHE B CA 1
ATOM 3087 C C . PHE B 1 41 ? 4.875 -26.188 -4.047 1 95 41 PHE B C 1
ATOM 3089 O O . PHE B 1 41 ? 4.324 -25.375 -3.307 1 95 41 PHE B O 1
ATOM 3096 N N . GLY B 1 42 ? 4.516 -26.422 -5.309 1 97.62 42 GLY B N 1
ATOM 3097 C CA . GLY B 1 42 ? 3.41 -25.672 -5.891 1 97.62 42 GLY B CA 1
ATOM 3098 C C . GLY B 1 42 ? 2.074 -25.984 -5.242 1 97.62 42 GLY B C 1
ATOM 3099 O O . GLY B 1 42 ? 1.255 -25.078 -5.035 1 97.62 42 GLY B O 1
ATOM 3100 N N . ILE B 1 43 ? 1.854 -27.203 -4.926 1 95.44 43 ILE B N 1
ATOM 3101 C CA . ILE B 1 43 ? 0.583 -27.656 -4.363 1 95.44 43 ILE B CA 1
ATOM 3102 C C . ILE B 1 43 ? 0.352 -26.969 -3.016 1 95.44 43 ILE B C 1
ATOM 3104 O O . ILE B 1 43 ? -0.674 -26.312 -2.809 1 95.44 43 ILE B O 1
ATOM 3108 N N . PRO B 1 44 ? 1.296 -26.984 -2.037 1 94.06 44 PRO B N 1
ATOM 3109 C CA . PRO B 1 44 ? 1.075 -26.266 -0.785 1 94.06 44 PRO B CA 1
ATOM 3110 C C . PRO B 1 44 ? 0.94 -24.766 -0.992 1 94.06 44 PRO B C 1
ATOM 3112 O O . PRO B 1 44 ? 0.218 -24.094 -0.246 1 94.06 44 PRO B O 1
ATOM 3115 N N . GLY B 1 45 ? 1.638 -24.203 -1.972 1 96.88 45 GLY B N 1
ATOM 3116 C CA . GLY B 1 45 ? 1.473 -22.797 -2.289 1 96.88 45 GLY B CA 1
ATOM 3117 C C . GLY B 1 45 ? 0.048 -22.422 -2.658 1 96.88 45 GLY B C 1
ATOM 3118 O O . GLY B 1 45 ? -0.506 -21.453 -2.135 1 96.88 45 GLY B O 1
ATOM 3119 N N . MET B 1 46 ? -0.489 -23.25 -3.498 1 97.25 46 MET B N 1
ATOM 3120 C CA . MET B 1 46 ? -1.869 -23.031 -3.916 1 97.25 46 MET B CA 1
ATOM 3121 C C . MET B 1 46 ? -2.832 -23.234 -2.754 1 97.25 46 MET B C 1
ATOM 3123 O O . MET B 1 46 ? -3.797 -22.484 -2.596 1 97.25 46 MET B O 1
ATOM 3127 N N . ILE B 1 47 ? -2.568 -24.25 -1.927 1 93.19 47 ILE B N 1
ATOM 3128 C CA . ILE B 1 47 ? -3.418 -24.531 -0.775 1 93.19 47 ILE B CA 1
ATOM 3129 C C . ILE B 1 47 ? -3.379 -23.359 0.199 1 93.19 47 ILE B C 1
ATOM 3131 O O . ILE B 1 47 ? -4.418 -22.922 0.708 1 93.19 47 ILE B O 1
ATOM 3135 N N . LEU B 1 48 ? -2.223 -22.859 0.436 1 92.88 48 LEU B N 1
ATOM 3136 C CA . LEU B 1 48 ? -2.098 -21.703 1.328 1 92.88 48 LEU B CA 1
ATOM 3137 C C . LEU B 1 48 ? -2.82 -20.484 0.758 1 92.88 48 LEU B C 1
ATOM 3139 O O . LEU B 1 48 ? -3.463 -19.734 1.497 1 92.88 48 LEU B O 1
ATOM 3143 N N . ARG B 1 49 ? -2.664 -20.266 -0.529 1 95.88 49 ARG B N 1
ATOM 3144 C CA . ARG B 1 49 ? -3.404 -19.188 -1.174 1 95.88 49 ARG B CA 1
ATOM 3145 C C . ARG B 1 49 ? -4.902 -19.344 -0.941 1 95.88 49 ARG B C 1
ATOM 3147 O O . ARG B 1 49 ? -5.578 -18.375 -0.582 1 95.88 49 ARG B O 1
ATOM 3154 N N . TYR B 1 50 ? -5.375 -20.547 -1.151 1 93.12 50 TYR B N 1
ATOM 3155 C CA . TYR B 1 50 ? -6.797 -20.844 -0.998 1 93.12 50 TYR B CA 1
ATOM 3156 C C . TYR B 1 50 ? -7.27 -20.531 0.415 1 93.12 50 TYR B C 1
ATOM 3158 O O . TYR B 1 50 ? -8.305 -19.891 0.6 1 93.12 50 TYR B O 1
ATOM 3166 N N . TYR B 1 51 ? -6.496 -20.891 1.399 1 89.38 51 TYR B N 1
ATOM 3167 C CA . TYR B 1 51 ? -6.93 -20.719 2.781 1 89.38 51 TYR B CA 1
ATOM 3168 C C . TYR B 1 51 ? -6.723 -19.281 3.244 1 89.38 51 TYR B C 1
ATOM 3170 O O . TYR B 1 51 ? -7.48 -18.766 4.074 1 89.38 51 TYR B O 1
ATOM 3178 N N . LEU B 1 52 ? -5.742 -18.594 2.732 1 89.56 52 LEU B N 1
ATOM 3179 C CA . LEU B 1 52 ? -5.594 -17.172 3.023 1 89.56 52 LEU B CA 1
ATOM 3180 C C . LEU B 1 52 ? -6.766 -16.375 2.453 1 89.56 52 LEU B C 1
ATOM 3182 O O . LEU B 1 52 ? -7.266 -15.453 3.098 1 89.56 52 LEU B O 1
ATOM 3186 N N . ASP B 1 53 ? -7.113 -16.766 1.312 1 90.38 53 ASP B N 1
ATOM 3187 C CA . ASP B 1 53 ? -8.266 -16.125 0.684 1 90.38 53 ASP B CA 1
ATOM 3188 C C . ASP B 1 53 ? -9.531 -16.328 1.52 1 90.38 53 ASP B C 1
ATOM 3190 O O . ASP B 1 53 ? -10.328 -15.398 1.671 1 90.38 53 ASP B O 1
ATOM 3194 N N . LYS B 1 54 ? -9.719 -17.516 2.002 1 86.88 54 LYS B N 1
ATOM 3195 C CA . LYS B 1 54 ? -10.883 -17.828 2.822 1 86.88 54 LYS B CA 1
ATOM 3196 C C . LYS B 1 54 ? -10.812 -17.125 4.172 1 86.88 54 LYS B C 1
ATOM 3198 O O . LYS B 1 54 ? -11.82 -16.609 4.668 1 86.88 54 LYS B O 1
ATOM 3203 N N . LEU B 1 55 ? -9.648 -17.109 4.754 1 85.12 55 LEU B N 1
ATOM 3204 C CA . LEU B 1 55 ? -9.461 -16.516 6.074 1 85.12 55 LEU B CA 1
ATOM 3205 C C . LEU B 1 55 ? -9.773 -15.016 6.047 1 85.12 55 LEU B C 1
ATOM 3207 O O . LEU B 1 55 ? -10.484 -14.508 6.922 1 85.12 55 LEU B O 1
ATOM 3211 N N . PHE B 1 56 ? -9.391 -14.328 5.039 1 87.56 56 PHE B N 1
ATOM 3212 C CA . PHE B 1 56 ? -9.539 -12.883 4.992 1 87.56 56 PHE B CA 1
ATOM 3213 C C . PHE B 1 56 ? -10.781 -12.492 4.191 1 87.56 56 PHE B C 1
ATOM 3215 O O . PHE B 1 56 ? -11.039 -11.305 3.98 1 87.56 56 PHE B O 1
ATOM 3222 N N . GLY B 1 57 ? -11.438 -13.477 3.754 1 86.06 57 GLY B N 1
ATOM 3223 C CA . GLY B 1 57 ? -12.648 -13.258 2.977 1 86.06 57 GLY B CA 1
ATOM 3224 C C . GLY B 1 57 ? -13.844 -12.867 3.828 1 86.06 57 GLY B C 1
ATOM 3225 O O . GLY B 1 57 ? -13.711 -12.656 5.035 1 86.06 57 GLY B O 1
ATOM 3226 N N . PRO B 1 58 ? -15.008 -12.719 3.27 1 79.88 58 PRO B N 1
ATOM 3227 C CA . PRO B 1 58 ? -16.219 -12.219 3.939 1 79.88 58 PRO B CA 1
ATOM 3228 C C . PRO B 1 58 ? -16.734 -13.172 5.008 1 79.88 58 PRO B C 1
ATOM 3230 O O . PRO B 1 58 ? -17.391 -12.742 5.965 1 79.88 58 PRO B O 1
ATOM 3233 N N . GLU B 1 59 ? -16.359 -14.383 4.926 1 78.56 59 GLU B N 1
ATOM 3234 C CA . GLU B 1 59 ? -16.969 -15.367 5.828 1 78.56 59 GLU B CA 1
ATOM 3235 C C . GLU B 1 59 ? -16.219 -15.422 7.156 1 78.56 59 GLU B C 1
ATOM 3237 O O . GLU B 1 59 ? -16.797 -15.75 8.188 1 78.56 59 GLU B O 1
ATOM 3242 N N . VAL B 1 60 ? -14.922 -15.117 7.098 1 82.62 60 VAL B N 1
ATOM 3243 C CA . VAL B 1 60 ? -14.156 -15.297 8.32 1 82.62 60 VAL B CA 1
ATOM 3244 C C . VAL B 1 60 ? -13.781 -13.938 8.906 1 82.62 60 VAL B C 1
ATOM 3246 O O . VAL B 1 60 ? -14.461 -13.43 9.805 1 82.62 60 VAL B O 1
ATOM 3249 N N . LEU B 1 61 ? -12.922 -13.156 8.195 1 81.88 61 LEU B N 1
ATOM 3250 C CA . LEU B 1 61 ? -12.445 -11.891 8.742 1 81.88 61 LEU B CA 1
ATOM 3251 C C . LEU B 1 61 ? -13.086 -10.711 8.023 1 81.88 61 LEU B C 1
ATOM 3253 O O . LEU B 1 61 ? -13.039 -9.578 8.516 1 81.88 61 LEU B O 1
ATOM 3257 N N . SER B 1 62 ? -13.672 -10.922 6.887 1 81.44 62 SER B N 1
ATOM 3258 C CA . SER B 1 62 ? -14.352 -9.898 6.094 1 81.44 62 SER B CA 1
ATOM 3259 C C . SER B 1 62 ? -13.422 -8.719 5.812 1 81.44 62 SER B C 1
ATOM 3261 O O . SER B 1 62 ? -13.844 -7.562 5.883 1 81.44 62 SER B O 1
ATOM 3263 N N . PHE B 1 63 ? -12.172 -9.023 5.598 1 84.62 63 PHE B N 1
ATOM 3264 C CA . PHE B 1 63 ? -11.18 -8.016 5.242 1 84.62 63 PHE B CA 1
ATOM 3265 C C . PHE B 1 63 ? -11.258 -7.676 3.76 1 84.62 63 PHE B C 1
ATOM 3267 O O . PHE B 1 63 ? -11.133 -6.512 3.379 1 84.62 63 PHE B O 1
ATOM 3274 N N . THR B 1 64 ? -11.352 -8.68 2.992 1 86.75 64 THR B N 1
ATOM 3275 C CA . THR B 1 64 ? -11.516 -8.516 1.551 1 86.75 64 THR B CA 1
ATOM 3276 C C . THR B 1 64 ? -12.977 -8.68 1.15 1 86.75 64 THR B C 1
ATOM 3278 O O . THR B 1 64 ? -13.75 -9.352 1.848 1 86.75 64 THR B O 1
ATOM 3281 N N . ARG B 1 65 ? -13.383 -7.934 0.076 1 83.81 65 ARG B N 1
ATOM 3282 C CA . ARG B 1 65 ? -14.742 -8 -0.435 1 83.81 65 ARG B CA 1
ATOM 3283 C C . ARG B 1 65 ? -14.758 -8.023 -1.96 1 83.81 65 ARG B C 1
ATOM 3285 O O . ARG B 1 65 ? -13.82 -7.539 -2.602 1 83.81 65 ARG B O 1
ATOM 3292 N N . ASP B 1 66 ? -15.836 -8.539 -2.521 1 80.5 66 ASP B N 1
ATOM 3293 C CA . ASP B 1 66 ? -15.977 -8.695 -3.967 1 80.5 66 ASP B CA 1
ATOM 3294 C C . ASP B 1 66 ? -16.094 -7.34 -4.656 1 80.5 66 ASP B C 1
ATOM 3296 O O . ASP B 1 66 ? -15.695 -7.188 -5.812 1 80.5 66 ASP B O 1
ATOM 3300 N N . ASP B 1 67 ? -16.672 -6.363 -3.949 1 82.75 67 ASP B N 1
ATOM 3301 C CA . ASP B 1 67 ? -16.922 -5.066 -4.57 1 82.75 67 ASP B CA 1
ATOM 3302 C C . ASP B 1 67 ? -15.984 -3.996 -4.023 1 82.75 67 ASP B C 1
ATOM 3304 O O . ASP B 1 67 ? -16.297 -2.805 -4.07 1 82.75 67 ASP B O 1
ATOM 3308 N N . SER B 1 68 ? -14.844 -4.461 -3.508 1 86.44 68 SER B N 1
ATOM 3309 C CA . SER B 1 68 ? -13.891 -3.531 -2.914 1 86.44 68 SER B CA 1
ATOM 3310 C C . SER B 1 68 ? -12.539 -3.607 -3.617 1 86.44 68 SER B C 1
ATOM 3312 O O . SER B 1 68 ? -12.234 -4.602 -4.281 1 86.44 68 SER B O 1
ATOM 3314 N N . PRO B 1 69 ? -11.789 -2.535 -3.516 1 89.12 69 PRO B N 1
ATOM 3315 C CA . PRO B 1 69 ? -10.438 -2.58 -4.07 1 89.12 69 PRO B CA 1
ATOM 3316 C C . PRO B 1 69 ? -9.539 -3.588 -3.354 1 89.12 69 PRO B C 1
ATOM 3318 O O . PRO B 1 69 ? -8.461 -3.928 -3.854 1 89.12 69 PRO B O 1
ATOM 3321 N N . LEU B 1 70 ? -10.023 -4.027 -2.191 1 90.69 70 LEU B N 1
ATOM 3322 C CA . LEU B 1 70 ? -9.312 -5.086 -1.484 1 90.69 70 LEU B CA 1
ATOM 3323 C C . LEU B 1 70 ? -9.805 -6.461 -1.933 1 90.69 70 LEU B C 1
ATOM 3325 O O . LEU B 1 70 ? -10.539 -7.133 -1.204 1 90.69 70 LEU B O 1
ATOM 3329 N N . TYR B 1 71 ? -9.266 -6.875 -3.053 1 87.31 71 TYR B N 1
ATOM 3330 C CA . TYR B 1 71 ? -9.719 -8.094 -3.709 1 87.31 71 TYR B CA 1
ATOM 3331 C C . TYR B 1 71 ? -9.195 -9.328 -2.986 1 87.31 71 TYR B C 1
ATOM 3333 O O . TYR B 1 71 ? -8.266 -9.234 -2.176 1 87.31 71 TYR B O 1
ATOM 3341 N N . TYR B 1 72 ? -9.758 -10.461 -3.225 1 86.12 72 TYR B N 1
ATOM 3342 C CA . TYR B 1 72 ? -9.516 -11.695 -2.488 1 86.12 72 TYR B CA 1
ATOM 3343 C C . TYR B 1 72 ? -8.055 -12.117 -2.592 1 86.12 72 TYR B C 1
ATOM 3345 O O . TYR B 1 72 ? -7.457 -12.547 -1.604 1 86.12 72 TYR B O 1
ATOM 3353 N N . ASP B 1 73 ? -7.402 -12.008 -3.75 1 92.75 73 ASP B N 1
ATOM 3354 C CA . ASP B 1 73 ? -6.043 -12.5 -3.947 1 92.75 73 ASP B CA 1
ATOM 3355 C C . ASP B 1 73 ? -5.016 -11.477 -3.479 1 92.75 73 ASP B C 1
ATOM 3357 O O . ASP B 1 73 ? -3.809 -11.68 -3.635 1 92.75 73 ASP B O 1
ATOM 3361 N N . LEU B 1 74 ? -5.492 -10.43 -2.797 1 94 74 LEU B N 1
ATOM 3362 C CA . LEU B 1 74 ? -4.578 -9.352 -2.428 1 94 74 LEU B CA 1
ATOM 3363 C C . LEU B 1 74 ? -3.607 -9.812 -1.347 1 94 74 LEU B C 1
ATOM 3365 O O . LEU B 1 74 ? -2.396 -9.625 -1.475 1 94 74 LEU B O 1
ATOM 3369 N N . LEU B 1 75 ? -4.152 -10.469 -0.296 1 92.75 75 LEU B N 1
ATOM 3370 C CA . LEU B 1 75 ? -3.316 -10.82 0.846 1 92.75 75 LEU B CA 1
ATOM 3371 C C . LEU B 1 75 ? -2.316 -11.914 0.472 1 92.75 75 LEU B C 1
ATOM 3373 O O . LEU B 1 75 ? -1.128 -11.805 0.78 1 92.75 75 LEU B O 1
ATOM 3377 N N . PRO B 1 76 ? -2.773 -12.969 -0.222 1 95.75 76 PRO B N 1
ATOM 3378 C CA . PRO B 1 76 ? -1.768 -13.938 -0.668 1 95.75 76 PRO B CA 1
ATOM 3379 C C . PRO B 1 76 ? -0.703 -13.312 -1.566 1 95.75 76 PRO B C 1
ATOM 3381 O O . PRO B 1 76 ? 0.478 -13.648 -1.459 1 95.75 76 PRO B O 1
ATOM 3384 N N . ASN B 1 77 ? -1.076 -12.438 -2.451 1 97.81 77 ASN B N 1
ATOM 3385 C CA . ASN B 1 77 ? -0.13 -11.75 -3.322 1 97.81 77 ASN B CA 1
ATOM 3386 C C . ASN B 1 77 ? 0.847 -10.891 -2.523 1 97.81 77 ASN B C 1
ATOM 3388 O O . ASN B 1 77 ? 2.031 -10.82 -2.855 1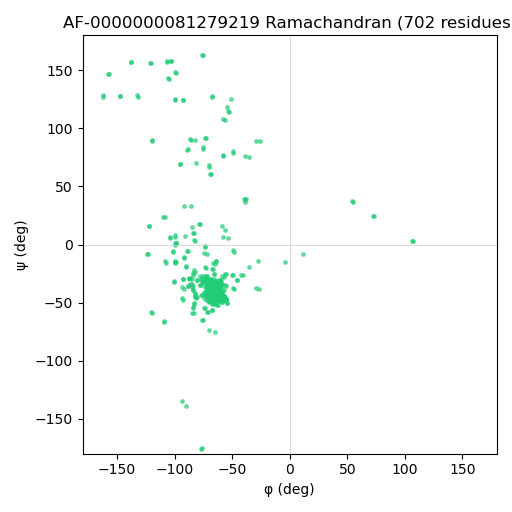 97.81 77 ASN B O 1
ATOM 3392 N N . MET B 1 78 ? 0.343 -10.273 -1.471 1 96.69 78 MET B N 1
ATOM 3393 C CA . MET B 1 78 ? 1.2 -9.461 -0.615 1 96.69 78 MET B CA 1
ATOM 3394 C C . MET B 1 78 ? 2.188 -10.328 0.154 1 96.69 78 MET B C 1
ATOM 3396 O O . MET B 1 78 ? 3.383 -10.031 0.191 1 96.69 78 MET B O 1
ATOM 3400 N N . VAL B 1 79 ? 1.694 -11.391 0.732 1 95.62 79 VAL B N 1
ATOM 3401 C CA . VAL B 1 79 ? 2.523 -12.297 1.525 1 95.62 79 VAL B CA 1
ATOM 3402 C C . VAL B 1 79 ? 3.584 -12.938 0.635 1 95.62 79 VAL B C 1
ATOM 3404 O O . VAL B 1 79 ? 4.758 -13.008 1.004 1 95.62 79 VAL B O 1
ATOM 3407 N N . GLY B 1 80 ? 3.143 -13.422 -0.52 1 97.56 80 GLY B N 1
ATOM 3408 C CA . GLY B 1 80 ? 4.078 -14.031 -1.454 1 97.56 80 GLY B CA 1
ATOM 3409 C C . GLY B 1 80 ? 5.141 -13.062 -1.946 1 97.56 80 GLY B C 1
ATOM 3410 O O . GLY B 1 80 ? 6.305 -13.438 -2.088 1 97.56 80 GLY B O 1
ATOM 3411 N N . SER B 1 81 ? 4.781 -11.828 -2.201 1 98.12 81 SER B N 1
ATOM 3412 C CA . SER B 1 81 ? 5.742 -10.82 -2.641 1 98.12 81 SER B CA 1
ATOM 3413 C C . SER B 1 81 ? 6.746 -10.492 -1.542 1 98.12 81 SER B C 1
ATOM 3415 O O . SER B 1 81 ? 7.938 -10.328 -1.813 1 98.12 81 SER B O 1
ATOM 3417 N N . PHE B 1 82 ? 6.266 -10.422 -0.291 1 97.81 82 PHE B N 1
ATOM 3418 C CA . PHE B 1 82 ? 7.156 -10.203 0.844 1 97.81 82 PHE B CA 1
ATOM 3419 C C . PHE B 1 82 ? 8.172 -11.328 0.964 1 97.81 82 PHE B C 1
ATOM 3421 O O . PHE B 1 82 ? 9.375 -11.07 1.093 1 97.81 82 PHE B O 1
ATOM 3428 N N . LEU B 1 83 ? 7.707 -12.523 0.881 1 97.44 83 LEU B N 1
ATOM 3429 C CA . LEU B 1 83 ? 8.57 -13.688 1.029 1 97.44 83 LEU B CA 1
ATOM 3430 C C . LEU B 1 83 ? 9.516 -13.82 -0.163 1 97.44 83 LEU B C 1
ATOM 3432 O O . LEU B 1 83 ? 10.633 -14.32 -0.023 1 97.44 83 LEU B O 1
ATOM 3436 N N . MET B 1 84 ? 9.086 -13.398 -1.356 1 97.88 84 MET B N 1
ATOM 3437 C CA . MET B 1 84 ? 9.953 -13.398 -2.533 1 97.88 84 MET B CA 1
ATOM 3438 C C . MET B 1 84 ? 11.18 -12.516 -2.307 1 97.88 84 MET B C 1
ATOM 3440 O O . MET B 1 84 ? 12.266 -12.812 -2.809 1 97.88 84 MET B O 1
ATOM 3444 N N . GLY B 1 85 ? 10.969 -11.391 -1.533 1 97.44 85 GLY B N 1
ATOM 3445 C CA . GLY B 1 85 ? 12.117 -10.594 -1.142 1 97.44 85 GLY B CA 1
ATOM 3446 C C . GLY B 1 85 ? 13.125 -11.367 -0.308 1 97.44 85 GLY B C 1
ATOM 3447 O O . GLY B 1 85 ? 14.336 -11.258 -0.526 1 97.44 85 GLY B O 1
ATOM 3448 N N . TRP B 1 86 ? 12.633 -12.164 0.552 1 95.94 86 TRP B N 1
ATOM 3449 C CA . TRP B 1 86 ? 13.477 -12.961 1.435 1 95.94 86 TRP B CA 1
ATOM 3450 C C . TRP B 1 86 ? 14.133 -14.109 0.672 1 95.94 86 TRP B C 1
ATOM 3452 O O . TRP B 1 86 ? 15.359 -14.172 0.568 1 95.94 86 TRP B O 1
ATOM 3462 N N . LEU B 1 87 ? 13.289 -14.93 0.006 1 95.44 87 LEU B N 1
ATOM 3463 C CA . LEU B 1 87 ? 13.734 -16.203 -0.529 1 95.44 87 LEU B CA 1
ATOM 3464 C C . LEU B 1 87 ? 14.195 -16.062 -1.975 1 95.44 87 LEU B C 1
ATOM 3466 O O . LEU B 1 87 ? 15.07 -16.812 -2.428 1 95.44 87 LEU B O 1
ATOM 3470 N N . GLY B 1 88 ? 13.648 -15.148 -2.705 1 95.19 88 GLY B N 1
ATOM 3471 C CA . GLY B 1 88 ? 13.898 -15.062 -4.133 1 95.19 88 GLY B CA 1
ATOM 3472 C C . GLY B 1 88 ? 14.93 -14.008 -4.488 1 95.19 88 GLY B C 1
ATOM 3473 O O . GLY B 1 88 ? 15.461 -13.992 -5.605 1 95.19 88 GLY B O 1
ATOM 3474 N N . VAL B 1 89 ? 15.219 -13.125 -3.525 1 95.12 89 VAL B N 1
ATOM 3475 C CA . VAL B 1 89 ? 16.141 -12.047 -3.855 1 95.12 89 VAL B CA 1
ATOM 3476 C C . VAL B 1 89 ? 17.359 -12.117 -2.934 1 95.12 89 VAL B C 1
ATOM 3478 O O . VAL B 1 89 ? 18.469 -12.438 -3.379 1 95.12 89 VAL B O 1
ATOM 3481 N N . VAL B 1 90 ? 17.172 -12.047 -1.602 1 94.94 90 VAL B N 1
ATOM 3482 C CA . VAL B 1 90 ? 18.281 -11.875 -0.677 1 94.94 90 VAL B CA 1
ATOM 3483 C C . VAL B 1 90 ? 18.938 -13.227 -0.397 1 94.94 90 VAL B C 1
ATOM 3485 O O . VAL B 1 90 ? 20.172 -13.352 -0.453 1 94.94 90 VAL B O 1
ATOM 3488 N N . PHE B 1 91 ? 18.141 -14.266 -0.154 1 94.06 91 PHE B N 1
ATOM 3489 C CA . PHE B 1 91 ? 18.688 -15.539 0.272 1 94.06 91 PHE B CA 1
ATOM 3490 C C . PHE B 1 91 ? 18.688 -16.547 -0.877 1 94.06 91 PHE B C 1
ATOM 3492 O O . PHE B 1 91 ? 18.938 -17.734 -0.67 1 94.06 91 PHE B O 1
ATOM 3499 N N . LYS B 1 92 ? 18.344 -16.125 -2.029 1 92.25 92 LYS B N 1
ATOM 3500 C CA . LYS B 1 92 ? 18.234 -17.031 -3.168 1 92.25 92 LYS B CA 1
ATOM 3501 C C . LYS B 1 92 ? 19.547 -17.797 -3.385 1 92.25 92 LYS B C 1
ATOM 3503 O O . LYS B 1 92 ? 19.547 -19.016 -3.58 1 92.25 92 LYS B O 1
ATOM 3508 N N . GLY B 1 93 ? 20.656 -17.047 -3.348 1 89.75 93 GLY B N 1
ATOM 3509 C CA . GLY B 1 93 ? 21.953 -17.656 -3.531 1 89.75 93 GLY B CA 1
ATOM 3510 C C . GLY B 1 93 ? 22.312 -18.656 -2.439 1 89.75 93 GLY B C 1
ATOM 3511 O O . GLY B 1 93 ? 22.844 -19.734 -2.721 1 89.75 93 GLY B O 1
ATOM 3512 N N . ASP B 1 94 ? 21.984 -18.312 -1.241 1 89.81 94 ASP B N 1
ATOM 3513 C CA . ASP B 1 94 ? 22.266 -19.188 -0.101 1 89.81 94 ASP B CA 1
ATOM 3514 C C . ASP B 1 94 ? 21.453 -20.484 -0.196 1 89.81 94 ASP B C 1
ATOM 3516 O O . ASP B 1 94 ? 21.969 -21.562 0.087 1 89.81 94 ASP B O 1
ATOM 3520 N N . ILE B 1 95 ? 20.297 -20.391 -0.619 1 90 95 ILE B N 1
ATOM 3521 C CA . ILE B 1 95 ? 19.422 -21.562 -0.737 1 90 95 ILE B CA 1
ATOM 3522 C C . ILE B 1 95 ? 19.875 -22.422 -1.912 1 90 95 ILE B C 1
ATOM 3524 O O . ILE B 1 95 ? 19.891 -23.656 -1.814 1 90 95 ILE B O 1
ATOM 3528 N N . ALA B 1 96 ? 20.234 -21.781 -2.955 1 88.88 96 ALA B N 1
ATOM 3529 C CA . ALA B 1 96 ? 20.703 -22.5 -4.145 1 88.88 96 ALA B CA 1
ATOM 3530 C C . ALA B 1 96 ? 22 -23.25 -3.861 1 88.88 96 ALA B C 1
ATOM 3532 O O . ALA B 1 96 ? 22.266 -24.297 -4.461 1 88.88 96 ALA B O 1
ATOM 3533 N N . SER B 1 97 ? 22.781 -22.656 -2.963 1 86.88 97 SER B N 1
ATOM 3534 C CA . SER B 1 97 ? 24.031 -23.312 -2.588 1 86.88 97 SER B CA 1
ATOM 3535 C C . SER B 1 97 ? 23.766 -24.625 -1.855 1 86.88 97 SER B C 1
ATOM 3537 O O . SER B 1 97 ? 24.594 -25.547 -1.904 1 86.88 97 SER B O 1
ATOM 3539 N N . ILE B 1 98 ? 22.703 -24.703 -1.281 1 84.88 98 ILE B N 1
ATOM 3540 C CA . ILE B 1 98 ? 22.297 -25.938 -0.61 1 84.88 98 ILE B CA 1
ATOM 3541 C C . ILE B 1 98 ? 21.688 -26.891 -1.621 1 84.88 98 ILE B C 1
ATOM 3543 O O . ILE B 1 98 ? 22.062 -28.062 -1.693 1 84.88 98 ILE B O 1
ATOM 3547 N N . SER B 1 99 ? 20.734 -26.406 -2.396 1 87.38 99 SER B N 1
ATOM 3548 C CA . SER B 1 99 ? 20.062 -27.219 -3.4 1 87.38 99 SER B CA 1
ATOM 3549 C C . SER B 1 99 ? 19.344 -26.344 -4.426 1 87.38 99 SER B C 1
ATOM 3551 O O . SER B 1 99 ? 18.484 -25.547 -4.07 1 87.38 99 SER B O 1
ATOM 3553 N N . ASP B 1 100 ? 19.609 -26.609 -5.609 1 88.12 100 ASP B N 1
ATOM 3554 C CA . ASP B 1 100 ? 18.953 -25.875 -6.684 1 88.12 100 ASP B CA 1
ATOM 3555 C C . ASP B 1 100 ? 17.453 -26.203 -6.734 1 88.12 100 ASP B C 1
ATOM 3557 O O . ASP B 1 100 ? 16.625 -25.344 -7.031 1 88.12 100 ASP B O 1
ATOM 3561 N N . ASN B 1 101 ? 17.188 -27.484 -6.504 1 89.19 101 ASN B N 1
ATOM 3562 C CA . ASN B 1 101 ? 15.789 -27.922 -6.523 1 89.19 101 ASN B CA 1
ATOM 3563 C C . ASN B 1 101 ? 14.977 -27.25 -5.418 1 89.19 101 ASN B C 1
ATOM 3565 O O . ASN B 1 101 ? 13.797 -26.953 -5.605 1 89.19 101 ASN B O 1
ATOM 3569 N N . LEU B 1 102 ? 15.648 -27 -4.312 1 89.69 102 LEU B N 1
ATOM 3570 C CA . LEU B 1 102 ? 14.984 -26.312 -3.213 1 89.69 102 LEU B CA 1
ATOM 3571 C C . LEU B 1 102 ? 14.719 -24.859 -3.572 1 89.69 102 LEU B C 1
ATOM 3573 O O . LEU B 1 102 ? 13.648 -24.328 -3.281 1 89.69 102 LEU B O 1
ATOM 3577 N N . ALA B 1 103 ? 15.688 -24.25 -4.188 1 92.62 103 ALA B N 1
ATOM 3578 C CA . ALA B 1 103 ? 15.57 -22.844 -4.574 1 92.62 103 ALA B CA 1
ATOM 3579 C C . ALA B 1 103 ? 14.43 -22.641 -5.57 1 92.62 103 ALA B C 1
ATOM 3581 O O . ALA B 1 103 ? 13.586 -21.766 -5.379 1 92.62 103 ALA B O 1
ATOM 3582 N N . VAL B 1 104 ? 14.43 -23.516 -6.574 1 93.06 104 VAL B N 1
ATOM 3583 C CA . VAL B 1 104 ? 13.414 -23.391 -7.613 1 93.06 104 VAL B CA 1
ATOM 3584 C C . VAL B 1 104 ? 12.055 -23.797 -7.055 1 93.06 104 VAL B C 1
ATOM 3586 O O . VAL B 1 104 ? 11.039 -23.172 -7.371 1 93.06 104 VAL B O 1
ATOM 3589 N N . GLY B 1 105 ? 12.016 -24.828 -6.254 1 95.19 105 GLY B N 1
ATOM 3590 C CA . GLY B 1 105 ? 10.781 -25.25 -5.629 1 95.19 105 GLY B CA 1
ATOM 3591 C C . GLY B 1 105 ? 10.156 -24.203 -4.73 1 95.19 105 GLY B C 1
ATOM 3592 O O . GLY B 1 105 ? 8.945 -23.969 -4.781 1 95.19 105 GLY B O 1
ATOM 3593 N N . LEU B 1 106 ? 10.953 -23.484 -3.965 1 94.69 106 LEU B N 1
ATOM 3594 C CA . LEU B 1 106 ? 10.453 -22.484 -3.018 1 94.69 106 LEU B CA 1
ATOM 3595 C C . LEU B 1 106 ? 10.023 -21.219 -3.738 1 94.69 106 LEU B C 1
ATOM 3597 O O . LEU B 1 106 ? 8.969 -20.656 -3.441 1 94.69 106 LEU B O 1
ATOM 3601 N N . THR B 1 107 ? 10.797 -20.75 -4.684 1 96.12 107 THR B N 1
ATOM 3602 C CA . THR B 1 107 ? 10.547 -19.469 -5.324 1 96.12 107 THR B CA 1
ATOM 3603 C C . THR B 1 107 ? 9.531 -19.609 -6.457 1 96.12 107 THR B C 1
ATOM 3605 O O . THR B 1 107 ? 8.43 -19.062 -6.391 1 96.12 107 THR B O 1
ATOM 3608 N N . THR B 1 108 ? 9.789 -20.516 -7.379 1 95.06 108 THR B N 1
ATOM 3609 C CA . THR B 1 108 ? 8.93 -20.703 -8.539 1 95.06 108 THR B CA 1
ATOM 3610 C C . THR B 1 108 ? 7.73 -21.578 -8.195 1 95.06 108 THR B C 1
ATOM 3612 O O . THR B 1 108 ? 6.613 -21.312 -8.648 1 95.06 108 THR B O 1
ATOM 3615 N N . GLY B 1 109 ? 7.973 -22.609 -7.469 1 97.25 109 GLY B N 1
ATOM 3616 C CA . GLY B 1 109 ? 6.891 -23.516 -7.113 1 97.25 109 GLY B CA 1
ATOM 3617 C C . GLY B 1 109 ? 5.98 -22.969 -6.031 1 97.25 109 GLY B C 1
ATOM 3618 O O . GLY B 1 109 ? 4.836 -22.594 -6.305 1 97.25 109 GLY B O 1
ATOM 3619 N N . PHE B 1 110 ? 6.504 -22.781 -4.832 1 96.69 110 PHE B N 1
ATOM 3620 C CA . PHE B 1 110 ? 5.715 -22.406 -3.658 1 96.69 110 PHE B CA 1
ATOM 3621 C C . PHE B 1 110 ? 5.23 -20.969 -3.76 1 96.69 110 PHE B C 1
ATOM 3623 O O . PHE B 1 110 ? 4.023 -20.719 -3.768 1 96.69 110 PHE B O 1
ATOM 3630 N N . LEU B 1 111 ? 6.156 -20.031 -3.9 1 97.5 111 LEU B N 1
ATOM 3631 C CA . LEU B 1 111 ? 5.781 -18.625 -3.932 1 97.5 111 LEU B CA 1
ATOM 3632 C C . LEU B 1 111 ? 5.008 -18.297 -5.207 1 97.5 111 LEU B C 1
ATOM 3634 O O . LEU B 1 111 ? 4.074 -17.484 -5.184 1 97.5 111 LEU B O 1
ATOM 3638 N N . GLY B 1 112 ? 5.375 -18.922 -6.305 1 97.94 112 GLY B N 1
ATOM 3639 C CA . GLY B 1 112 ? 4.645 -18.719 -7.547 1 97.94 112 GLY B CA 1
ATOM 3640 C C . GLY B 1 112 ? 3.197 -19.172 -7.465 1 97.94 112 GLY B C 1
ATOM 3641 O O . GLY B 1 112 ? 2.326 -18.594 -8.117 1 97.94 112 GLY B O 1
ATOM 3642 N N . SER B 1 113 ? 2.984 -20.172 -6.695 1 98.44 113 SER B N 1
ATOM 3643 C CA . SER B 1 113 ? 1.633 -20.703 -6.57 1 98.44 113 SER B CA 1
ATOM 3644 C C . SER B 1 113 ? 0.872 -20.031 -5.434 1 98.44 113 SER B C 1
ATOM 3646 O O . SER B 1 113 ? -0.358 -20.094 -5.383 1 98.44 113 SER B O 1
ATOM 3648 N N . LEU B 1 114 ? 1.623 -19.422 -4.559 1 97.62 114 LEU B N 1
ATOM 3649 C CA . LEU B 1 114 ? 1.009 -18.656 -3.48 1 97.62 114 LEU B CA 1
ATOM 3650 C C . LEU B 1 114 ? 0.384 -17.359 -4.012 1 97.62 114 LEU B C 1
ATOM 3652 O O . LEU B 1 114 ? -0.611 -16.875 -3.467 1 97.62 114 LEU B O 1
ATOM 3656 N N . THR B 1 115 ? 0.954 -16.844 -5.039 1 98.44 115 THR B N 1
ATOM 3657 C CA . THR B 1 115 ? 0.443 -15.633 -5.656 1 98.44 115 THR B CA 1
ATOM 3658 C C . THR B 1 115 ? -0.243 -15.945 -6.984 1 98.44 115 THR B C 1
ATOM 3660 O O . THR B 1 115 ? -0.007 -17 -7.578 1 98.44 115 THR B O 1
ATOM 3663 N N . THR B 1 116 ? -1.075 -15.141 -7.422 1 98.31 116 THR B N 1
ATOM 3664 C CA . THR B 1 116 ? -1.768 -15.352 -8.688 1 98.31 116 THR B CA 1
ATOM 3665 C C . THR B 1 116 ? -2.072 -14.016 -9.367 1 98.31 116 THR B C 1
ATOM 3667 O O . THR B 1 116 ? -2.607 -13.102 -8.734 1 98.31 116 THR B O 1
ATOM 3670 N N . PHE B 1 117 ? -1.702 -13.867 -10.602 1 98.44 117 PHE B N 1
ATOM 3671 C CA . PHE B 1 117 ? -1.992 -12.695 -11.414 1 98.44 117 PHE B CA 1
ATOM 3672 C C . PHE B 1 117 ? -3.34 -12.836 -12.117 1 98.44 117 PHE B C 1
ATOM 3674 O O . PHE B 1 117 ? -4.07 -11.859 -12.273 1 98.44 117 PHE B O 1
ATOM 3681 N N . SER B 1 118 ? -3.635 -14.023 -12.508 1 98.31 118 SER B N 1
ATOM 3682 C CA . SER B 1 118 ? -4.875 -14.266 -13.234 1 98.31 118 SER B CA 1
ATOM 3683 C C . SER B 1 118 ? -6.094 -13.953 -12.375 1 98.31 118 SER B C 1
ATOM 3685 O O . SER B 1 118 ? -7.082 -13.398 -12.867 1 98.31 118 SER B O 1
ATOM 3687 N N . GLY B 1 119 ? -5.984 -14.352 -11.094 1 95.88 119 GLY B N 1
ATOM 3688 C CA . GLY B 1 119 ? -7.062 -14 -10.188 1 95.88 119 GLY B CA 1
ATOM 3689 C C . GLY B 1 119 ? -7.246 -12.508 -10.023 1 95.88 119 GLY B C 1
ATOM 3690 O O . GLY B 1 119 ? -8.375 -12.008 -10.023 1 95.88 119 GLY B O 1
ATOM 3691 N N . TRP B 1 120 ? -6.188 -11.828 -9.898 1 95.81 120 TRP B N 1
ATOM 3692 C CA . TRP B 1 120 ? -6.188 -10.375 -9.82 1 95.81 120 TRP B CA 1
ATOM 3693 C C . TRP B 1 120 ? -6.816 -9.758 -11.062 1 95.81 120 TRP B C 1
ATOM 3695 O O . TRP B 1 120 ? -7.723 -8.922 -10.961 1 95.81 120 TRP B O 1
ATOM 3705 N N . ASN B 1 121 ? -6.395 -10.18 -12.188 1 97.19 121 ASN B N 1
ATOM 3706 C CA . ASN B 1 121 ? -6.891 -9.656 -13.461 1 97.19 121 ASN B CA 1
ATOM 3707 C C . ASN B 1 121 ? -8.367 -9.992 -13.664 1 97.19 121 ASN B C 1
ATOM 3709 O O . ASN B 1 121 ? -9.109 -9.203 -14.25 1 97.19 121 ASN B O 1
ATOM 3713 N N . GLN B 1 122 ? -8.742 -11.156 -13.258 1 96.31 122 GLN B N 1
ATOM 3714 C CA . GLN B 1 122 ? -10.141 -11.555 -13.43 1 96.31 122 GLN B CA 1
ATOM 3715 C C . GLN B 1 122 ? -11.07 -10.633 -12.648 1 96.31 122 GLN B C 1
ATOM 3717 O O . GLN B 1 122 ? -12.164 -10.305 -13.117 1 96.31 122 GLN B O 1
ATOM 3722 N N . LYS B 1 123 ? -10.664 -10.297 -11.461 1 94.88 123 LYS B N 1
ATOM 3723 C CA . LYS B 1 123 ? -11.469 -9.367 -10.68 1 94.88 123 LYS B CA 1
ATOM 3724 C C . LYS B 1 123 ? -11.578 -8.016 -11.367 1 94.88 123 LYS B C 1
ATOM 3726 O O . LYS B 1 123 ? -12.633 -7.379 -11.344 1 94.88 123 LYS B O 1
ATOM 3731 N N . LEU B 1 124 ? -10.516 -7.602 -11.922 1 95.44 124 LEU B N 1
ATOM 3732 C CA . LEU B 1 124 ? -10.508 -6.363 -12.695 1 95.44 124 LEU B CA 1
ATOM 3733 C C . LEU B 1 124 ? -11.516 -6.43 -13.836 1 95.44 124 LEU B C 1
ATOM 3735 O O . LEU B 1 124 ? -12.281 -5.488 -14.047 1 95.44 124 LEU B O 1
ATOM 3739 N N . VAL B 1 125 ? -11.555 -7.504 -14.516 1 96 125 VAL B N 1
ATOM 3740 C CA . VAL B 1 125 ? -12.438 -7.707 -15.656 1 96 125 VAL B CA 1
ATOM 3741 C C . VAL B 1 125 ? -13.891 -7.691 -15.195 1 96 125 VAL B C 1
ATOM 3743 O O . VAL B 1 125 ? -14.727 -6.988 -15.766 1 96 125 VAL B O 1
ATOM 3746 N N . GLU B 1 126 ? -14.156 -8.398 -14.148 1 94.62 126 GLU B N 1
ATOM 3747 C CA . GLU B 1 126 ? -15.523 -8.516 -13.641 1 94.62 126 GLU B CA 1
ATOM 3748 C C . GLU B 1 126 ? -16.047 -7.164 -13.164 1 94.62 126 GLU B C 1
ATOM 3750 O O . GLU B 1 126 ? -17.188 -6.789 -13.484 1 94.62 126 GLU B O 1
ATOM 3755 N N . LEU B 1 127 ? -15.305 -6.449 -12.453 1 94.25 127 LEU B N 1
ATOM 3756 C CA . LEU B 1 127 ? -15.719 -5.152 -11.93 1 94.25 127 LEU B CA 1
ATOM 3757 C C . LEU B 1 127 ? -15.969 -4.16 -13.055 1 94.25 127 LEU B C 1
ATOM 3759 O O . LEU B 1 127 ? -16.891 -3.342 -12.984 1 94.25 127 LEU B O 1
ATOM 3763 N N . THR B 1 128 ? -15.148 -4.223 -14.078 1 94.19 128 THR B N 1
ATOM 3764 C CA . THR B 1 128 ? -15.297 -3.312 -15.211 1 94.19 128 THR B CA 1
ATOM 3765 C C . THR B 1 128 ? -16.578 -3.619 -15.984 1 94.19 128 THR B C 1
ATOM 3767 O O . THR B 1 128 ? -17.297 -2.703 -16.406 1 94.19 128 THR B O 1
ATOM 3770 N N . ILE B 1 129 ? -16.859 -4.867 -16.125 1 93.62 129 ILE B N 1
ATOM 3771 C CA . ILE B 1 129 ? -18.062 -5.277 -16.828 1 93.62 129 ILE B CA 1
ATOM 3772 C C . ILE B 1 129 ? -19.297 -4.875 -16.016 1 93.62 129 ILE B C 1
ATOM 3774 O O . ILE B 1 129 ? -20.328 -4.516 -16.578 1 93.62 129 ILE B O 1
ATOM 3778 N N . GLU B 1 130 ? -19.188 -4.879 -14.719 1 93.12 130 GLU B N 1
ATOM 3779 C CA . GLU B 1 130 ? -20.266 -4.465 -13.812 1 93.12 130 GLU B CA 1
ATOM 3780 C C . GLU B 1 130 ? -20.312 -2.949 -13.664 1 93.12 130 GLU B C 1
ATOM 3782 O O . GLU B 1 130 ? -21.031 -2.426 -12.812 1 93.12 130 GLU B O 1
ATOM 3787 N N . HIS B 1 131 ? -19.484 -2.193 -14.359 1 91.88 131 HIS B N 1
ATOM 3788 C CA . HIS B 1 131 ? -19.453 -0.739 -14.453 1 91.88 131 HIS B CA 1
ATOM 3789 C C . HIS B 1 131 ? -18.922 -0.114 -13.164 1 91.88 131 HIS B C 1
ATOM 3791 O O . HIS B 1 131 ? -19.312 1 -12.805 1 91.88 131 HIS B O 1
ATOM 3797 N N . GLN B 1 132 ? -18.172 -0.876 -12.469 1 92.38 132 GLN B N 1
ATOM 3798 C CA . GLN B 1 132 ? -17.469 -0.35 -11.305 1 92.38 132 GLN B CA 1
ATOM 3799 C C . GLN B 1 132 ? -16.047 0.072 -11.656 1 92.38 132 GLN B C 1
ATOM 3801 O O . GLN B 1 132 ? -15.086 -0.478 -11.125 1 92.38 132 GLN B O 1
ATOM 3806 N N . TRP B 1 133 ? -15.945 1.107 -12.398 1 90 133 TRP B N 1
ATOM 3807 C CA . TRP B 1 133 ? -14.672 1.525 -12.984 1 90 133 TRP B CA 1
ATOM 3808 C C . TRP B 1 133 ? -13.742 2.094 -11.914 1 90 133 TRP B C 1
ATOM 3810 O O . TRP B 1 133 ? -12.523 1.92 -11.984 1 90 133 TRP B O 1
ATOM 3820 N N . VAL B 1 134 ? -14.32 2.805 -10.898 1 88.88 134 VAL B N 1
ATOM 3821 C CA . VAL B 1 134 ? -13.508 3.426 -9.859 1 88.88 134 VAL B CA 1
ATOM 3822 C C . VAL B 1 134 ? -12.812 2.346 -9.039 1 88.88 134 VAL B C 1
ATOM 3824 O O . VAL B 1 134 ? -11.617 2.453 -8.742 1 88.88 134 VAL B O 1
ATOM 3827 N N . THR B 1 135 ? -13.578 1.374 -8.734 1 91.25 135 THR B N 1
ATOM 3828 C CA . THR B 1 135 ? -13.023 0.252 -7.98 1 91.25 135 THR B CA 1
ATOM 3829 C C . THR B 1 135 ? -11.961 -0.474 -8.797 1 91.25 135 THR B C 1
ATOM 3831 O O . THR B 1 135 ? -10.953 -0.926 -8.25 1 91.25 135 THR B O 1
ATOM 3834 N N . SER B 1 136 ? -12.172 -0.568 -10.141 1 93.69 136 SER B N 1
ATOM 3835 C CA . SER B 1 136 ? -11.211 -1.224 -11.016 1 93.69 136 SER B CA 1
ATOM 3836 C C . SER B 1 136 ? -9.875 -0.479 -11.039 1 93.69 136 SER B C 1
ATOM 3838 O O . SER B 1 136 ? -8.812 -1.097 -10.945 1 93.69 136 SER B O 1
ATOM 3840 N N . VAL B 1 137 ? -9.969 0.782 -11.07 1 91.25 137 VAL B N 1
ATOM 3841 C CA . VAL B 1 137 ? -8.758 1.6 -11.055 1 91.25 137 VAL B CA 1
ATOM 3842 C C . VAL B 1 137 ? -8.07 1.468 -9.695 1 91.25 137 VAL B C 1
ATOM 3844 O O . VAL B 1 137 ? -6.84 1.41 -9.617 1 91.25 137 VAL B O 1
ATOM 3847 N N . GLY B 1 138 ? -8.883 1.434 -8.664 1 91.75 138 GLY B N 1
ATOM 3848 C CA . GLY B 1 138 ? -8.352 1.24 -7.328 1 91.75 138 GLY B CA 1
ATOM 3849 C C . GLY B 1 138 ? -7.605 -0.068 -7.164 1 91.75 138 GLY B C 1
ATOM 3850 O O . GLY B 1 138 ? -6.559 -0.114 -6.512 1 91.75 138 GLY B O 1
ATOM 3851 N N . ILE B 1 139 ? -8.062 -1.101 -7.797 1 93.69 139 ILE B N 1
ATOM 3852 C CA . ILE B 1 139 ? -7.449 -2.422 -7.691 1 93.69 139 ILE B CA 1
ATOM 3853 C C . ILE B 1 139 ? -6.098 -2.424 -8.398 1 93.69 139 ILE B C 1
ATOM 3855 O O . ILE B 1 139 ? -5.152 -3.072 -7.949 1 93.69 139 ILE B O 1
ATOM 3859 N N . ILE B 1 140 ? -6.039 -1.747 -9.531 1 94.81 140 ILE B N 1
ATOM 3860 C CA . ILE B 1 140 ? -4.777 -1.642 -10.25 1 94.81 140 ILE B CA 1
ATOM 3861 C C . ILE B 1 140 ? -3.766 -0.859 -9.414 1 94.81 140 ILE B C 1
ATOM 3863 O O . ILE B 1 140 ? -2.65 -1.328 -9.18 1 94.81 140 ILE B O 1
ATOM 3867 N N . PHE B 1 141 ? -4.203 0.268 -8.906 1 94.44 141 PHE B N 1
ATOM 3868 C CA . PHE B 1 141 ? -3.307 1.164 -8.188 1 94.44 141 PHE B CA 1
ATOM 3869 C C . PHE B 1 141 ? -2.855 0.536 -6.875 1 94.44 141 PHE B C 1
ATOM 3871 O O . PHE B 1 141 ? -1.656 0.379 -6.637 1 94.44 141 PHE B O 1
ATOM 3878 N N . LEU B 1 142 ? -3.783 0.142 -6.008 1 93.81 142 LEU B N 1
ATOM 3879 C CA . LEU B 1 142 ? -3.451 -0.446 -4.715 1 93.81 142 LEU B CA 1
ATOM 3880 C C . LEU B 1 142 ? -2.715 -1.77 -4.895 1 93.81 142 LEU B C 1
ATOM 3882 O O . LEU B 1 142 ? -1.788 -2.074 -4.141 1 93.81 142 LEU B O 1
ATOM 3886 N N . GLY B 1 143 ? -3.146 -2.52 -5.891 1 95.81 143 GLY B N 1
ATOM 3887 C CA . GLY B 1 143 ? -2.498 -3.797 -6.152 1 95.81 143 GLY B CA 1
ATOM 3888 C C . GLY B 1 143 ? -1.021 -3.662 -6.465 1 95.81 143 GLY B C 1
ATOM 3889 O O . GLY B 1 143 ? -0.193 -4.379 -5.898 1 95.81 143 GLY B O 1
ATOM 3890 N N . VAL B 1 144 ? -0.698 -2.729 -7.312 1 96.69 144 VAL B N 1
ATOM 3891 C CA . VAL B 1 144 ? 0.687 -2.541 -7.734 1 96.69 144 VAL B CA 1
ATOM 3892 C C . VAL B 1 144 ? 1.503 -1.957 -6.586 1 96.69 144 VAL B C 1
ATOM 3894 O O . VAL B 1 144 ? 2.59 -2.447 -6.273 1 96.69 144 VAL B O 1
ATOM 3897 N N . VAL B 1 145 ? 0.945 -0.995 -5.867 1 95.88 145 VAL B N 1
ATOM 3898 C CA . VAL B 1 145 ? 1.67 -0.295 -4.809 1 95.88 145 VAL B CA 1
ATOM 3899 C C . VAL B 1 145 ? 1.944 -1.251 -3.65 1 95.88 145 VAL B C 1
ATOM 3901 O O . VAL B 1 145 ? 3.049 -1.271 -3.104 1 95.88 145 VAL B O 1
ATOM 3904 N N . LEU B 1 146 ? 0.995 -2.023 -3.334 1 96.81 146 LEU B N 1
ATOM 3905 C CA . LEU B 1 146 ? 1.113 -2.869 -2.152 1 96.81 146 LEU B CA 1
ATOM 3906 C C . LEU B 1 146 ? 2.084 -4.02 -2.402 1 96.81 146 LEU B C 1
ATOM 3908 O O . LEU B 1 146 ? 2.918 -4.328 -1.549 1 96.81 146 LEU B O 1
ATOM 3912 N N . VAL B 1 147 ? 1.972 -4.652 -3.559 1 97.62 147 VAL B N 1
ATOM 3913 C CA . VAL B 1 147 ? 2.861 -5.785 -3.801 1 97.62 147 VAL B CA 1
ATOM 3914 C C . VAL B 1 147 ? 4.293 -5.285 -3.98 1 97.62 147 VAL B C 1
ATOM 3916 O O . VAL B 1 147 ? 5.246 -5.953 -3.57 1 97.62 147 VAL B O 1
ATOM 3919 N N . GLU B 1 148 ? 4.473 -4.137 -4.621 1 97.12 148 GLU B N 1
ATOM 3920 C CA . GLU B 1 148 ? 5.797 -3.533 -4.734 1 97.12 148 GLU B CA 1
ATOM 3921 C C . GLU B 1 148 ? 6.367 -3.197 -3.361 1 97.12 148 GLU B C 1
ATOM 3923 O O . GLU B 1 148 ? 7.543 -3.455 -3.092 1 97.12 148 GLU B O 1
ATOM 3928 N N . ALA B 1 149 ? 5.551 -2.598 -2.514 1 96.88 149 ALA B N 1
ATOM 3929 C CA . ALA B 1 149 ? 5.98 -2.252 -1.162 1 96.88 149 ALA B CA 1
ATOM 3930 C C . ALA B 1 149 ? 6.375 -3.5 -0.377 1 96.88 149 ALA B C 1
ATOM 3932 O O . ALA B 1 149 ? 7.344 -3.482 0.386 1 96.88 149 ALA B O 1
ATOM 3933 N N . MET B 1 150 ? 5.641 -4.566 -0.553 1 97.44 150 MET B N 1
ATOM 3934 C CA . MET B 1 150 ? 5.867 -5.793 0.209 1 97.44 150 MET B CA 1
ATOM 3935 C C . MET B 1 150 ? 7.199 -6.43 -0.166 1 97.44 150 MET B C 1
ATOM 3937 O O . MET B 1 150 ? 7.934 -6.902 0.704 1 97.44 150 MET B O 1
ATOM 3941 N N . ILE B 1 151 ? 7.504 -6.48 -1.487 1 97.75 151 ILE B N 1
ATOM 3942 C CA . 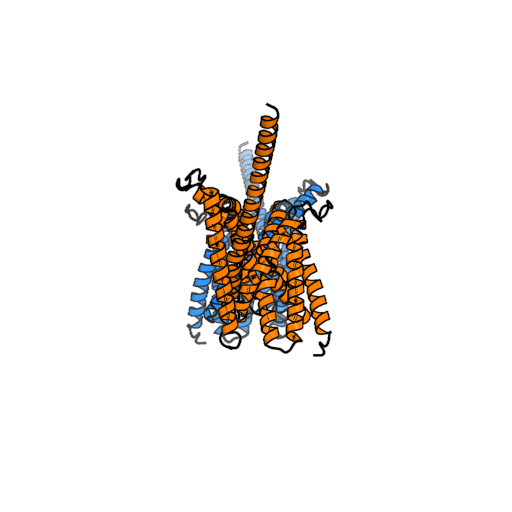ILE B 1 151 ? 8.781 -7.086 -1.852 1 97.75 151 ILE B CA 1
ATOM 3943 C C . ILE B 1 151 ? 9.93 -6.223 -1.333 1 97.75 151 ILE B C 1
ATOM 3945 O O . ILE B 1 151 ? 10.961 -6.742 -0.911 1 97.75 151 ILE B O 1
ATOM 3949 N N . GLU B 1 152 ? 9.805 -4.887 -1.348 1 96.25 152 GLU B N 1
ATOM 3950 C CA . GLU B 1 152 ? 10.836 -3.986 -0.847 1 96.25 152 GLU B CA 1
ATOM 3951 C C . GLU B 1 152 ? 11.047 -4.164 0.655 1 96.25 152 GLU B C 1
ATOM 3953 O O . GLU B 1 152 ? 12.188 -4.188 1.132 1 96.25 152 GLU B O 1
ATOM 3958 N N . ARG B 1 153 ? 9.969 -4.27 1.343 1 94.94 153 ARG B N 1
ATOM 3959 C CA . ARG B 1 153 ? 10.07 -4.508 2.779 1 94.94 153 ARG B CA 1
ATOM 3960 C C . ARG B 1 153 ? 10.664 -5.879 3.066 1 94.94 153 ARG B C 1
ATOM 3962 O O . ARG B 1 153 ? 11.398 -6.051 4.043 1 94.94 153 ARG B O 1
ATOM 3969 N N . GLY B 1 154 ? 10.25 -6.879 2.242 1 96 154 GLY B N 1
ATOM 3970 C CA . GLY B 1 154 ? 10.867 -8.188 2.377 1 96 154 GLY B CA 1
ATOM 3971 C C . GLY B 1 154 ? 12.375 -8.164 2.213 1 96 154 GLY B C 1
ATOM 3972 O O . GLY B 1 154 ? 13.102 -8.766 3.01 1 96 154 GLY B O 1
ATOM 3973 N N . ILE B 1 155 ? 12.852 -7.469 1.259 1 95.94 155 ILE B N 1
ATOM 3974 C CA . ILE B 1 155 ? 14.281 -7.363 0.994 1 95.94 155 ILE B CA 1
ATOM 3975 C C . ILE B 1 155 ? 14.961 -6.625 2.145 1 95.94 155 ILE B C 1
ATOM 3977 O O . ILE B 1 155 ? 16 -7.07 2.646 1 95.94 155 ILE B O 1
ATOM 3981 N N . GLU B 1 156 ? 14.375 -5.52 2.602 1 93.25 156 GLU B N 1
ATOM 3982 C CA . GLU B 1 156 ? 14.961 -4.715 3.672 1 93.25 156 GLU B CA 1
ATOM 3983 C C . GLU B 1 156 ? 15.094 -5.523 4.957 1 93.25 156 GLU B C 1
ATOM 3985 O O . GLU B 1 156 ? 16.125 -5.461 5.633 1 93.25 156 GLU B O 1
ATOM 3990 N N . THR B 1 157 ? 14.094 -6.207 5.289 1 93 157 THR B N 1
ATOM 3991 C CA . THR B 1 157 ? 14.117 -6.988 6.523 1 93 157 THR B CA 1
ATOM 3992 C C . THR B 1 157 ? 15.062 -8.172 6.395 1 93 157 THR B C 1
ATOM 3994 O O . THR B 1 157 ? 15.758 -8.531 7.352 1 93 157 THR B O 1
ATOM 3997 N N . ALA B 1 158 ? 15.086 -8.797 5.219 1 94.31 158 ALA B N 1
ATOM 3998 C CA . ALA B 1 158 ? 15.984 -9.922 4.98 1 94.31 158 ALA B CA 1
ATOM 3999 C C . ALA B 1 158 ? 17.438 -9.484 5.059 1 94.31 158 ALA B C 1
ATOM 4001 O O . ALA B 1 158 ? 18.281 -10.195 5.613 1 94.31 158 ALA B O 1
ATOM 4002 N N . GLU B 1 159 ? 17.75 -8.352 4.535 1 93.06 159 GLU B N 1
ATOM 4003 C CA . GLU B 1 159 ? 19.125 -7.824 4.566 1 93.06 159 GLU B CA 1
ATOM 4004 C C . GLU B 1 159 ? 19.562 -7.523 5.996 1 93.06 159 GLU B C 1
ATOM 4006 O O . GLU B 1 159 ? 20.719 -7.766 6.359 1 93.06 159 GLU B O 1
ATOM 4011 N N . LYS B 1 160 ? 18.703 -6.934 6.75 1 88.06 160 LYS B N 1
ATOM 4012 C CA . LYS B 1 160 ? 19.016 -6.656 8.148 1 88.06 160 LYS B CA 1
ATOM 4013 C C . LYS B 1 160 ? 19.266 -7.949 8.922 1 88.06 160 LYS B C 1
ATOM 4015 O O . LYS B 1 160 ? 20.141 -8.008 9.789 1 88.06 160 LYS B O 1
ATOM 4020 N N . TRP B 1 161 ? 18.484 -8.906 8.578 1 88.25 161 TRP B N 1
ATOM 4021 C CA . TRP B 1 161 ? 18.641 -10.203 9.227 1 88.25 161 TRP B CA 1
ATOM 4022 C C . TRP B 1 161 ? 19.938 -10.867 8.812 1 88.25 161 TRP B C 1
ATOM 4024 O O . TRP B 1 161 ? 20.625 -11.477 9.641 1 88.25 161 TRP B O 1
ATOM 4034 N N . LYS B 1 162 ? 20.25 -10.812 7.57 1 87.19 162 LYS B N 1
ATOM 4035 C CA . LYS B 1 162 ? 21.484 -11.398 7.043 1 87.19 162 LYS B CA 1
ATOM 4036 C C . LYS B 1 162 ? 22.719 -10.688 7.598 1 87.19 162 LYS B C 1
ATOM 4038 O O . LYS B 1 162 ? 23.734 -11.32 7.883 1 87.19 162 LYS B O 1
ATOM 4043 N N . GLY B 1 163 ? 22.609 -9.367 7.723 1 78.81 163 GLY B N 1
ATOM 4044 C CA . GLY B 1 163 ? 23.703 -8.594 8.297 1 78.81 163 GLY B CA 1
ATOM 4045 C C . GLY B 1 163 ? 23.969 -8.922 9.75 1 78.81 163 GLY B C 1
ATOM 4046 O O . GLY B 1 163 ? 25.125 -9.008 10.18 1 78.81 163 GLY B O 1
ATOM 4047 N N . LYS B 1 164 ? 22.984 -9.109 10.461 1 67.69 164 LYS B N 1
ATOM 4048 C CA . LYS B 1 164 ? 23.141 -9.461 11.867 1 67.69 164 LYS B CA 1
ATOM 4049 C C . LYS B 1 164 ? 23.75 -10.852 12.023 1 67.69 164 LYS B C 1
ATOM 4051 O O . LYS B 1 164 ? 24.547 -11.094 12.938 1 67.69 164 LYS B O 1
ATOM 4056 N N . LYS B 1 165 ? 23.266 -11.805 11.094 1 61.09 165 LYS B N 1
ATOM 4057 C CA . LYS B 1 165 ? 23.781 -13.164 11.172 1 61.09 165 LYS B CA 1
ATOM 4058 C C . LYS B 1 165 ? 25.234 -13.242 10.68 1 61.09 165 LYS B C 1
ATOM 4060 O O . LYS B 1 165 ? 26 -14.094 11.125 1 61.09 165 LYS B O 1
ATOM 4065 N N . ARG B 1 166 ? 25.484 -12.539 9.555 1 52.28 166 ARG B N 1
ATOM 4066 C CA . ARG B 1 166 ? 26.906 -12.531 9.18 1 52.28 166 ARG B CA 1
ATOM 4067 C C . ARG B 1 166 ? 27.781 -12.172 10.375 1 52.28 166 ARG B C 1
ATOM 4069 O O . ARG B 1 166 ? 28.891 -12.703 10.508 1 52.28 166 ARG B O 1
ATOM 4076 N N . CYS B 1 167 ? 27.188 -11.188 11.148 1 41.06 167 CYS B N 1
ATOM 4077 C CA . CYS B 1 167 ? 28.016 -10.953 12.336 1 41.06 167 CYS B CA 1
ATOM 4078 C C . CYS B 1 167 ? 28.016 -12.18 13.242 1 41.06 167 CYS B C 1
ATOM 4080 O O . CYS B 1 167 ? 29 -12.453 13.922 1 41.06 167 CYS B O 1
ATOM 4082 N N . SER B 1 168 ? 26.797 -12.75 13.258 1 34.62 168 SER B N 1
ATOM 4083 C CA . SER B 1 168 ? 26.828 -13.914 14.141 1 34.62 168 SER B CA 1
ATOM 4084 C C . SER B 1 168 ? 27.328 -15.156 13.414 1 34.62 168 SER B C 1
ATOM 4086 O O . SER B 1 168 ? 26.516 -15.992 12.984 1 34.62 168 SER B O 1
ATOM 4088 N N . LYS B 1 169 ? 27.938 -14.844 12.219 1 37.56 169 LYS B N 1
ATOM 4089 C CA . LYS B 1 169 ? 28.438 -16.016 11.508 1 37.56 169 LYS B CA 1
ATOM 4090 C C . LYS B 1 169 ? 28.828 -17.125 12.477 1 37.56 169 LYS B C 1
ATOM 4092 O O . LYS B 1 169 ? 29.812 -17 13.211 1 37.56 169 LYS B O 1
ATOM 4097 N N . LEU B 1 170 ? 27.891 -17.953 12.805 1 26.67 170 LEU B N 1
ATOM 4098 C CA . LEU B 1 170 ? 28.047 -19.297 13.312 1 26.67 170 LEU B CA 1
ATOM 4099 C C . LEU B 1 170 ? 28.906 -20.141 12.375 1 26.67 170 LEU B C 1
ATOM 4101 O O . LEU B 1 170 ? 28.719 -20.094 11.156 1 26.67 170 LEU B O 1
ATOM 4105 N N . LYS B 1 171 ? 30.047 -20.688 12.664 1 30.19 171 LYS B N 1
ATOM 4106 C CA . LYS B 1 171 ? 30.969 -21.781 12.336 1 30.19 171 LYS B CA 1
ATOM 4107 C C . LYS B 1 171 ? 30.234 -22.984 11.766 1 30.19 171 LYS B C 1
ATOM 4109 O O . LYS B 1 171 ? 30.828 -24.016 11.5 1 30.19 171 LYS B O 1
ATOM 4114 N N . ILE B 1 172 ? 28.891 -23.109 11.859 1 25.08 172 ILE B N 1
ATOM 4115 C CA . ILE B 1 172 ? 28.562 -24.531 11.867 1 25.08 172 ILE B CA 1
ATOM 4116 C C . ILE B 1 172 ? 28.828 -25.141 10.484 1 25.08 172 ILE B C 1
ATOM 4118 O O . ILE B 1 172 ? 29.469 -26.188 10.367 1 25.08 172 ILE B O 1
ATOM 4122 N N . PHE B 1 173 ? 27.953 -24.875 9.367 1 27.67 173 PHE B N 1
ATOM 4123 C CA . PHE B 1 173 ? 27.75 -26.047 8.539 1 27.67 173 PHE B CA 1
ATOM 4124 C C . PHE B 1 173 ? 28.766 -26.109 7.406 1 27.67 173 PHE B C 1
ATOM 4126 O O . PHE B 1 173 ? 28.469 -25.719 6.273 1 27.67 173 PHE B O 1
ATOM 4133 N N . SER B 1 174 ? 29.953 -25.656 7.57 1 29.94 174 SER B N 1
ATOM 4134 C CA . SER B 1 174 ? 30.859 -25.922 6.449 1 29.94 174 SER B CA 1
ATOM 4135 C C . SER B 1 174 ? 30.984 -27.422 6.207 1 29.94 174 SER B C 1
ATOM 4137 O O . SER B 1 174 ? 32.031 -28.016 6.488 1 29.94 174 SER B O 1
ATOM 4139 N N . HIS B 1 175 ? 30.188 -28.312 6.664 1 27.91 175 HIS B N 1
ATOM 4140 C CA . HIS B 1 175 ? 30.703 -29.641 6.348 1 27.91 175 HIS B CA 1
ATOM 4141 C C . HIS B 1 175 ? 30.922 -29.797 4.848 1 27.91 175 HIS B C 1
ATOM 4143 O O . HIS B 1 175 ? 30.016 -29.531 4.051 1 27.91 175 HIS B O 1
ATOM 4149 N N . GLU B 1 176 ? 32.188 -29.812 4.328 1 31.66 176 GLU B N 1
ATOM 4150 C CA . GLU B 1 176 ? 32.938 -30.188 3.137 1 31.66 176 GLU B CA 1
ATOM 4151 C C . GLU B 1 176 ? 32.594 -31.594 2.676 1 31.66 176 GLU B C 1
ATOM 4153 O O . GLU B 1 176 ? 33.25 -32.156 1.822 1 31.66 176 GLU B O 1
ATOM 4158 N N . GLY B 1 177 ? 31.828 -32.5 3.266 1 29.8 177 GLY B N 1
ATOM 4159 C CA . GLY B 1 177 ? 32 -33.875 2.771 1 29.8 177 GLY B CA 1
ATOM 4160 C C . GLY B 1 177 ? 31.859 -33.969 1.267 1 29.8 177 GLY B C 1
ATOM 4161 O O . GLY B 1 177 ? 31.016 -33.312 0.671 1 29.8 177 GLY B O 1
ATOM 4162 N N . GLY B 1 178 ? 32.938 -34.312 0.478 1 31.45 178 GLY B N 1
ATOM 4163 C CA . GLY B 1 178 ? 33.25 -34.812 -0.854 1 31.45 178 GLY B CA 1
ATOM 4164 C C . GLY B 1 178 ? 32.281 -35.875 -1.348 1 31.45 178 GLY B C 1
ATOM 4165 O O . GLY B 1 178 ? 32.531 -37.062 -1.15 1 31.45 178 GLY B O 1
ATOM 4166 N N . CYS B 1 179 ? 31.047 -35.969 -1.177 1 29.41 179 CYS B N 1
ATOM 4167 C CA . CYS B 1 179 ? 30.188 -37.125 -1.439 1 29.41 179 CYS B CA 1
ATOM 4168 C C . CYS B 1 179 ? 30.266 -37.562 -2.9 1 29.41 179 CYS B C 1
ATOM 4170 O O . CYS B 1 179 ? 29.891 -36.781 -3.795 1 29.41 179 CYS B O 1
ATOM 4172 N N . ASP B 1 180 ? 31.219 -38.219 -3.41 1 33.94 180 ASP B N 1
ATOM 4173 C CA . ASP B 1 180 ? 31.141 -39.188 -4.496 1 33.94 180 ASP B CA 1
ATOM 4174 C C . ASP B 1 180 ? 29.75 -39.844 -4.547 1 33.94 180 ASP B C 1
ATOM 4176 O O . ASP B 1 180 ? 29.453 -40.594 -5.461 1 33.94 180 ASP B O 1
ATOM 4180 N N . LEU B 1 181 ? 29.094 -40.156 -3.412 1 34.69 181 LEU B N 1
ATOM 4181 C CA . LEU B 1 181 ? 27.734 -40.594 -3.119 1 34.69 181 LEU B CA 1
ATOM 4182 C C . LEU B 1 181 ? 26.703 -39.656 -3.721 1 34.69 181 LEU B C 1
ATOM 4184 O O . LEU B 1 181 ? 25.516 -39.75 -3.432 1 34.69 181 LEU B O 1
ATOM 4188 N N . GLN B 1 182 ? 26.984 -38.75 -4.434 1 43.12 182 GLN B N 1
ATOM 4189 C CA . GLN B 1 182 ? 26.297 -37.562 -4.98 1 43.12 182 GLN B CA 1
ATOM 4190 C C . GLN B 1 182 ? 25.203 -38 -5.957 1 43.12 182 GLN B C 1
ATOM 4192 O O . GLN B 1 182 ? 24.094 -37.469 -5.914 1 43.12 182 GLN B O 1
ATOM 4197 N N . ASN B 1 183 ? 25.688 -38.844 -6.863 1 46.66 183 ASN B N 1
ATOM 4198 C CA . ASN B 1 183 ? 24.719 -39.281 -7.875 1 46.66 183 ASN B CA 1
ATOM 4199 C C . ASN B 1 183 ? 23.609 -40.156 -7.27 1 46.66 183 ASN B C 1
ATOM 4201 O O . ASN B 1 183 ? 22.438 -39.969 -7.594 1 46.66 183 ASN B O 1
ATOM 4205 N N . TYR B 1 184 ? 24.156 -41.25 -6.441 1 46.56 184 TYR B N 1
ATOM 4206 C CA . TYR B 1 184 ? 23.172 -42.156 -5.852 1 46.56 184 TYR B CA 1
ATOM 4207 C C . TYR B 1 184 ? 22.234 -41.406 -4.914 1 46.56 184 TYR B C 1
ATOM 4209 O O . TYR B 1 184 ? 21.031 -41.688 -4.891 1 46.56 184 TYR B O 1
ATOM 4217 N N . ASN B 1 185 ? 22.781 -40.375 -4.258 1 60.88 185 ASN B N 1
ATOM 4218 C CA . ASN B 1 185 ? 22 -39.562 -3.311 1 60.88 185 ASN B CA 1
ATOM 4219 C C . ASN B 1 185 ? 21.016 -38.656 -4.027 1 60.88 185 ASN B C 1
ATOM 4221 O O . ASN B 1 185 ? 19.875 -38.5 -3.592 1 60.88 185 ASN B O 1
ATOM 4225 N N . TYR B 1 186 ? 21.422 -38.531 -5.258 1 66.25 186 TYR B N 1
ATOM 4226 C CA . TYR B 1 186 ? 20.516 -37.719 -6.047 1 66.25 186 TYR B CA 1
ATOM 4227 C C . TYR B 1 186 ? 19.359 -38.531 -6.582 1 66.25 186 TYR B C 1
ATOM 4229 O O . TYR B 1 186 ? 18.219 -38.062 -6.578 1 66.25 186 TYR B O 1
ATOM 4237 N N . LEU B 1 187 ? 19.766 -39.812 -7.004 1 66.88 187 LEU B N 1
ATOM 4238 C CA . LEU B 1 187 ? 18.734 -40.688 -7.527 1 66.88 187 LEU B CA 1
ATOM 4239 C C . LEU B 1 187 ? 17.719 -41.031 -6.449 1 66.88 187 LEU B C 1
ATOM 4241 O O . LEU B 1 187 ? 16.516 -41 -6.695 1 66.88 187 LEU B O 1
ATOM 4245 N N . THR B 1 188 ? 18.234 -41.375 -5.289 1 70.25 188 THR B N 1
ATOM 4246 C CA . THR B 1 188 ? 17.344 -41.719 -4.188 1 70.25 188 THR B CA 1
ATOM 4247 C C . THR B 1 188 ? 16.484 -40.531 -3.779 1 70.25 188 THR B C 1
ATOM 4249 O O . THR B 1 188 ? 15.289 -40.656 -3.514 1 70.25 188 THR B O 1
ATOM 4252 N N . ALA B 1 189 ? 17.109 -39.406 -3.754 1 73.62 189 ALA B N 1
ATOM 4253 C CA . ALA B 1 189 ? 16.375 -38.219 -3.387 1 73.62 189 ALA B CA 1
ATOM 4254 C C . ALA B 1 189 ? 15.281 -37.906 -4.41 1 73.62 189 ALA B C 1
ATOM 4256 O O . ALA B 1 189 ? 14.148 -37.562 -4.047 1 73.62 189 ALA B O 1
ATOM 4257 N N . THR B 1 190 ? 15.609 -38.062 -5.652 1 73.88 190 THR B N 1
ATOM 4258 C CA . THR B 1 190 ? 14.641 -37.812 -6.715 1 73.88 190 THR B CA 1
ATOM 4259 C C . THR B 1 190 ? 13.5 -38.844 -6.652 1 73.88 190 THR B C 1
ATOM 4261 O O . THR B 1 190 ? 12.328 -38.469 -6.781 1 73.88 190 THR B O 1
ATOM 4264 N N . LEU B 1 191 ? 13.898 -40.062 -6.453 1 76.12 191 LEU B N 1
ATOM 4265 C CA . LEU B 1 191 ? 12.883 -41.094 -6.375 1 76.12 191 LEU B CA 1
ATOM 4266 C C . LEU B 1 191 ? 11.945 -40.844 -5.199 1 76.12 191 LEU B C 1
ATOM 4268 O O . LEU B 1 191 ? 10.734 -41.031 -5.316 1 76.12 191 LEU B O 1
ATOM 4272 N N . LEU B 1 192 ? 12.477 -40.438 -4.102 1 74.19 192 LEU B N 1
ATOM 4273 C CA . LEU B 1 192 ? 11.656 -40.125 -2.938 1 74.19 192 LEU B CA 1
ATOM 4274 C C . LEU B 1 192 ? 10.703 -38.969 -3.24 1 74.19 192 LEU B C 1
ATOM 4276 O O . LEU B 1 192 ? 9.531 -39 -2.869 1 74.19 192 LEU B O 1
ATOM 4280 N N . LEU B 1 193 ? 11.258 -38.031 -3.939 1 77.75 193 LEU B N 1
ATOM 4281 C CA . LEU B 1 193 ? 10.422 -36.875 -4.301 1 77.75 193 LEU B CA 1
ATOM 4282 C C . LEU B 1 193 ? 9.289 -37.312 -5.227 1 77.75 193 LEU B C 1
ATOM 4284 O O . LEU 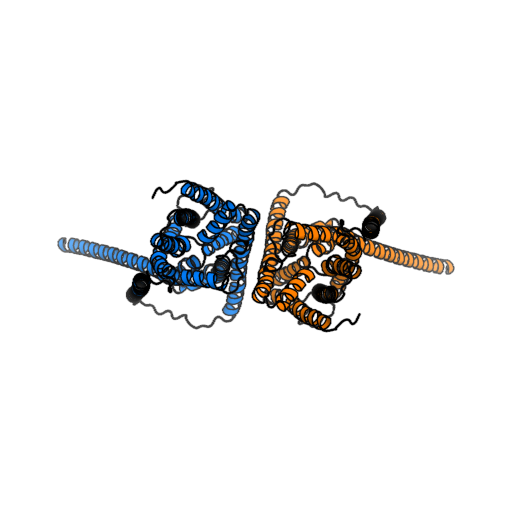B 1 193 ? 8.148 -36.875 -5.074 1 77.75 193 LEU B O 1
ATOM 4288 N N . VAL B 1 194 ? 9.602 -38.219 -6.105 1 76.12 194 VAL B N 1
ATOM 4289 C CA . VAL B 1 194 ? 8.617 -38.719 -7.066 1 76.12 194 VAL B CA 1
ATOM 4290 C C . VAL B 1 194 ? 7.555 -39.531 -6.344 1 76.12 194 VAL B C 1
ATOM 4292 O O . VAL B 1 194 ? 6.359 -39.375 -6.617 1 76.12 194 VAL B O 1
ATOM 4295 N N . VAL B 1 195 ? 7.988 -40.25 -5.418 1 77.06 195 VAL B N 1
ATOM 4296 C CA . VAL B 1 195 ? 7.059 -41.094 -4.656 1 77.06 195 VAL B CA 1
ATOM 4297 C C . VAL B 1 195 ? 6.121 -40.219 -3.842 1 77.06 195 VAL B C 1
ATOM 4299 O O . VAL B 1 195 ? 4.906 -40.406 -3.842 1 77.06 195 VAL B O 1
ATOM 4302 N N . VAL B 1 196 ? 6.684 -39.219 -3.172 1 76.5 196 VAL B N 1
ATOM 4303 C CA . VAL B 1 196 ? 5.871 -38.281 -2.398 1 76.5 196 VAL B CA 1
ATOM 4304 C C . VAL B 1 196 ? 4.887 -37.562 -3.318 1 76.5 196 VAL B C 1
ATOM 4306 O O . VAL B 1 196 ? 3.719 -37.406 -2.969 1 76.5 196 VAL B O 1
ATOM 4309 N N . PHE B 1 197 ? 5.281 -37.25 -4.441 1 81.06 197 PHE B N 1
ATOM 4310 C CA . PHE B 1 197 ? 4.445 -36.562 -5.418 1 81.06 197 PHE B CA 1
ATOM 4311 C C . PHE B 1 197 ? 3.281 -37.438 -5.852 1 81.06 197 PHE B C 1
ATOM 4313 O O . PHE B 1 197 ? 2.135 -37 -5.895 1 81.06 197 PHE B O 1
ATOM 4320 N N . ILE B 1 198 ? 3.586 -38.688 -6.137 1 78.31 198 ILE B N 1
ATOM 4321 C CA . ILE B 1 198 ? 2.566 -39.625 -6.582 1 78.31 198 ILE B CA 1
ATOM 4322 C C . ILE B 1 198 ? 1.557 -39.875 -5.461 1 78.31 198 ILE B C 1
ATOM 4324 O O . ILE B 1 198 ? 0.349 -39.938 -5.707 1 78.31 198 ILE B O 1
ATOM 4328 N N . ILE B 1 199 ? 2.051 -39.875 -4.234 1 77.38 199 ILE B N 1
ATOM 4329 C CA . ILE B 1 199 ? 1.178 -40.094 -3.086 1 77.38 199 ILE B CA 1
ATOM 4330 C C . ILE B 1 199 ? 0.259 -38.906 -2.898 1 77.38 199 ILE B C 1
ATOM 4332 O O . ILE B 1 199 ? -0.946 -39.062 -2.688 1 77.38 199 ILE B O 1
ATOM 4336 N N . VAL B 1 200 ? 0.863 -37.75 -3.004 1 79.31 200 VAL B N 1
ATOM 4337 C CA . VAL B 1 200 ? 0.077 -36.531 -2.828 1 79.31 200 VAL B CA 1
ATOM 4338 C C . VAL B 1 200 ? -0.979 -36.406 -3.926 1 79.31 200 VAL B C 1
ATOM 4340 O O . VAL B 1 200 ? -2.16 -36.219 -3.641 1 79.31 200 VAL B O 1
ATOM 4343 N N . LEU B 1 201 ? -0.665 -36.688 -5.176 1 80 201 LEU B N 1
ATOM 4344 C CA . LEU B 1 201 ? -1.604 -36.594 -6.289 1 80 201 LEU B CA 1
ATOM 4345 C C . LEU B 1 201 ? -2.643 -37.719 -6.207 1 80 201 LEU B C 1
ATOM 4347 O O . LEU B 1 201 ? -3.82 -37.5 -6.5 1 80 201 LEU B O 1
ATOM 4351 N N . GLY B 1 202 ? -2.119 -38.875 -5.844 1 78.19 202 GLY B N 1
ATOM 4352 C CA . GLY B 1 202 ? -3.035 -40 -5.684 1 78.19 202 GLY B CA 1
ATOM 4353 C C . GLY B 1 202 ? -4.086 -39.75 -4.617 1 78.19 202 GLY B C 1
ATOM 4354 O O . GLY B 1 202 ? -5.266 -40.062 -4.824 1 78.19 202 GLY B O 1
ATOM 4355 N N . THR B 1 203 ? -3.666 -39.219 -3.467 1 78.31 203 THR B N 1
ATOM 4356 C CA . THR B 1 203 ? -4.59 -38.938 -2.377 1 78.31 203 THR B CA 1
ATOM 4357 C C . THR B 1 203 ? -5.59 -37.844 -2.791 1 78.31 203 THR B C 1
ATOM 4359 O O . THR B 1 203 ? -6.785 -37.969 -2.518 1 78.31 203 THR B O 1
ATOM 4362 N N . CYS B 1 204 ? -5.141 -36.844 -3.479 1 75.62 204 CYS B N 1
ATOM 4363 C CA . CYS B 1 204 ? -6.035 -35.781 -3.945 1 75.62 204 CYS B CA 1
ATOM 4364 C C . CYS B 1 204 ? -7.039 -36.344 -4.953 1 75.62 204 CYS B C 1
ATOM 4366 O O . CYS B 1 204 ? -8.227 -36 -4.902 1 75.62 204 CYS B O 1
ATOM 4368 N N . THR B 1 205 ? -6.551 -37.25 -5.855 1 75 205 THR B N 1
ATOM 4369 C CA . THR B 1 205 ? -7.414 -37.812 -6.891 1 75 205 THR B CA 1
ATOM 4370 C C . THR B 1 205 ? -8.461 -38.719 -6.273 1 75 205 THR B C 1
ATOM 4372 O O . THR B 1 205 ? -9.648 -38.625 -6.605 1 75 205 THR B O 1
ATOM 4375 N N . THR B 1 206 ? -8.047 -39.531 -5.32 1 74.5 206 THR B N 1
ATOM 4376 C CA . THR B 1 206 ? -8.961 -40.5 -4.699 1 74.5 206 THR B CA 1
ATOM 4377 C C . THR B 1 206 ? -10.008 -39.75 -3.859 1 74.5 206 THR B C 1
ATOM 4379 O O . THR B 1 206 ? -11.203 -40.062 -3.957 1 74.5 206 THR B O 1
ATOM 4382 N N . LEU B 1 207 ? -9.523 -38.812 -3.053 1 74.25 207 LEU B N 1
ATOM 4383 C CA . LEU B 1 207 ? -10.453 -38.031 -2.225 1 74.25 207 LEU B CA 1
ATOM 4384 C C . LEU B 1 207 ? -11.367 -37.188 -3.088 1 74.25 207 LEU B C 1
ATOM 4386 O O . LEU B 1 207 ? -12.539 -37 -2.764 1 74.25 207 LEU B O 1
ATOM 4390 N N . GLY B 1 208 ? -10.836 -36.625 -4.156 1 69.38 208 GLY B N 1
ATOM 4391 C CA . GLY B 1 208 ? -11.641 -35.844 -5.078 1 69.38 208 GLY B CA 1
ATOM 4392 C C . GLY B 1 208 ? -12.75 -36.625 -5.738 1 69.38 208 GLY B C 1
ATOM 4393 O O . GLY B 1 208 ? -13.875 -36.156 -5.863 1 69.38 208 GLY B O 1
ATOM 4394 N N . ILE B 1 209 ? -12.461 -37.906 -6.184 1 69.81 209 ILE B N 1
ATOM 4395 C CA . ILE B 1 209 ? -13.445 -38.781 -6.82 1 69.81 209 ILE B CA 1
ATOM 4396 C C . ILE B 1 209 ? -14.492 -39.188 -5.793 1 69.81 209 ILE B C 1
ATOM 4398 O O . ILE B 1 209 ? -15.695 -39.188 -6.082 1 69.81 209 ILE B O 1
ATOM 4402 N N . ARG B 1 210 ? -14.086 -39.5 -4.629 1 69.56 210 ARG B N 1
ATOM 4403 C CA . ARG B 1 210 ? -14.984 -40 -3.592 1 69.56 210 ARG B CA 1
ATOM 4404 C C . ARG B 1 210 ? -15.961 -38.906 -3.146 1 69.56 210 ARG B C 1
ATOM 4406 O O . ARG B 1 210 ? -17.141 -39.188 -2.898 1 69.56 210 ARG B O 1
ATOM 4413 N N . GLU B 1 211 ? -15.469 -37.75 -3.051 1 67.94 211 GLU B N 1
ATOM 4414 C CA . GLU B 1 211 ? -16.281 -36.688 -2.475 1 67.94 211 GLU B CA 1
ATOM 4415 C C . GLU B 1 211 ? -16.906 -35.812 -3.566 1 67.94 211 GLU B C 1
ATOM 4417 O O . GLU B 1 211 ? -17.484 -34.75 -3.279 1 67.94 211 GLU B O 1
ATOM 4422 N N . PHE B 1 212 ? -16.766 -36.219 -4.82 1 66.06 212 PHE B N 1
ATOM 4423 C CA . PHE B 1 212 ? -17.203 -35.375 -5.934 1 66.06 212 PHE B CA 1
ATOM 4424 C C . PHE B 1 212 ? -18.703 -35.125 -5.852 1 66.06 212 PHE B C 1
ATOM 4426 O O . PHE B 1 212 ? -19.172 -34.031 -6.219 1 66.06 212 PHE B O 1
ATOM 4433 N N . ASN B 1 213 ? -19.422 -36.031 -5.336 1 60.31 213 ASN B N 1
ATOM 4434 C CA . ASN B 1 213 ? -20.859 -35.844 -5.27 1 60.31 213 ASN B CA 1
ATOM 4435 C C . ASN B 1 213 ? -21.312 -35.375 -3.895 1 60.31 213 ASN B C 1
ATOM 4437 O O . ASN B 1 213 ? -22.5 -35.125 -3.676 1 60.31 213 ASN B O 1
ATOM 4441 N N . HIS B 1 214 ? -20.344 -35.188 -3.025 1 57.69 214 HIS B N 1
ATOM 4442 C CA . HIS B 1 214 ? -20.766 -34.75 -1.696 1 57.69 214 HIS B CA 1
ATOM 4443 C C . HIS B 1 214 ? -20.594 -33.25 -1.528 1 57.69 214 HIS B C 1
ATOM 4445 O O . HIS B 1 214 ? -19.625 -32.656 -2.016 1 57.69 214 HIS B O 1
ATOM 4451 N N . ALA B 1 215 ? -21.703 -32.562 -1.162 1 54.44 215 ALA B N 1
ATOM 4452 C CA . ALA B 1 215 ? -21.844 -31.125 -1 1 54.44 215 ALA B CA 1
ATOM 4453 C C . ALA B 1 215 ? -20.828 -30.578 -0.001 1 54.44 215 ALA B C 1
ATOM 4455 O O . ALA B 1 215 ? -20.422 -29.422 -0.089 1 54.44 215 ALA B O 1
ATOM 4456 N N . ASP B 1 216 ? -20.359 -31.5 0.945 1 51.5 216 ASP B N 1
ATOM 4457 C CA . ASP B 1 216 ? -19.734 -30.984 2.156 1 51.5 216 ASP B CA 1
ATOM 4458 C C . ASP B 1 216 ? -18.266 -30.672 1.926 1 51.5 216 ASP B C 1
ATOM 4460 O O . ASP B 1 216 ? -17.656 -29.891 2.668 1 51.5 216 ASP B O 1
ATOM 4464 N N . TYR B 1 217 ? -17.703 -31.359 0.928 1 57.66 217 TYR B N 1
ATOM 4465 C CA . TYR B 1 217 ? -16.266 -31.219 0.835 1 57.66 217 TYR B CA 1
ATOM 4466 C C . TYR B 1 217 ? -15.875 -30.297 -0.321 1 57.66 217 TYR B C 1
ATOM 4468 O O . TYR B 1 217 ? -16.594 -30.219 -1.319 1 57.66 217 TYR B O 1
ATOM 4476 N N . ASP B 1 218 ? -14.82 -29.484 -0.09 1 73.38 218 ASP B N 1
ATOM 4477 C CA . ASP B 1 218 ? -14.391 -28.578 -1.159 1 73.38 218 ASP B CA 1
ATOM 4478 C C . ASP B 1 218 ? -13.75 -29.359 -2.307 1 73.38 218 ASP B C 1
ATOM 4480 O O . ASP B 1 218 ? -12.523 -29.422 -2.414 1 73.38 218 ASP B O 1
ATOM 4484 N N . VAL B 1 219 ? -14.5 -30.25 -3.123 1 84.31 219 VAL B N 1
ATOM 4485 C CA . VAL B 1 219 ? -14.07 -31.016 -4.281 1 84.31 219 VAL B CA 1
ATOM 4486 C C . VAL B 1 219 ? -13.266 -30.141 -5.227 1 84.31 219 VAL B C 1
ATOM 4488 O O . VAL B 1 219 ? -12.305 -30.594 -5.848 1 84.31 219 VAL B O 1
ATOM 4491 N N . LYS B 1 220 ? -13.57 -28.984 -5.234 1 88.62 220 LYS B N 1
ATOM 4492 C CA . LYS B 1 220 ? -12.867 -28.016 -6.074 1 88.62 220 LYS B CA 1
ATOM 4493 C C . LYS B 1 220 ? -11.383 -27.938 -5.695 1 88.62 220 LYS B C 1
ATOM 4495 O O . LYS B 1 220 ? -10.516 -27.891 -6.57 1 88.62 220 LYS B O 1
ATOM 4500 N N . LEU B 1 221 ? -11.109 -27.953 -4.414 1 90.81 221 LEU B N 1
ATOM 4501 C CA . LEU B 1 221 ? -9.734 -27.844 -3.932 1 90.81 221 LEU B CA 1
ATOM 4502 C C . LEU B 1 221 ? -8.938 -29.094 -4.285 1 90.81 221 LEU B C 1
ATOM 4504 O O . LEU B 1 221 ? -7.777 -29 -4.691 1 90.81 221 LEU B O 1
ATOM 4508 N N . LEU B 1 222 ? -9.562 -30.25 -4.141 1 89.81 222 LEU B N 1
ATOM 4509 C CA . LEU B 1 222 ? -8.891 -31.516 -4.445 1 89.81 222 LEU B CA 1
ATOM 4510 C C . LEU B 1 222 ? -8.57 -31.609 -5.934 1 89.81 222 LEU B C 1
ATOM 4512 O O . LEU B 1 222 ? -7.469 -32 -6.309 1 89.81 222 LEU B O 1
ATOM 4516 N N . LEU B 1 223 ? -9.508 -31.234 -6.758 1 90.56 223 LEU B N 1
ATOM 4517 C CA . LEU B 1 223 ? -9.289 -31.25 -8.203 1 90.56 223 LEU B CA 1
ATOM 4518 C C . LEU B 1 223 ? -8.234 -30.234 -8.602 1 90.56 223 LEU B C 1
ATOM 4520 O O . LEU B 1 223 ? -7.457 -30.469 -9.531 1 90.56 223 LEU B O 1
ATOM 4524 N N . ALA B 1 224 ? -8.25 -29.094 -7.926 1 95.12 224 ALA B N 1
ATOM 4525 C CA . ALA B 1 224 ? -7.242 -28.078 -8.18 1 95.12 224 ALA B CA 1
ATOM 4526 C C . ALA B 1 224 ? -5.836 -28.594 -7.91 1 95.12 224 ALA B C 1
ATOM 4528 O O . ALA B 1 224 ? -4.902 -28.312 -8.664 1 95.12 224 ALA B O 1
ATOM 4529 N N . CYS B 1 225 ? -5.656 -29.359 -6.859 1 93.38 225 CYS B N 1
ATOM 4530 C CA . CYS B 1 225 ? -4.352 -29.891 -6.5 1 93.38 225 CYS B CA 1
ATOM 4531 C C . CYS B 1 225 ? -3.797 -30.766 -7.617 1 93.38 225 CYS B C 1
ATOM 4533 O O . CYS B 1 225 ? -2.586 -30.797 -7.84 1 93.38 225 CYS B O 1
ATOM 4535 N N . ILE B 1 226 ? -4.668 -31.406 -8.359 1 91.5 226 ILE B N 1
ATOM 4536 C CA . ILE B 1 226 ? -4.27 -32.312 -9.422 1 91.5 226 ILE B CA 1
ATOM 4537 C C . ILE B 1 226 ? -3.719 -31.516 -10.609 1 91.5 226 ILE B C 1
ATOM 4539 O O . ILE B 1 226 ? -2.793 -31.969 -11.289 1 91.5 226 ILE B O 1
ATOM 4543 N N . VAL B 1 227 ? -4.211 -30.344 -10.781 1 95.56 227 VAL B N 1
ATOM 4544 C CA . VAL B 1 227 ? -3.855 -29.625 -12 1 95.56 227 VAL B CA 1
ATOM 4545 C C . VAL B 1 227 ? -2.775 -28.594 -11.703 1 95.56 227 VAL B C 1
ATOM 4547 O O . VAL B 1 227 ? -2.238 -27.953 -12.609 1 95.56 227 VAL B O 1
ATOM 4550 N N . VAL B 1 228 ? -2.393 -28.391 -10.445 1 97.19 228 VAL B N 1
ATOM 4551 C CA . VAL B 1 228 ? -1.362 -27.438 -10.031 1 97.19 228 VAL B CA 1
ATOM 4552 C C . VAL B 1 228 ? -0.06 -27.734 -10.766 1 97.19 228 VAL B C 1
ATOM 4554 O O . VAL B 1 228 ? 0.564 -26.828 -11.328 1 97.19 228 VAL B O 1
ATOM 4557 N N . PRO B 1 229 ? 0.42 -29.016 -10.828 1 95.69 229 PRO B N 1
ATOM 4558 C CA . PRO B 1 229 ? 1.701 -29.312 -11.477 1 95.69 229 PRO B CA 1
ATOM 4559 C C . PRO B 1 229 ? 1.752 -28.812 -12.922 1 95.69 229 PRO B C 1
ATOM 4561 O O . PRO B 1 229 ? 2.777 -28.297 -13.367 1 95.69 229 PRO B O 1
ATOM 4564 N N . PHE B 1 230 ? 0.656 -28.891 -13.594 1 96.38 230 PHE B N 1
ATOM 4565 C CA . PHE B 1 230 ? 0.637 -28.484 -14.992 1 96.38 230 PHE B CA 1
ATOM 4566 C C . PHE B 1 230 ? 0.793 -26.969 -15.117 1 96.38 230 PHE B C 1
ATOM 4568 O O . PHE B 1 230 ? 1.434 -26.484 -16.062 1 96.38 230 PHE B O 1
ATOM 4575 N N . GLY B 1 231 ? 0.183 -26.25 -14.219 1 98.19 231 GLY B N 1
ATOM 4576 C CA . GLY B 1 231 ? 0.362 -24.797 -14.219 1 98.19 231 GLY B CA 1
ATOM 4577 C C . GLY B 1 231 ? 1.783 -24.375 -13.898 1 98.19 231 GLY B C 1
ATOM 4578 O O . GLY B 1 231 ? 2.367 -23.562 -14.617 1 98.19 231 GLY B O 1
ATOM 4579 N N . VAL B 1 232 ? 2.332 -24.984 -12.938 1 97.75 232 VAL B N 1
ATOM 4580 C CA . VAL B 1 232 ? 3.666 -24.625 -12.461 1 97.75 232 VAL B CA 1
ATOM 4581 C C . VAL B 1 232 ? 4.707 -25 -13.516 1 97.75 232 VAL B C 1
ATOM 4583 O O . VAL B 1 232 ? 5.633 -24.234 -13.789 1 97.75 232 VAL B O 1
ATOM 4586 N N . TRP B 1 233 ? 4.551 -26.234 -14.086 1 96.62 233 TRP B N 1
ATOM 4587 C CA . TRP B 1 233 ? 5.496 -26.719 -15.094 1 96.62 233 TRP B CA 1
ATOM 4588 C C . TRP B 1 233 ? 5.477 -25.812 -16.328 1 96.62 233 TRP B C 1
ATOM 4590 O O . TRP B 1 233 ? 6.527 -25.469 -16.859 1 96.62 233 TRP B O 1
ATOM 4600 N N . THR B 1 234 ? 4.309 -25.438 -16.766 1 96.88 234 THR B N 1
ATOM 4601 C CA . THR B 1 234 ? 4.195 -24.562 -17.938 1 96.88 234 THR B CA 1
ATOM 4602 C C . THR B 1 234 ? 4.828 -23.203 -17.656 1 96.88 234 THR B C 1
ATOM 4604 O O . THR B 1 234 ? 5.547 -22.672 -18.5 1 96.88 234 THR B O 1
ATOM 4607 N N . ARG B 1 235 ? 4.559 -22.688 -16.5 1 96.75 235 ARG B N 1
ATOM 4608 C CA . ARG B 1 235 ? 5.156 -21.422 -16.109 1 96.75 235 ARG B CA 1
ATOM 4609 C C . ARG B 1 235 ? 6.68 -21.5 -16.109 1 96.75 235 ARG B C 1
ATOM 4611 O O . ARG B 1 235 ? 7.363 -20.609 -16.609 1 96.75 235 ARG B O 1
ATOM 4618 N N . TYR B 1 236 ? 7.168 -22.562 -15.492 1 94.44 236 TYR B N 1
ATOM 4619 C CA . TYR B 1 236 ? 8.609 -22.766 -15.422 1 94.44 236 TYR B CA 1
ATOM 4620 C C . TYR B 1 236 ? 9.219 -22.891 -16.812 1 94.44 236 TYR B C 1
ATOM 4622 O O . TYR B 1 236 ? 10.273 -22.312 -17.094 1 94.44 236 TYR B O 1
ATOM 4630 N N . PHE B 1 237 ? 8.562 -23.656 -17.688 1 92.69 237 PHE B N 1
ATOM 4631 C CA . PHE B 1 237 ? 9.039 -23.859 -19.047 1 92.69 237 PHE B CA 1
ATOM 4632 C C . PHE B 1 237 ? 9.07 -22.547 -19.812 1 92.69 237 PHE B C 1
ATOM 4634 O O . PHE B 1 237 ? 10.047 -22.266 -20.516 1 92.69 237 PHE B O 1
ATOM 4641 N N . LEU B 1 238 ? 8.07 -21.75 -19.703 1 92.25 238 LEU B N 1
ATOM 4642 C CA . LEU B 1 238 ? 8.008 -20.453 -20.375 1 92.25 238 LEU B CA 1
ATOM 4643 C C . LEU B 1 238 ? 9.102 -19.531 -19.891 1 92.25 238 LEU B C 1
ATOM 4645 O O . LEU B 1 238 ? 9.719 -18.812 -20.672 1 92.25 238 LEU B O 1
ATOM 4649 N N . ALA B 1 239 ? 9.352 -19.562 -18.625 1 90.69 239 ALA B N 1
ATOM 4650 C CA . ALA B 1 239 ? 10.398 -18.734 -18.047 1 90.69 239 ALA B CA 1
ATOM 4651 C C . ALA B 1 239 ? 11.773 -19.156 -18.562 1 90.69 239 ALA B C 1
ATOM 4653 O O . ALA B 1 239 ? 12.609 -18.297 -18.875 1 90.69 239 ALA B O 1
ATOM 4654 N N . CYS B 1 240 ? 11.992 -20.453 -18.703 1 87 240 CYS B N 1
ATOM 4655 C CA . CYS B 1 240 ? 13.281 -20.984 -19.141 1 87 240 CYS B CA 1
ATOM 4656 C C . CYS B 1 240 ? 13.516 -20.656 -20.625 1 87 240 CYS B C 1
ATOM 4658 O O . CYS B 1 240 ? 14.641 -20.375 -21.016 1 87 240 CYS B O 1
ATOM 4660 N N . VAL B 1 241 ? 12.469 -20.625 -21.297 1 83.44 241 VAL B N 1
ATOM 4661 C CA . VAL B 1 241 ? 12.602 -20.469 -22.75 1 83.44 241 VAL B CA 1
ATOM 4662 C C . VAL B 1 241 ? 12.68 -18.984 -23.094 1 83.44 241 VAL B C 1
ATOM 4664 O O . VAL B 1 241 ? 13.461 -18.594 -23.969 1 83.44 241 VAL B O 1
ATOM 4667 N N . TRP B 1 242 ? 11.961 -18.141 -22.312 1 81.56 242 TRP B N 1
ATOM 4668 C CA . TRP B 1 242 ? 11.758 -16.797 -22.875 1 81.56 242 TRP B CA 1
ATOM 4669 C C . TRP B 1 242 ? 12.266 -15.727 -21.922 1 81.56 242 TRP B C 1
ATOM 4671 O O . TRP B 1 242 ? 12.297 -14.547 -22.281 1 81.56 242 TRP B O 1
ATOM 4681 N N . ASN B 1 243 ? 12.641 -16.016 -20.734 1 75.06 243 ASN B N 1
ATOM 4682 C CA . ASN B 1 243 ? 13.195 -14.984 -19.859 1 75.06 243 ASN B CA 1
ATOM 4683 C C . ASN B 1 243 ? 14.688 -14.781 -20.109 1 75.06 243 ASN B C 1
ATOM 4685 O O . ASN B 1 243 ? 15.211 -13.68 -19.922 1 75.06 243 ASN B O 1
ATOM 4689 N N . ASP B 1 244 ? 15.484 -15.805 -20.422 1 60.06 244 ASP B N 1
ATOM 4690 C CA . ASP B 1 244 ? 16.906 -15.695 -20.703 1 60.06 244 ASP B CA 1
ATOM 4691 C C . ASP B 1 244 ? 17.156 -15.273 -22.141 1 60.06 244 ASP B C 1
ATOM 4693 O O . ASP B 1 244 ? 16.609 -15.867 -23.078 1 60.06 244 ASP B O 1
ATOM 4697 N N . HIS B 1 245 ? 17.25 -13.93 -22.484 1 57.41 245 HIS B N 1
ATOM 4698 C CA . HIS B 1 245 ? 17.453 -12.914 -23.516 1 57.41 245 HIS B CA 1
ATOM 4699 C C . HIS B 1 245 ? 17.766 -13.562 -24.859 1 57.41 245 HIS B C 1
ATOM 4701 O O . HIS B 1 245 ? 17.953 -12.859 -25.859 1 57.41 245 HIS B O 1
ATOM 4707 N N . ASP B 1 246 ? 18.094 -14.773 -24.953 1 50.16 246 ASP B N 1
ATOM 4708 C CA . ASP B 1 246 ? 18.453 -15.039 -26.344 1 50.16 246 ASP B CA 1
ATOM 4709 C C . ASP B 1 246 ? 17.219 -15.109 -27.219 1 50.16 246 ASP B C 1
ATOM 4711 O O . ASP B 1 246 ? 17.312 -15.227 -28.453 1 50.16 246 ASP B O 1
ATOM 4715 N N . GLY B 1 247 ? 16.125 -15.086 -26.641 1 45.25 247 GLY B N 1
ATOM 4716 C CA . GLY B 1 247 ? 15 -15.391 -27.516 1 45.25 247 GLY B CA 1
ATOM 4717 C C . GLY B 1 247 ? 14.398 -14.156 -28.172 1 45.25 247 GLY B C 1
ATOM 4718 O O . GLY B 1 247 ? 15.125 -13.25 -28.578 1 45.25 247 GLY B O 1
ATOM 4719 N N . ILE B 1 248 ? 13.055 -14.117 -28.234 1 50.06 248 ILE B N 1
ATOM 4720 C CA . ILE B 1 248 ? 12.188 -13.273 -29.047 1 50.06 248 ILE B CA 1
ATOM 4721 C C . ILE B 1 248 ? 12.492 -11.805 -28.781 1 50.06 248 ILE B C 1
ATOM 4723 O O . ILE B 1 248 ? 12.203 -10.938 -29.609 1 50.06 248 ILE B O 1
ATOM 4727 N N . GLY B 1 249 ? 12.938 -11.477 -27.672 1 51.38 249 GLY B N 1
ATOM 4728 C CA . GLY B 1 249 ? 13.266 -10.07 -27.5 1 51.38 249 GLY B CA 1
ATOM 4729 C C . GLY B 1 249 ? 14.586 -9.688 -28.141 1 51.38 249 GLY B C 1
ATOM 4730 O O . GLY B 1 249 ? 15.297 -8.812 -27.641 1 51.38 249 GLY B O 1
ATOM 4731 N N . GLU B 1 250 ? 15.078 -10.539 -29.047 1 51.97 250 GLU B N 1
ATOM 4732 C CA . GLU B 1 250 ? 16.328 -10.195 -29.719 1 51.97 250 GLU B CA 1
ATOM 4733 C C . GLU B 1 250 ? 16.297 -8.773 -30.266 1 51.97 250 GLU B C 1
ATOM 4735 O O . GLU B 1 250 ? 17.344 -8.172 -30.516 1 51.97 250 GLU B O 1
ATOM 4740 N N . LYS B 1 251 ? 15.055 -8.445 -30.5 1 53.06 251 LYS B N 1
ATOM 4741 C CA . LYS B 1 251 ? 15.242 -7.043 -30.891 1 53.06 251 LYS B CA 1
ATOM 4742 C C . LYS B 1 251 ? 15.719 -6.211 -29.703 1 53.06 251 LYS B C 1
ATOM 4744 O O . LYS B 1 251 ? 15.203 -6.344 -28.594 1 53.06 251 LYS B O 1
ATOM 4749 N N . ALA B 1 252 ? 16.641 -5.637 -29.922 1 58.97 252 ALA B N 1
ATOM 4750 C CA . ALA B 1 252 ? 17.422 -4.836 -28.969 1 58.97 252 ALA B CA 1
ATOM 4751 C C . ALA B 1 252 ? 16.5 -4.059 -28.031 1 58.97 252 ALA B C 1
ATOM 4753 O O . ALA B 1 252 ? 16.75 -3.977 -26.828 1 58.97 252 ALA B O 1
ATOM 4754 N N . TRP B 1 253 ? 15.203 -3.77 -28.594 1 68.69 253 TRP B N 1
ATOM 4755 C CA . TRP B 1 253 ? 14.445 -2.777 -27.828 1 68.69 253 TRP B CA 1
ATOM 4756 C C . TRP B 1 253 ? 13.562 -3.449 -26.781 1 68.69 253 TRP B C 1
ATOM 4758 O O . TRP B 1 253 ? 13.133 -2.807 -25.828 1 68.69 253 TRP B O 1
ATOM 4768 N N . LEU B 1 254 ? 13.359 -4.742 -26.781 1 79.94 254 LEU B N 1
ATOM 4769 C CA . LEU B 1 254 ? 12.508 -5.414 -25.812 1 79.94 254 LEU B CA 1
ATOM 4770 C C . LEU B 1 254 ? 13.289 -6.477 -25.047 1 79.94 254 LEU B C 1
ATOM 4772 O O . LEU B 1 254 ? 12.703 -7.34 -24.391 1 79.94 254 LEU B O 1
ATOM 4776 N N . LYS B 1 255 ? 14.562 -6.383 -25.141 1 80 255 LYS B N 1
ATOM 4777 C CA . LYS B 1 255 ? 15.43 -7.367 -24.5 1 80 255 LYS B CA 1
ATOM 4778 C C . LYS B 1 255 ? 15.297 -7.309 -22.984 1 80 255 LYS B C 1
ATOM 4780 O O . LYS B 1 255 ? 15.578 -8.297 -22.297 1 80 255 LYS B O 1
ATOM 4785 N N . TRP B 1 256 ? 14.734 -6.215 -22.578 1 84.31 256 TRP B N 1
ATOM 4786 C CA . TRP B 1 256 ? 14.656 -6.02 -21.141 1 84.31 256 TRP B CA 1
ATOM 4787 C C . TRP B 1 256 ? 13.375 -6.633 -20.578 1 84.31 256 TRP B C 1
ATOM 4789 O O . TRP B 1 256 ? 13.234 -6.777 -19.359 1 84.31 256 TRP B O 1
ATOM 4799 N N . VAL B 1 257 ? 12.508 -7.133 -21.453 1 89.12 257 VAL B N 1
ATOM 4800 C CA . VAL B 1 257 ? 11.203 -7.625 -21.016 1 89.12 257 VAL B CA 1
ATOM 4801 C C . VAL B 1 257 ? 11.289 -9.125 -20.734 1 89.12 257 VAL B C 1
ATOM 4803 O O . VAL B 1 257 ? 11.703 -9.898 -21.609 1 89.12 257 VAL B O 1
ATOM 4806 N N . PRO B 1 258 ? 10.938 -9.578 -19.562 1 91.25 258 PRO B N 1
ATOM 4807 C CA . PRO B 1 258 ? 10.805 -11.016 -19.297 1 91.25 258 PRO B CA 1
ATOM 4808 C C . PRO B 1 258 ? 9.562 -11.617 -19.938 1 91.25 258 PRO B C 1
ATOM 4810 O O . PRO B 1 258 ? 8.539 -11.789 -19.266 1 91.25 258 PRO B O 1
ATOM 4813 N N . PHE B 1 259 ? 9.688 -12.086 -21.062 1 91.56 259 PHE B N 1
ATOM 4814 C CA . PHE B 1 259 ? 8.555 -12.5 -21.875 1 91.56 259 PHE B CA 1
ATOM 4815 C C . PHE B 1 259 ? 7.941 -13.781 -21.328 1 91.56 259 PHE B C 1
ATOM 4817 O O . PHE B 1 259 ? 6.738 -14.016 -21.469 1 91.56 259 PHE B O 1
ATOM 4824 N N . GLY B 1 260 ? 8.773 -14.648 -20.75 1 93.38 260 GLY B N 1
ATOM 4825 C CA . GLY B 1 260 ? 8.227 -15.867 -20.172 1 93.38 260 GLY B CA 1
ATOM 4826 C C . GLY B 1 260 ? 7.129 -15.617 -19.156 1 93.38 260 GLY B C 1
ATOM 4827 O O . GLY B 1 260 ? 6.027 -16.156 -19.266 1 93.38 260 GLY B O 1
ATOM 4828 N N . THR B 1 261 ? 7.453 -14.742 -18.25 1 95 261 THR B N 1
ATOM 4829 C CA . THR B 1 261 ? 6.488 -14.398 -17.203 1 95 261 THR B CA 1
ATOM 4830 C C . THR B 1 261 ? 5.316 -13.617 -17.797 1 95 261 THR B C 1
ATOM 4832 O O . THR B 1 261 ? 4.168 -13.812 -17.375 1 95 261 THR B O 1
ATOM 4835 N N . LEU B 1 262 ? 5.609 -12.75 -18.734 1 95.94 262 LEU B N 1
ATOM 4836 C CA . LEU B 1 262 ? 4.57 -11.961 -19.375 1 95.94 262 LEU B CA 1
ATOM 4837 C C . LEU B 1 262 ? 3.555 -12.867 -20.078 1 95.94 262 LEU B C 1
ATOM 4839 O O . LEU B 1 262 ? 2.348 -12.734 -19.859 1 95.94 262 LEU B O 1
ATOM 4843 N N . VAL B 1 263 ? 4.035 -13.836 -20.812 1 96.06 263 VAL B N 1
ATOM 4844 C CA . VAL B 1 263 ? 3.168 -14.734 -21.578 1 96.06 263 VAL B CA 1
ATOM 4845 C C . VAL B 1 263 ? 2.402 -15.641 -20.609 1 96.06 263 VAL B C 1
ATOM 4847 O O . VAL B 1 263 ? 1.222 -15.93 -20.828 1 96.06 263 VAL B O 1
ATOM 4850 N N . ALA B 1 264 ? 3.064 -16.125 -19.609 1 97.69 264 ALA B N 1
ATOM 4851 C CA . ALA B 1 264 ? 2.398 -16.953 -18.609 1 97.69 264 ALA B CA 1
ATOM 4852 C C . ALA B 1 264 ? 1.229 -16.219 -17.969 1 97.69 264 ALA B C 1
ATOM 4854 O O . ALA B 1 264 ? 0.119 -16.75 -17.891 1 97.69 264 ALA B O 1
ATOM 4855 N N . ASN B 1 265 ? 1.42 -15 -17.578 1 98.5 265 ASN B N 1
ATOM 4856 C CA . ASN B 1 265 ? 0.394 -14.203 -16.906 1 98.5 265 ASN B CA 1
ATOM 4857 C C . ASN B 1 265 ? -0.743 -13.844 -17.859 1 98.5 265 ASN B C 1
ATOM 4859 O O . ASN B 1 265 ? -1.917 -13.977 -17.516 1 98.5 265 ASN B O 1
ATOM 4863 N N . VAL B 1 266 ? -0.409 -13.43 -19.016 1 98.31 266 VAL B N 1
ATOM 4864 C CA . VAL B 1 266 ? -1.42 -13.008 -19.969 1 98.31 266 VAL B CA 1
ATOM 4865 C C . VAL B 1 266 ? -2.264 -14.219 -20.391 1 98.31 266 VAL B C 1
ATOM 4867 O O . VAL B 1 266 ? -3.492 -14.125 -20.469 1 98.31 266 VAL B O 1
ATOM 4870 N N . SER B 1 267 ? -1.622 -15.359 -20.656 1 98.56 267 SER B N 1
ATOM 4871 C CA . SER B 1 267 ? -2.344 -16.562 -21.047 1 98.56 267 SER B CA 1
ATOM 4872 C C . SER B 1 267 ? -3.252 -17.047 -19.922 1 98.56 267 SER B C 1
ATOM 4874 O O . SER B 1 267 ? -4.414 -17.391 -20.156 1 98.56 267 SER B O 1
ATOM 4876 N N . ALA B 1 268 ? -2.695 -17.094 -18.75 1 98.75 268 ALA B N 1
ATOM 4877 C CA . ALA B 1 268 ? -3.494 -17.531 -17.609 1 98.75 268 ALA B CA 1
ATOM 4878 C C . ALA B 1 268 ? -4.711 -16.625 -17.406 1 98.75 268 ALA B C 1
ATOM 4880 O O . ALA B 1 268 ? -5.816 -17.109 -17.156 1 98.75 268 ALA B O 1
ATOM 4881 N N . ALA B 1 269 ? -4.5 -15.312 -17.547 1 98.56 269 ALA B N 1
ATOM 4882 C CA . ALA B 1 269 ? -5.594 -14.359 -17.391 1 98.56 269 ALA B CA 1
ATOM 4883 C C . ALA B 1 269 ? -6.648 -14.555 -18.469 1 98.56 269 ALA B C 1
ATOM 4885 O O . ALA B 1 269 ? -7.848 -14.438 -18.203 1 98.56 269 ALA B O 1
ATOM 4886 N N . SER B 1 270 ? -6.227 -14.852 -19.641 1 98.38 270 SER B N 1
ATOM 4887 C CA . SER B 1 270 ? -7.141 -15.078 -20.75 1 98.38 270 SER B CA 1
ATOM 4888 C C . SER B 1 270 ? -7.973 -16.344 -20.531 1 98.38 270 SER B C 1
ATOM 4890 O O . SER B 1 270 ? -9.195 -16.328 -20.719 1 98.38 270 SER B O 1
ATOM 4892 N N . ILE B 1 271 ? -7.32 -17.406 -20.156 1 98.44 271 ILE B N 1
ATOM 4893 C CA . ILE B 1 271 ? -8.023 -18.656 -19.891 1 98.44 271 ILE B CA 1
ATOM 4894 C C . ILE B 1 271 ? -8.984 -18.484 -18.719 1 98.44 271 ILE B C 1
ATOM 4896 O O . ILE B 1 271 ? -10.102 -19 -18.734 1 98.44 271 ILE B O 1
ATOM 4900 N N . MET B 1 272 ? -8.508 -17.75 -17.719 1 97.94 272 MET B N 1
ATOM 4901 C CA . MET B 1 272 ? -9.336 -17.453 -16.562 1 97.94 272 MET B CA 1
ATOM 4902 C C . MET B 1 272 ? -10.625 -16.75 -16.969 1 97.94 272 MET B C 1
ATOM 4904 O O . MET B 1 272 ? -11.703 -17.094 -16.484 1 97.94 272 MET B O 1
ATOM 4908 N N . ALA B 1 273 ? -10.523 -15.766 -17.828 1 97.81 273 ALA B N 1
ATOM 4909 C CA . ALA B 1 273 ? -11.688 -15.023 -18.297 1 97.81 273 ALA B CA 1
ATOM 4910 C C . ALA B 1 273 ? -12.625 -15.914 -19.109 1 97.81 273 ALA B C 1
ATOM 4912 O O . ALA B 1 273 ? -13.844 -15.82 -18.984 1 97.81 273 ALA B O 1
ATOM 4913 N N . ALA B 1 274 ? -12.07 -16.797 -19.938 1 97.44 274 ALA B N 1
ATOM 4914 C CA . ALA B 1 274 ? -12.875 -17.719 -20.734 1 97.44 274 ALA B CA 1
ATOM 4915 C C . ALA B 1 274 ? -13.664 -18.656 -19.844 1 97.44 274 ALA B C 1
ATOM 4917 O O . ALA B 1 274 ? -14.867 -18.859 -20.047 1 97.44 274 ALA B O 1
ATOM 4918 N N . LEU B 1 275 ? -12.961 -19.219 -18.891 1 97.06 275 LEU B N 1
ATOM 4919 C CA . LEU B 1 275 ? -13.617 -20.156 -17.969 1 97.06 275 LEU B CA 1
ATOM 4920 C C . LEU B 1 275 ? -14.688 -19.453 -17.156 1 97.06 275 LEU B C 1
ATOM 4922 O O . LEU B 1 275 ? -15.742 -20.031 -16.859 1 97.06 275 LEU B O 1
ATOM 4926 N N . ALA B 1 276 ? -14.414 -18.219 -16.734 1 95.81 276 ALA B N 1
ATOM 4927 C CA . ALA B 1 276 ? -15.398 -17.453 -15.969 1 95.81 276 ALA B CA 1
ATOM 4928 C C . ALA B 1 276 ? -16.656 -17.203 -16.797 1 95.81 276 ALA B C 1
ATOM 4930 O O . ALA B 1 276 ? -17.781 -17.344 -16.281 1 95.81 276 ALA B O 1
ATOM 4931 N N . ALA B 1 277 ? -16.484 -16.828 -18.047 1 95 277 ALA B N 1
ATOM 4932 C CA . ALA B 1 277 ? -17.625 -16.594 -18.938 1 95 277 ALA B CA 1
ATOM 4933 C C . ALA B 1 277 ? -18.422 -17.875 -19.156 1 95 277 ALA B C 1
ATOM 4935 O O . ALA B 1 277 ? -19.656 -17.859 -19.125 1 95 277 ALA B O 1
ATOM 4936 N N . LEU B 1 278 ? -17.688 -19.016 -19.344 1 94.62 278 LEU B N 1
ATOM 4937 C CA . LEU B 1 278 ? -18.328 -20.297 -19.625 1 94.62 278 LEU B CA 1
ATOM 4938 C C . LEU B 1 278 ? -19.078 -20.812 -18.406 1 94.62 278 LEU B C 1
ATOM 4940 O O . LEU B 1 278 ? -20.109 -21.469 -18.531 1 94.62 278 LEU B O 1
ATOM 4944 N N . LYS B 1 279 ? -18.469 -20.578 -17.219 1 93.12 279 LYS B N 1
ATOM 4945 C CA . LYS B 1 279 ? -19.141 -20.984 -15.992 1 93.12 279 LYS B CA 1
ATOM 4946 C C . LYS B 1 279 ? -20.5 -20.297 -15.859 1 93.12 279 LYS B C 1
ATOM 4948 O O . LYS B 1 279 ? -21.438 -20.875 -15.32 1 93.12 279 LYS B O 1
ATOM 4953 N N . LYS B 1 280 ? -20.625 -19.109 -16.312 1 88.69 280 LYS B N 1
ATOM 4954 C CA . LYS B 1 280 ? -21.859 -18.344 -16.234 1 88.69 280 LYS B CA 1
ATOM 4955 C C . LYS B 1 280 ? -22.875 -18.828 -17.266 1 88.69 280 LYS B C 1
ATOM 4957 O O . LYS B 1 280 ? -24.094 -18.797 -17 1 88.69 280 LYS B O 1
ATOM 4962 N N . GLU B 1 281 ? -22.375 -19.312 -18.359 1 89.5 281 GLU B N 1
ATOM 4963 C CA . GLU B 1 281 ? -23.25 -19.656 -19.469 1 89.5 281 GLU B CA 1
ATOM 4964 C C . GLU B 1 281 ? -23.6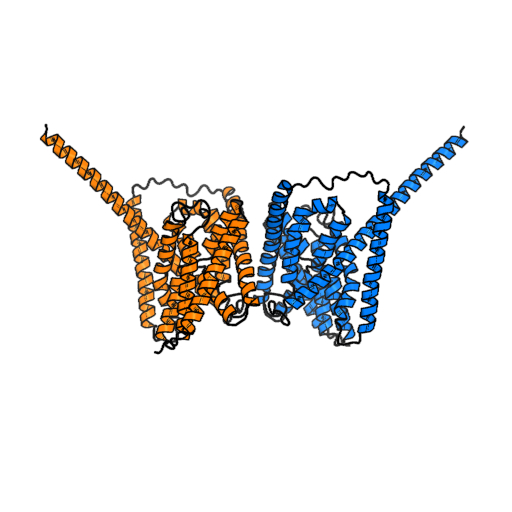88 -21.109 -19.406 1 89.5 281 GLU B C 1
ATOM 4966 O O . GLU B 1 281 ? -24.828 -21.438 -19.734 1 89.5 281 GLU B O 1
ATOM 4971 N N . VAL B 1 282 ? -22.641 -21.984 -18.953 1 88 282 VAL B N 1
ATOM 4972 C CA . VAL B 1 282 ? -22.922 -23.406 -18.906 1 88 282 VAL B CA 1
ATOM 4973 C C . VAL B 1 282 ? -23.578 -23.766 -17.562 1 88 282 VAL B C 1
ATOM 4975 O O . VAL B 1 282 ? -22.953 -23.625 -16.516 1 88 282 VAL B O 1
ATOM 4978 N N . LYS B 1 283 ? -24.812 -23.766 -17.391 1 84 283 LYS B N 1
ATOM 4979 C CA . LYS B 1 283 ? -25.562 -24.047 -16.188 1 84 283 LYS B CA 1
ATOM 4980 C C . LYS B 1 283 ? -25.469 -25.531 -15.812 1 84 283 LYS B C 1
ATOM 4982 O O . LYS B 1 283 ? -26.484 -26.234 -15.766 1 84 283 LYS B O 1
ATOM 4987 N N . ASN B 1 284 ? -24.25 -26.109 -15.531 1 90.38 284 ASN B N 1
ATOM 4988 C CA . ASN B 1 284 ? -23.938 -27.469 -15.125 1 90.38 284 ASN B CA 1
ATOM 4989 C C . ASN B 1 284 ? -22.984 -27.5 -13.93 1 90.38 284 ASN B C 1
ATOM 4991 O O . ASN B 1 284 ? -21.906 -26.906 -13.977 1 90.38 284 ASN B O 1
ATOM 4995 N N . ASP B 1 285 ? -23.344 -28.219 -12.953 1 87.31 285 ASP B N 1
ATOM 4996 C CA . ASP B 1 285 ? -22.609 -28.219 -11.695 1 87.31 285 ASP B CA 1
ATOM 4997 C C . ASP B 1 285 ? -21.234 -28.891 -11.859 1 87.31 285 ASP B C 1
ATOM 4999 O O . ASP B 1 285 ? -20.25 -28.453 -11.258 1 87.31 285 ASP B O 1
ATOM 5003 N N . THR B 1 286 ? -21.297 -29.984 -12.625 1 87.31 286 THR B N 1
ATOM 5004 C CA . THR B 1 286 ? -20.031 -30.672 -12.867 1 87.31 286 THR B CA 1
ATOM 5005 C C . THR B 1 286 ? -19.062 -29.766 -13.609 1 87.31 286 THR B C 1
ATOM 5007 O O . THR B 1 286 ? -17.875 -29.672 -13.242 1 87.31 286 THR B O 1
ATOM 5010 N N . PHE B 1 287 ? -19.547 -29.078 -14.625 1 90.75 287 PHE B N 1
ATOM 5011 C CA . PHE B 1 287 ? -18.703 -28.156 -15.383 1 90.75 287 PHE B CA 1
ATOM 5012 C C . PHE B 1 287 ? -18.219 -27.016 -14.492 1 90.75 287 PHE B C 1
ATOM 5014 O O . PHE B 1 287 ? -17.047 -26.609 -14.578 1 90.75 287 PHE B O 1
ATOM 5021 N N . TYR B 1 288 ? -19.078 -26.562 -13.688 1 92.19 288 TYR B N 1
ATOM 5022 C CA . TYR B 1 288 ? -18.719 -25.484 -12.773 1 92.19 288 TYR B CA 1
ATOM 5023 C C . TYR B 1 288 ? -17.547 -25.891 -11.875 1 92.19 288 TYR B C 1
ATOM 5025 O O . TYR B 1 288 ? -16.578 -25.141 -11.719 1 92.19 288 TYR B O 1
ATOM 5033 N N . THR B 1 289 ? -17.625 -27.062 -11.359 1 90.44 289 THR B N 1
ATOM 5034 C CA . THR B 1 289 ? -16.609 -27.547 -10.422 1 90.44 289 THR B CA 1
ATOM 5035 C C . THR B 1 289 ? -15.273 -27.734 -11.117 1 90.44 289 THR B C 1
ATOM 5037 O O . THR B 1 289 ? -14.227 -27.359 -10.586 1 90.44 289 THR B O 1
ATOM 5040 N N . ILE B 1 290 ? -15.344 -28.297 -12.297 1 92.38 290 ILE B N 1
ATOM 5041 C CA . ILE B 1 290 ? -14.125 -28.547 -13.055 1 92.38 290 ILE B CA 1
ATOM 5042 C C . ILE B 1 290 ? -13.492 -27.219 -13.477 1 92.38 290 ILE B C 1
ATOM 5044 O O . ILE B 1 290 ? -12.281 -27.031 -13.336 1 92.38 290 ILE B O 1
ATOM 5048 N N . ALA B 1 291 ? -14.336 -26.312 -13.945 1 95.12 291 ALA B N 1
ATOM 5049 C CA . ALA B 1 291 ? -13.844 -25 -14.367 1 95.12 291 ALA B CA 1
ATOM 5050 C C . ALA B 1 291 ? -13.242 -24.234 -13.188 1 95.12 291 ALA B C 1
ATOM 5052 O O . ALA B 1 291 ? -12.211 -23.578 -13.328 1 95.12 291 ALA B O 1
ATOM 5053 N N . ALA B 1 292 ? -13.867 -24.344 -12.086 1 94.44 292 ALA B N 1
ATOM 5054 C CA . ALA B 1 292 ? -13.375 -23.688 -10.883 1 94.44 292 ALA B CA 1
ATOM 5055 C C . ALA B 1 292 ? -12.039 -24.281 -10.438 1 94.44 292 ALA B C 1
ATOM 5057 O O . ALA B 1 292 ? -11.156 -23.547 -9.969 1 94.44 292 ALA B O 1
ATOM 5058 N N . ALA B 1 293 ? -11.945 -25.562 -10.562 1 94.44 293 ALA B N 1
ATOM 5059 C CA . ALA B 1 293 ? -10.695 -26.234 -10.211 1 94.44 293 ALA B CA 1
ATOM 5060 C C . ALA B 1 293 ? -9.562 -25.812 -11.148 1 94.44 293 ALA B C 1
ATOM 5062 O O . ALA B 1 293 ? -8.422 -25.625 -10.711 1 94.44 293 ALA B O 1
ATOM 5063 N N . LEU B 1 294 ? -9.883 -25.656 -12.406 1 96.75 294 LEU B N 1
ATOM 5064 C CA . LEU B 1 294 ? -8.898 -25.219 -13.383 1 96.75 294 LEU B CA 1
ATOM 5065 C C . LEU B 1 294 ? -8.469 -23.781 -13.117 1 96.75 294 LEU B C 1
ATOM 5067 O O . LEU B 1 294 ? -7.285 -23.453 -13.242 1 96.75 294 LEU B O 1
ATOM 5071 N N . GLN B 1 295 ? -9.375 -22.938 -12.75 1 97.69 295 GLN B N 1
ATOM 5072 C CA . GLN B 1 295 ? -9.07 -21.547 -12.414 1 97.69 295 GLN B CA 1
ATOM 5073 C C . GLN B 1 295 ? -8.164 -21.469 -11.195 1 97.69 295 GLN B C 1
ATOM 5075 O O . GLN B 1 295 ? -7.172 -20.734 -11.195 1 97.69 295 GLN B O 1
ATOM 5080 N N . LEU B 1 296 ? -8.492 -22.234 -10.234 1 96.25 296 LEU B N 1
ATOM 5081 C CA . LEU B 1 296 ? -7.77 -22.203 -8.969 1 96.25 296 LEU B CA 1
ATOM 5082 C C . LEU B 1 296 ? -6.395 -22.844 -9.109 1 96.25 296 LEU B C 1
ATOM 5084 O O . LEU B 1 296 ? -5.391 -22.281 -8.68 1 96.25 296 LEU B O 1
ATOM 5088 N N . GLY B 1 297 ? -6.383 -24.016 -9.727 1 97.31 297 GLY B N 1
ATOM 5089 C CA . GLY B 1 297 ? -5.176 -24.828 -9.742 1 97.31 297 GLY B CA 1
ATOM 5090 C C . GLY B 1 297 ? -4.301 -24.578 -10.953 1 97.31 297 GLY B C 1
ATOM 5091 O O . GLY B 1 297 ? -3.09 -24.406 -10.828 1 97.31 297 GLY B O 1
ATOM 5092 N N . PHE B 1 298 ? -4.875 -24.562 -12.117 1 98.06 298 PHE B N 1
ATOM 5093 C CA . PHE B 1 298 ? -4.082 -24.422 -13.336 1 98.06 298 PHE B CA 1
ATOM 5094 C C . PHE B 1 298 ? -3.779 -22.953 -13.617 1 98.06 298 PHE B C 1
ATOM 5096 O O . PHE B 1 298 ? -2.617 -22.547 -13.625 1 98.06 298 PHE B O 1
ATOM 5103 N N . CYS B 1 299 ? -4.816 -22.078 -13.789 1 98.44 299 CYS B N 1
ATOM 5104 C CA . CYS B 1 299 ? -4.609 -20.672 -14.109 1 98.44 299 CYS B CA 1
ATOM 5105 C C . CYS B 1 299 ? -3.91 -19.938 -12.961 1 98.44 299 CYS B C 1
ATOM 5107 O O . CYS B 1 299 ? -3.006 -19.141 -13.188 1 98.44 299 CYS B O 1
ATOM 5109 N N . GLY B 1 300 ? -4.312 -20.266 -11.758 1 98.12 300 GLY B N 1
ATOM 5110 C CA . GLY B 1 300 ? -3.721 -19.641 -10.586 1 98.12 300 GLY B CA 1
ATOM 5111 C C . GLY B 1 300 ? -2.242 -19.938 -10.438 1 98.12 300 GLY B C 1
ATOM 5112 O O . GLY B 1 300 ? -1.485 -19.109 -9.922 1 98.12 300 GLY B O 1
ATOM 5113 N N . CYS B 1 301 ? -1.846 -21.109 -10.875 1 98.44 301 CYS B N 1
ATOM 5114 C CA . CYS B 1 301 ? -0.455 -21.5 -10.672 1 98.44 301 CYS B CA 1
ATOM 5115 C C . CYS B 1 301 ? 0.361 -21.266 -11.938 1 98.44 301 CYS B C 1
ATOM 5117 O O . CYS B 1 301 ? 1.593 -21.281 -11.898 1 98.44 301 CYS B O 1
ATOM 5119 N N . LEU B 1 302 ? -0.331 -21.062 -13.031 1 98.38 302 LEU B N 1
ATOM 5120 C CA . LEU B 1 302 ? 0.328 -20.641 -14.266 1 98.38 302 LEU B CA 1
ATOM 5121 C C . LEU B 1 302 ? 0.729 -19.172 -14.18 1 98.38 302 LEU B C 1
ATOM 5123 O O . LEU B 1 302 ? 1.729 -18.766 -14.773 1 98.38 302 LEU B O 1
ATOM 5127 N N . SER B 1 303 ? -0.046 -18.391 -13.453 1 98.5 303 SER B N 1
ATOM 5128 C CA . SER B 1 303 ? 0.237 -16.969 -13.281 1 98.5 303 SER B CA 1
ATOM 5129 C C . SER B 1 303 ? 0.844 -16.688 -11.914 1 98.5 303 SER B C 1
ATOM 5131 O O . SER B 1 303 ? 0.741 -17.516 -11 1 98.5 303 SER B O 1
ATOM 5133 N N . THR B 1 304 ? 1.526 -15.617 -11.797 1 97.81 304 THR B N 1
ATOM 5134 C CA . THR B 1 304 ? 2.133 -15.289 -10.508 1 97.81 304 THR B CA 1
ATOM 5135 C C . THR B 1 304 ? 2.4 -13.789 -10.406 1 97.81 304 THR B C 1
ATOM 5137 O O . THR B 1 304 ? 2.666 -13.125 -11.406 1 97.81 304 THR B O 1
ATOM 5140 N N . VAL B 1 305 ? 2.299 -13.242 -9.219 1 98.31 305 VAL B N 1
ATOM 5141 C CA . VAL B 1 305 ? 2.605 -11.844 -8.938 1 98.31 305 VAL B CA 1
ATOM 5142 C C . VAL B 1 305 ? 3.998 -11.734 -8.32 1 98.31 305 VAL B C 1
ATOM 5144 O O . VAL B 1 305 ? 4.707 -10.75 -8.547 1 98.31 305 VAL B O 1
ATOM 5147 N N . SER B 1 306 ? 4.422 -12.734 -7.566 1 97.56 306 SER B N 1
ATOM 5148 C CA . SER B 1 306 ? 5.695 -12.68 -6.855 1 97.56 306 SER B CA 1
ATOM 5149 C C . SER B 1 306 ? 6.863 -12.531 -7.824 1 97.56 306 SER B C 1
ATOM 5151 O O . SER B 1 306 ? 7.742 -11.688 -7.621 1 97.56 306 SER B O 1
ATOM 5153 N N . THR B 1 307 ? 6.859 -13.344 -8.977 1 96.5 307 THR B N 1
ATOM 5154 C CA . THR B 1 307 ? 7.918 -13.227 -9.969 1 96.5 307 THR B CA 1
ATOM 5155 C C . THR B 1 307 ? 7.777 -11.93 -10.766 1 96.5 307 THR B C 1
ATOM 5157 O O . THR B 1 307 ? 8.773 -11.305 -11.125 1 96.5 307 THR B O 1
ATOM 5160 N N . LEU B 1 308 ? 6.547 -11.555 -11.055 1 97.19 308 LEU B N 1
ATOM 5161 C CA . LEU B 1 308 ? 6.301 -10.297 -11.75 1 97.19 308 LEU B CA 1
ATOM 5162 C C . LEU B 1 308 ? 6.934 -9.133 -10.992 1 97.19 308 LEU B C 1
ATOM 5164 O O . LEU B 1 308 ? 7.613 -8.289 -11.586 1 97.19 308 LEU B O 1
ATOM 5168 N N . VAL B 1 309 ? 6.719 -9.078 -9.68 1 97.62 309 VAL B N 1
ATOM 5169 C CA . VAL B 1 309 ? 7.191 -7.953 -8.883 1 97.62 309 VAL B CA 1
ATOM 5170 C C . VAL B 1 309 ? 8.703 -8.07 -8.672 1 97.62 309 VAL B C 1
ATOM 5172 O O . VAL B 1 309 ? 9.398 -7.062 -8.586 1 97.62 309 VAL B O 1
ATOM 5175 N N . ALA B 1 310 ? 9.234 -9.32 -8.594 1 96.25 310 ALA B N 1
ATOM 5176 C CA . ALA B 1 310 ? 10.68 -9.508 -8.5 1 96.25 310 ALA B CA 1
ATOM 5177 C C . ALA B 1 310 ? 11.383 -8.961 -9.742 1 96.25 310 ALA B C 1
ATOM 5179 O O . ALA B 1 310 ? 12.438 -8.328 -9.641 1 96.25 310 ALA B O 1
ATOM 5180 N N . GLU B 1 311 ? 10.805 -9.266 -10.898 1 94.81 311 GLU B N 1
ATOM 5181 C CA . GLU B 1 311 ? 11.352 -8.742 -12.148 1 94.81 311 GLU B CA 1
ATOM 5182 C C . GLU B 1 311 ? 11.203 -7.227 -12.227 1 94.81 311 GLU B C 1
ATOM 5184 O O . GLU B 1 311 ? 12.086 -6.535 -12.734 1 94.81 311 GLU B O 1
ATOM 5189 N N . HIS B 1 312 ? 10.055 -6.719 -11.727 1 95.62 312 HIS B N 1
ATOM 5190 C CA . HIS B 1 312 ? 9.852 -5.277 -11.602 1 95.62 312 HIS B CA 1
ATOM 5191 C C . HIS B 1 312 ? 10.945 -4.641 -10.758 1 95.62 312 HIS B C 1
ATOM 5193 O O . HIS B 1 312 ? 11.5 -3.602 -11.133 1 95.62 312 HIS B O 1
ATOM 5199 N N . TYR B 1 313 ? 11.258 -5.238 -9.672 1 95.38 313 TYR B N 1
ATOM 5200 C CA . TYR B 1 313 ? 12.273 -4.738 -8.75 1 95.38 313 TYR B CA 1
ATOM 5201 C C . TYR B 1 313 ? 13.648 -4.75 -9.406 1 95.38 313 TYR B C 1
ATOM 5203 O O . TYR B 1 313 ? 14.43 -3.812 -9.242 1 95.38 313 TYR B O 1
ATOM 5211 N N . LYS B 1 314 ? 13.922 -5.832 -10.117 1 92.75 314 LYS B N 1
ATOM 5212 C CA . LYS B 1 314 ? 15.203 -5.945 -10.812 1 92.75 314 LYS B CA 1
ATOM 5213 C C . LYS B 1 314 ? 15.367 -4.836 -11.844 1 92.75 314 LYS B C 1
ATOM 5215 O O . LYS B 1 314 ? 16.453 -4.27 -11.992 1 92.75 314 LYS B O 1
ATOM 5220 N N . LEU B 1 315 ? 14.344 -4.578 -12.586 1 91.38 315 LEU B N 1
ATOM 5221 C CA . LEU B 1 315 ? 14.367 -3.512 -13.578 1 91.38 315 LEU B CA 1
ATOM 5222 C C . LEU B 1 315 ? 14.562 -2.152 -12.922 1 91.38 315 LEU B C 1
ATOM 5224 O O . LEU B 1 315 ? 15.312 -1.314 -13.422 1 91.38 315 LEU B O 1
ATOM 5228 N N . LYS B 1 316 ? 13.883 -1.937 -11.805 1 91.19 316 LYS B N 1
ATOM 5229 C CA . LYS B 1 316 ? 14 -0.683 -11.062 1 91.19 316 LYS B CA 1
ATOM 5230 C C . LYS B 1 316 ? 15.422 -0.471 -10.562 1 91.19 316 LYS B C 1
ATOM 5232 O O . LYS B 1 316 ? 15.969 0.628 -10.672 1 91.19 316 LYS B O 1
ATOM 5237 N N . ARG B 1 317 ? 16.016 -1.454 -10.039 1 86.62 317 ARG B N 1
ATOM 5238 C CA . ARG B 1 317 ? 17.359 -1.396 -9.484 1 86.62 317 ARG B CA 1
ATOM 5239 C C . ARG B 1 317 ? 18.406 -1.233 -10.586 1 86.62 317 ARG B C 1
ATOM 5241 O O . ARG B 1 317 ? 19.469 -0.67 -10.352 1 86.62 317 ARG B O 1
ATOM 5248 N N . GLY B 1 318 ? 18.047 -1.783 -11.719 1 84.44 318 GLY B N 1
ATOM 5249 C CA . GLY B 1 318 ? 18.938 -1.644 -12.852 1 84.44 318 GLY B CA 1
ATOM 5250 C C . GLY B 1 318 ? 18.922 -0.249 -13.453 1 84.44 318 GLY B C 1
ATOM 5251 O O . GLY B 1 318 ? 19.672 0.036 -14.391 1 84.44 318 GLY B O 1
ATOM 5252 N N . GLY B 1 319 ? 18.109 0.68 -12.938 1 76.94 319 GLY B N 1
ATOM 5253 C CA . GLY B 1 319 ? 18.203 2.092 -13.273 1 76.94 319 GLY B CA 1
ATOM 5254 C C . GLY B 1 319 ? 17.078 2.564 -14.18 1 76.94 319 GLY B C 1
ATOM 5255 O O . GLY B 1 319 ? 17.062 3.723 -14.602 1 76.94 319 GLY B O 1
ATOM 5256 N N . SER B 1 320 ? 16.188 1.664 -14.461 1 86.75 320 SER B N 1
ATOM 5257 C CA . SER B 1 320 ? 15.125 2.109 -15.352 1 86.75 320 SER B CA 1
ATOM 5258 C C . SER B 1 320 ? 13.758 1.994 -14.688 1 86.75 320 SER B C 1
ATOM 5260 O O . SER B 1 320 ? 13.062 0.996 -14.867 1 86.75 320 SER B O 1
ATOM 5262 N N . LEU B 1 321 ? 13.375 3.043 -14.039 1 89.5 321 LEU B N 1
ATOM 5263 C CA . LEU B 1 321 ? 12.07 3.121 -13.383 1 89.5 321 LEU B CA 1
ATOM 5264 C C . LEU B 1 321 ? 10.938 3.01 -14.398 1 89.5 321 LEU B C 1
ATOM 5266 O O . LEU B 1 321 ? 9.938 2.338 -14.148 1 89.5 321 LEU B O 1
ATOM 5270 N N . TRP B 1 322 ? 11.18 3.584 -15.539 1 89.81 322 TRP B N 1
ATOM 5271 C CA . TRP B 1 322 ? 10.141 3.6 -16.562 1 89.81 322 TRP B CA 1
ATOM 5272 C C . TRP B 1 322 ? 9.93 2.207 -17.141 1 89.81 322 TRP B C 1
ATOM 5274 O O . TRP B 1 322 ? 8.797 1.82 -17.438 1 89.81 322 TRP B O 1
ATOM 5284 N N . ARG B 1 323 ? 10.984 1.468 -17.328 1 91.44 323 ARG B N 1
ATOM 5285 C CA . ARG B 1 323 ? 10.859 0.114 -17.859 1 91.44 323 ARG B CA 1
ATOM 5286 C C . ARG B 1 323 ? 10.141 -0.797 -16.875 1 91.44 323 ARG B C 1
ATOM 5288 O O . ARG B 1 323 ? 9.359 -1.663 -17.266 1 91.44 323 ARG B O 1
ATOM 5295 N N . ALA B 1 324 ? 10.43 -0.556 -15.594 1 94.5 324 ALA B N 1
ATOM 5296 C CA . ALA B 1 324 ? 9.781 -1.366 -14.562 1 94.5 324 ALA B CA 1
ATOM 5297 C C . ALA B 1 324 ? 8.266 -1.188 -14.594 1 94.5 324 ALA B C 1
ATOM 5299 O O . ALA B 1 324 ? 7.52 -2.168 -14.633 1 94.5 324 ALA B O 1
ATOM 5300 N N . TYR B 1 325 ? 7.824 0.042 -14.688 1 94.5 325 TYR B N 1
ATOM 5301 C CA . TYR B 1 325 ? 6.391 0.312 -14.664 1 94.5 325 TYR B CA 1
ATOM 5302 C C . TYR B 1 325 ? 5.754 -0.011 -16.016 1 94.5 325 TYR B C 1
ATOM 5304 O O . TYR B 1 325 ? 4.602 -0.443 -16.078 1 94.5 325 TYR B O 1
ATOM 5312 N N . ALA B 1 326 ? 6.48 0.224 -17.094 1 93.25 326 ALA B N 1
ATOM 5313 C CA . ALA B 1 326 ? 5.965 -0.168 -18.406 1 93.25 326 ALA B CA 1
ATOM 5314 C C . ALA B 1 326 ? 5.719 -1.673 -18.469 1 93.25 326 ALA B C 1
ATOM 5316 O O . ALA B 1 326 ? 4.711 -2.119 -19.031 1 93.25 326 ALA B O 1
ATOM 5317 N N . TYR B 1 327 ? 6.652 -2.467 -17.922 1 95.06 327 TYR B N 1
ATOM 5318 C CA . TYR B 1 327 ? 6.531 -3.92 -17.891 1 95.06 327 TYR B CA 1
ATOM 5319 C C . TYR B 1 327 ? 5.32 -4.348 -17.062 1 95.06 327 TYR B C 1
ATOM 5321 O O . TYR B 1 327 ? 4.492 -5.133 -17.531 1 95.06 327 TYR B O 1
ATOM 5329 N N . THR B 1 328 ? 5.188 -3.789 -15.859 1 97.06 328 THR B N 1
ATOM 5330 C CA . THR B 1 328 ? 4.125 -4.191 -14.938 1 97.06 328 THR B CA 1
ATOM 5331 C C . THR B 1 328 ? 2.766 -3.729 -15.453 1 97.06 328 THR B C 1
ATOM 5333 O O . THR B 1 328 ? 1.83 -4.523 -15.555 1 97.06 328 THR B O 1
ATOM 5336 N N . LEU B 1 329 ? 2.627 -2.463 -15.844 1 96.31 329 LEU B N 1
ATOM 5337 C CA . LEU B 1 329 ? 1.36 -1.911 -16.312 1 96.31 329 LEU B CA 1
ATOM 5338 C C . LEU B 1 329 ? 1.007 -2.453 -17.688 1 96.31 329 LEU B C 1
ATOM 5340 O O . LEU B 1 329 ? -0.171 -2.643 -18 1 96.31 329 LEU B O 1
ATOM 5344 N N . GLY B 1 330 ? 2.059 -2.674 -18.484 1 96.12 330 GLY B N 1
ATOM 5345 C CA . GLY B 1 330 ? 1.809 -3.312 -19.766 1 96.12 330 GLY B CA 1
ATOM 5346 C C . GLY B 1 330 ? 1.209 -4.699 -19.625 1 96.12 330 GLY B C 1
ATOM 5347 O O . GLY B 1 330 ? 0.274 -5.047 -20.359 1 96.12 330 GLY B O 1
ATOM 5348 N N . THR B 1 331 ? 1.754 -5.512 -18.719 1 97.69 331 THR B N 1
ATOM 5349 C CA . THR B 1 331 ? 1.217 -6.844 -18.469 1 97.69 331 THR B CA 1
ATOM 5350 C C . THR B 1 331 ? -0.247 -6.762 -18.031 1 97.69 331 THR B C 1
ATOM 5352 O O . THR B 1 331 ? -1.08 -7.535 -18.516 1 97.69 331 THR B O 1
ATOM 5355 N N . ILE B 1 332 ? -0.576 -5.816 -17.156 1 98.06 332 ILE B N 1
ATOM 5356 C CA . ILE B 1 332 ? -1.939 -5.645 -16.672 1 98.06 332 ILE B CA 1
ATOM 5357 C C . ILE B 1 332 ? -2.846 -5.195 -17.812 1 98.06 332 ILE B C 1
ATOM 5359 O O . ILE B 1 332 ? -3.936 -5.742 -18 1 98.06 332 ILE B O 1
ATOM 5363 N N . ALA B 1 333 ? -2.408 -4.219 -18.609 1 96.81 333 ALA B N 1
ATOM 5364 C CA . ALA B 1 333 ? -3.219 -3.645 -19.672 1 96.81 333 ALA B CA 1
ATOM 5365 C C . ALA B 1 333 ? -3.547 -4.691 -20.734 1 96.81 333 ALA B C 1
ATOM 5367 O O . ALA B 1 333 ? -4.695 -4.801 -21.172 1 96.81 333 ALA B O 1
ATOM 5368 N N . ILE B 1 334 ? -2.549 -5.48 -21.125 1 98 334 ILE B N 1
ATOM 5369 C CA . ILE B 1 334 ? -2.746 -6.504 -22.141 1 98 334 ILE B CA 1
ATOM 5370 C C . ILE B 1 334 ? -3.703 -7.574 -21.609 1 98 334 ILE B C 1
ATOM 5372 O O . ILE B 1 334 ? -4.641 -7.969 -22.312 1 98 334 ILE B O 1
ATOM 5376 N N . SER B 1 335 ? -3.443 -8.062 -20.422 1 98.62 335 SER B N 1
ATOM 5377 C CA . SER B 1 335 ? -4.285 -9.094 -19.828 1 98.62 335 SER B CA 1
ATOM 5378 C C . SER B 1 335 ? -5.715 -8.609 -19.641 1 98.62 335 SER B C 1
ATOM 5380 O O . SER B 1 335 ? -6.668 -9.352 -19.891 1 98.62 335 SER B O 1
ATOM 5382 N N . PHE B 1 336 ? -5.82 -7.367 -19.234 1 97.75 336 PHE B N 1
ATOM 5383 C CA . PHE B 1 336 ? -7.125 -6.758 -18.984 1 97.75 336 PHE B CA 1
ATOM 5384 C C . PHE B 1 336 ? -7.91 -6.633 -20.281 1 97.75 336 PHE B C 1
ATOM 5386 O O . PHE B 1 336 ? -9.078 -7.02 -20.344 1 97.75 336 PHE B O 1
ATOM 5393 N N . THR B 1 337 ? -7.332 -6.074 -21.281 1 97.44 337 THR B N 1
ATOM 5394 C CA . THR B 1 337 ? -7.992 -5.855 -22.562 1 97.44 337 THR B CA 1
ATOM 5395 C C . THR B 1 337 ? -8.406 -7.184 -23.188 1 97.44 337 THR B C 1
ATOM 5397 O O . THR B 1 337 ? -9.547 -7.332 -23.641 1 97.44 337 THR B O 1
ATOM 5400 N N . LEU B 1 338 ? -7.535 -8.18 -23.172 1 98 338 LEU B N 1
ATOM 5401 C CA . LEU B 1 338 ? -7.859 -9.492 -23.703 1 98 338 LEU B CA 1
ATOM 5402 C C . LEU B 1 338 ? -8.93 -10.18 -22.859 1 98 338 LEU B C 1
ATOM 5404 O O . LEU B 1 338 ? -9.812 -10.844 -23.391 1 98 338 LEU B O 1
ATOM 5408 N N . GLY B 1 339 ? -8.742 -10.039 -21.547 1 97.62 339 GLY B N 1
ATOM 5409 C CA . GLY B 1 339 ? -9.734 -10.617 -20.656 1 97.62 339 GLY B CA 1
ATOM 5410 C C . GLY B 1 339 ? -11.141 -10.102 -20.922 1 97.62 339 GLY B C 1
ATOM 5411 O O . GLY B 1 339 ? -12.094 -10.875 -20.938 1 97.62 339 GLY B O 1
ATOM 5412 N N . ILE B 1 340 ? -11.273 -8.805 -21.109 1 96.31 340 ILE B N 1
ATOM 5413 C CA . ILE B 1 340 ? -12.562 -8.203 -21.406 1 96.31 340 ILE B CA 1
ATOM 5414 C C . ILE B 1 340 ? -13.094 -8.727 -22.734 1 96.31 340 ILE B C 1
ATOM 5416 O O . ILE B 1 340 ? -14.258 -9.117 -22.844 1 96.31 340 ILE B O 1
ATOM 5420 N N . ALA B 1 341 ? -12.273 -8.727 -23.734 1 96.75 341 ALA B N 1
ATOM 5421 C CA . ALA B 1 341 ? -12.68 -9.18 -25.062 1 96.75 341 ALA B CA 1
ATOM 5422 C C . ALA B 1 341 ? -13.164 -10.625 -25.016 1 96.75 341 ALA B C 1
ATOM 5424 O O . ALA B 1 341 ? -14.203 -10.953 -25.609 1 96.75 341 ALA B O 1
ATOM 5425 N N . ILE B 1 342 ? -12.469 -11.469 -24.328 1 97 342 ILE B N 1
ATOM 5426 C CA . ILE B 1 342 ? -12.789 -12.891 -24.266 1 97 342 ILE B CA 1
ATOM 5427 C C . ILE B 1 342 ? -14.062 -13.094 -23.438 1 97 342 ILE B C 1
ATOM 5429 O O . ILE B 1 342 ? -14.961 -13.828 -23.859 1 97 342 ILE B O 1
ATOM 5433 N N . TYR B 1 343 ? -14.102 -12.477 -22.297 1 95.69 343 TYR B N 1
ATOM 5434 C CA . TYR B 1 343 ? -15.258 -12.641 -21.422 1 95.69 343 TYR B CA 1
ATOM 5435 C C . TYR B 1 343 ? -16.531 -12.172 -22.109 1 95.69 343 TYR B C 1
ATOM 5437 O O . TYR B 1 343 ? -17.547 -12.883 -22.109 1 95.69 343 TYR B O 1
ATOM 5445 N N . VAL B 1 344 ? -16.531 -10.984 -22.734 1 94.06 344 VAL B N 1
ATOM 5446 C CA . VAL B 1 344 ? -17.703 -10.414 -23.406 1 94.06 344 VAL B CA 1
ATOM 5447 C C . VAL B 1 344 ? -18.016 -11.227 -24.656 1 94.06 344 VAL B C 1
ATOM 5449 O O . VAL B 1 344 ? -19.188 -11.492 -24.953 1 94.06 344 VAL B O 1
ATOM 5452 N N . GLY B 1 345 ? -17.031 -11.625 -25.375 1 94 345 GLY B N 1
ATOM 5453 C CA . GLY B 1 345 ? -17.234 -12.43 -26.578 1 94 345 GLY B CA 1
ATOM 5454 C C . GLY B 1 345 ? -17.906 -13.758 -26.297 1 94 345 GLY B C 1
ATOM 5455 O O . GLY B 1 345 ? -18.844 -14.141 -27 1 94 345 GLY B O 1
ATOM 5456 N N . LEU B 1 346 ? -17.484 -14.438 -25.297 1 92.06 346 LEU B N 1
ATOM 5457 C CA . LEU B 1 346 ? -18.016 -15.75 -24.984 1 92.06 346 LEU B CA 1
ATOM 5458 C C . LEU B 1 346 ? -19.375 -15.641 -24.297 1 92.06 346 LEU B C 1
ATOM 5460 O O . LEU B 1 346 ? -20.203 -16.547 -24.406 1 92.06 346 LEU B O 1
ATOM 5464 N N . SER B 1 347 ? -19.594 -14.531 -23.625 1 88.69 347 SER B N 1
ATOM 5465 C CA . SER B 1 347 ? -20.891 -14.336 -22.969 1 88.69 347 SER B CA 1
ATOM 5466 C C . SER B 1 347 ? -21.984 -14.055 -23.984 1 88.69 347 SER B C 1
ATOM 5468 O O . SER B 1 347 ? -23.172 -14.258 -23.703 1 88.69 347 SER B O 1
ATOM 5470 N N . GLN B 1 348 ? -21.641 -13.508 -25.109 1 85.12 348 GLN B N 1
ATOM 5471 C CA . GLN B 1 348 ? -22.625 -13.227 -26.141 1 85.12 348 GLN B CA 1
ATOM 5472 C C . GLN B 1 348 ? -22.906 -14.469 -26.984 1 85.12 348 GLN B C 1
ATOM 5474 O O . GLN B 1 348 ? -23.938 -14.539 -27.672 1 85.12 348 GLN B O 1
ATOM 5479 N N . ILE B 1 349 ? -21.953 -15.383 -26.969 1 73.31 349 ILE B N 1
ATOM 5480 C CA . ILE B 1 349 ? -22.125 -16.609 -27.75 1 73.31 349 ILE B CA 1
ATOM 5481 C C . ILE B 1 349 ? -23.125 -17.531 -27.031 1 73.31 349 ILE B C 1
ATOM 5483 O O . ILE B 1 349 ? -22.906 -17.891 -25.875 1 73.31 349 ILE B O 1
ATOM 5487 N N . LYS B 1 350 ? -24.625 -17.359 -27.156 1 57.06 350 LYS B N 1
ATOM 5488 C CA . LYS B 1 350 ? -25.688 -18.25 -26.703 1 57.06 350 LYS B CA 1
ATOM 5489 C C . LYS B 1 350 ? -25.266 -19.719 -26.859 1 57.06 350 LYS B C 1
ATOM 5491 O O . LYS B 1 350 ? -25.047 -20.172 -27.984 1 57.06 350 LYS B O 1
ATOM 5496 N N . VAL B 1 351 ? -24.359 -20.141 -25.891 1 50.09 351 VAL B N 1
ATOM 5497 C CA . VAL B 1 351 ? -24.094 -21.578 -26 1 50.09 351 VAL B CA 1
ATOM 5498 C C . VAL B 1 351 ? -25.422 -22.344 -26.078 1 50.09 351 VAL B C 1
ATOM 5500 O O . VAL B 1 351 ? -26.25 -22.25 -25.172 1 50.09 351 VAL B O 1
ATOM 5503 N N . HIS B 1 352 ? -26.016 -22.359 -27.188 1 43.66 352 HIS B N 1
ATOM 5504 C CA . HIS B 1 352 ? -27.141 -23.234 -27.469 1 43.66 352 HIS B CA 1
ATOM 5505 C C . HIS B 1 352 ? -26.953 -24.609 -26.875 1 43.66 352 HIS B C 1
ATOM 5507 O O . HIS B 1 352 ? -26.141 -25.406 -27.375 1 43.66 352 HIS B O 1
ATOM 5513 N N . GLY B 1 353 ? -26.453 -24.875 -25.75 1 35.66 353 GLY B N 1
ATOM 5514 C CA . GLY B 1 353 ? -26.953 -26.172 -25.359 1 35.66 353 GLY B CA 1
ATOM 5515 C C . GLY B 1 353 ? -28.391 -26.141 -24.875 1 35.66 353 GLY B C 1
ATOM 5516 O O . GLY B 1 353 ? -28.859 -25.094 -24.406 1 35.66 353 GLY B O 1
#

Secondary structure (DSSP, 8-state):
-HHHHHHHHHHHHHHHHHHHHHHHHHHHHHHHHHHHHHHHHHHHHHHHHHHHHHHTSTTTT--S-TTSSS-TTHHHHHHHHHHIIIIIIISHHHHHHH-HHHHHIIIIIIIHHHS-HHHHHHHHHHHHHTT-HHHHHHHHHHHHHHHHHHHHHHHHHHHHHHHHHHHT--STT------STHHHHHHHHHHHHHHHHHHHHHHHHHHHHHTTT-SSS-HHHHHHHHHHHHHHHHHHHHHHHHTSTTSGGGSGGGTTS-HHHHHHHHHHHHHHHHHHHHHHH---HHHHHHHHHIIIIIIHHH--SHHHHHHHHHHHHTT-HHHHHHHHHHHHHHHHHHHHHHHHHHHHS----/-HHHHHHHHHHHHHHHHHHHHHHHHHHHHHHHHHHHHHHHHHHHHHHHHHHHHHHTSTTTT--S-TTSSS-TTHHHHHHHHHHIIIIIIISHHHHHHH-HHHHHIIIIIIIHHH--HHHHHHHHHHHHHTT-HHHHHHHHHHHHHHHHHHHHHHHHHHHHHHHHHHHT--STT------STHHHHHHHHHHHHHHHHHHHHHHHHHHHHHTTT-TTS-HHHHHHHHHHHHHHHHHHHHHHHHTSTTSGGGSGGGTTS-HHHHHHHHHHHHHHHHHHHHHHH---HHHHHHHHHIIIIIIHHH--SHHHHHHHHHHHHTT-HHHHHHHHHHHHHHHHHHHHHHHHHHHHS----

Solvent-accessible surface area (backbone atoms only — not comparable to full-atom values): 33545 Å² total; per-residue (Å²): 116,67,69,58,49,53,53,50,50,50,47,51,49,47,52,50,50,50,50,50,48,50,51,46,52,51,48,52,49,51,51,49,35,39,53,41,31,25,31,62,28,20,37,57,15,36,50,50,26,54,50,46,30,50,48,36,18,68,85,64,53,48,69,20,40,93,90,41,50,45,39,55,58,48,60,30,26,29,51,21,12,19,47,33,14,31,52,57,58,68,38,28,64,64,40,35,72,76,31,56,47,56,35,46,10,49,42,57,10,17,28,17,16,21,4,34,34,12,58,50,42,42,51,39,37,53,32,44,75,70,67,35,53,64,44,32,52,39,31,56,53,53,49,51,51,46,31,49,41,25,24,51,50,20,33,54,52,39,49,54,51,48,55,54,38,63,71,52,64,74,81,68,87,68,77,72,82,80,58,84,61,46,62,64,51,45,51,53,51,33,50,49,46,47,50,52,44,50,49,52,45,48,51,30,50,52,54,21,65,70,30,59,85,40,88,84,49,70,35,39,59,27,50,9,52,62,36,19,41,60,12,34,49,50,30,52,51,34,32,65,58,34,42,62,49,77,36,88,32,56,50,77,87,42,42,83,52,50,46,11,59,47,50,27,27,33,49,16,15,37,52,38,20,41,43,54,26,45,46,71,68,48,90,40,69,68,57,39,40,52,44,50,10,40,39,57,11,22,22,18,22,22,3,34,36,22,60,52,44,50,53,30,49,50,34,37,73,72,70,32,58,65,57,19,50,48,52,55,51,45,47,49,52,52,24,38,55,48,18,42,52,42,23,55,53,50,58,65,49,76,73,78,118,115,67,69,57,50,53,52,48,49,49,48,51,50,48,54,50,50,50,50,49,49,50,51,46,51,51,48,53,50,52,50,50,35,39,54,40,31,24,31,61,28,19,37,58,15,36,50,49,25,54,50,46,31,50,48,35,16,69,85,64,53,48,68,20,42,94,92,41,52,44,38,57,57,46,61,29,24,29,53,21,11,19,47,32,14,31,51,56,57,69,38,29,64,63,41,35,72,74,31,55,48,54,36,46,10,48,40,57,9,17,28,16,15,21,4,33,35,14,59,50,43,43,52,40,37,51,32,44,74,71,67,36,53,62,44,31,52,39,30,55,52,53,51,52,51,48,31,50,40,25,23,52,50,19,33,54,53,37,50,54,51,48,54,56,38,63,71,53,57,72,82,67,84,70,78,70,82,80,59,84,59,47,63,62,51,44,50,53,50,33,49,50,46,47,50,52,44,50,48,54,45,47,51,30,51,53,51,22,63,70,32,58,84,41,87,86,48,71,33,38,58,28,49,9,52,63,36,20,40,60,11,35,51,50,30,51,50,34,32,66,58,33,43,58,55,80,34,87,34,58,49,78,87,43,43,84,51,50,45,12,60,46,50,27,28,32,49,16,16,37,52,38,20,42,44,54,28,44,46,72,68,47,92,42,70,69,56,38,40,52,44,49,10,40,40,58,12,24,22,18,22,23,3,36,36,22,60,55,46,49,52,30,48,50,34,36,73,72,70,33,58,65,58,19,50,50,53,55,52,44,46,50,51,53,24,38,55,48,18,42,53,42,23,56,52,52,57,66,50,74,72,78,117